Protein AF-A0A2N3NIE1-F1 (afdb_monomer)

Structure (mmCIF, N/CA/C/O backbone):
data_AF-A0A2N3NIE1-F1
#
_entry.id   AF-A0A2N3NIE1-F1
#
loop_
_atom_site.group_PDB
_atom_site.id
_atom_site.type_symbol
_atom_site.label_atom_id
_atom_site.label_alt_id
_atom_site.label_comp_id
_atom_site.label_asym_id
_atom_site.label_entity_id
_atom_site.label_seq_id
_atom_site.pdbx_PDB_ins_code
_atom_site.Cartn_x
_atom_site.Cartn_y
_atom_site.Cartn_z
_atom_site.occupancy
_atom_site.B_iso_or_equiv
_atom_site.auth_seq_id
_atom_site.auth_comp_id
_atom_site.auth_asym_id
_atom_site.auth_atom_id
_atom_site.pdbx_PDB_model_num
ATOM 1 N N . MET A 1 1 ? -1.353 -29.465 -35.696 1.00 34.41 1 MET A N 1
ATOM 2 C CA . MET A 1 1 ? -2.265 -28.336 -35.968 1.00 34.41 1 MET A CA 1
ATOM 3 C C . MET A 1 1 ? -2.214 -27.430 -34.748 1.00 34.41 1 MET A C 1
ATOM 5 O O . MET A 1 1 ? -2.855 -27.747 -33.756 1.00 34.41 1 MET A O 1
ATOM 9 N N . SER A 1 2 ? -1.353 -26.409 -34.769 1.00 30.62 2 SER A N 1
ATOM 10 C CA . SER A 1 2 ? -1.297 -25.405 -33.697 1.00 30.62 2 SER A CA 1
ATOM 11 C C . SER A 1 2 ? -2.467 -24.454 -33.871 1.00 30.62 2 SER A C 1
ATOM 13 O O . SER A 1 2 ? -2.660 -23.906 -34.952 1.00 30.62 2 SER A O 1
ATOM 15 N N . VAL A 1 3 ? -3.273 -24.318 -32.825 1.00 32.56 3 VAL A N 1
ATOM 16 C CA . VAL A 1 3 ? -4.363 -23.351 -32.768 1.00 32.56 3 VAL A CA 1
ATOM 17 C C . VAL A 1 3 ? -3.780 -22.116 -32.095 1.00 32.56 3 VAL A C 1
ATOM 19 O O . VAL A 1 3 ? -3.567 -22.124 -30.884 1.00 32.56 3 VAL A O 1
ATOM 22 N N . ASP A 1 4 ? -3.458 -21.094 -32.885 1.00 31.53 4 ASP A N 1
ATOM 23 C CA . ASP A 1 4 ? -3.061 -19.786 -32.367 1.00 31.53 4 ASP A CA 1
ATOM 24 C C . ASP A 1 4 ? -4.261 -19.176 -31.634 1.00 31.53 4 ASP A C 1
ATOM 26 O O . ASP A 1 4 ? -5.203 -18.652 -32.235 1.00 31.53 4 ASP A O 1
ATOM 30 N N . ALA A 1 5 ? -4.269 -19.307 -30.308 1.00 36.53 5 ALA A N 1
ATOM 31 C CA . ALA A 1 5 ? -5.238 -18.642 -29.457 1.00 36.53 5 ALA A CA 1
ATOM 32 C C . ALA A 1 5 ? -4.908 -17.144 -29.445 1.00 36.53 5 ALA A C 1
ATOM 34 O O . ALA A 1 5 ? -3.980 -16.709 -28.766 1.00 36.53 5 ALA A O 1
ATOM 35 N N . ALA A 1 6 ? -5.660 -16.364 -30.224 1.00 40.25 6 ALA A N 1
ATOM 36 C CA . ALA A 1 6 ? -5.557 -14.911 -30.244 1.00 40.25 6 ALA A CA 1
ATOM 37 C C . ALA A 1 6 ? -5.661 -14.345 -28.817 1.00 40.25 6 ALA A C 1
ATOM 39 O O . ALA A 1 6 ? -6.592 -14.675 -28.074 1.00 40.25 6 ALA A O 1
ATOM 40 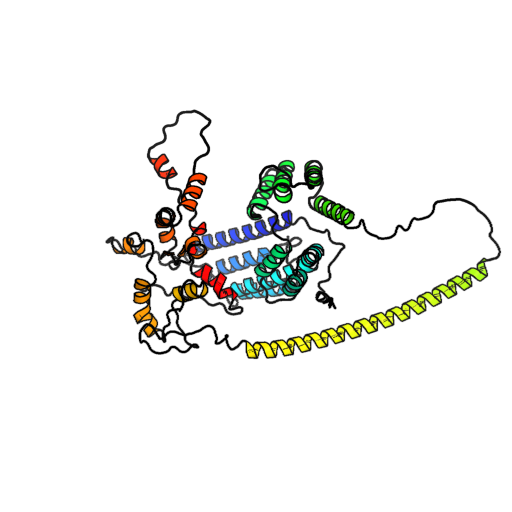N N . ALA A 1 7 ? -4.699 -13.499 -28.441 1.00 45.09 7 ALA A N 1
ATOM 41 C CA . ALA A 1 7 ? -4.667 -12.852 -27.138 1.00 45.09 7 ALA A CA 1
ATOM 42 C C . ALA A 1 7 ? -5.980 -12.080 -26.878 1.00 45.09 7 ALA A C 1
ATOM 44 O O . ALA A 1 7 ? -6.526 -11.453 -27.795 1.00 45.09 7 ALA A O 1
ATOM 45 N N . PRO A 1 8 ? -6.531 -12.124 -25.651 1.00 49.69 8 PRO A N 1
ATOM 46 C CA . PRO A 1 8 ? -7.755 -11.405 -25.329 1.00 49.69 8 PRO A CA 1
ATOM 47 C C . PRO A 1 8 ? -7.536 -9.894 -25.470 1.00 49.69 8 PRO A C 1
ATOM 49 O O . PRO A 1 8 ? -6.685 -9.314 -24.805 1.00 49.69 8 PRO A O 1
ATOM 52 N N . ALA A 1 9 ? -8.330 -9.254 -26.331 1.00 55.41 9 ALA A N 1
ATOM 53 C CA . ALA A 1 9 ? -8.259 -7.814 -26.557 1.00 55.41 9 ALA A CA 1
ATOM 54 C C . ALA A 1 9 ? -8.563 -7.018 -25.273 1.00 55.41 9 ALA A C 1
ATOM 56 O O . ALA A 1 9 ? -9.535 -7.316 -24.566 1.00 55.41 9 ALA A O 1
ATOM 57 N N . LEU A 1 10 ? -7.761 -5.977 -25.014 1.00 56.03 10 LEU A N 1
ATOM 58 C CA . LEU A 1 10 ? -7.951 -5.045 -23.900 1.00 56.03 10 LEU A CA 1
ATOM 59 C C . LEU A 1 10 ? -9.353 -4.397 -23.937 1.00 56.03 10 LEU A C 1
ATOM 61 O O . LEU A 1 10 ? -9.910 -4.178 -25.022 1.00 56.03 10 LEU A O 1
ATOM 65 N N . PRO A 1 11 ? -9.948 -4.066 -22.774 1.00 52.12 11 PRO A N 1
ATOM 66 C CA . PRO A 1 11 ? -11.250 -3.412 -22.717 1.00 52.12 11 PRO A CA 1
ATOM 67 C C . PRO A 1 11 ? -11.284 -2.092 -23.517 1.00 52.12 11 PRO A C 1
ATOM 69 O O . PRO A 1 11 ? -10.298 -1.349 -23.535 1.00 52.12 11 PRO A O 1
ATOM 72 N N . PRO A 1 12 ? -12.420 -1.743 -24.153 1.00 45.06 12 PRO A N 1
ATOM 73 C CA . PRO A 1 12 ? -12.588 -0.446 -24.808 1.00 45.06 12 PRO A CA 1
ATOM 74 C C . PRO A 1 12 ? -12.408 0.689 -23.784 1.00 45.06 12 PRO A C 1
ATOM 76 O O . PRO A 1 12 ? -13.141 0.736 -22.801 1.00 45.06 12 PRO A O 1
ATOM 79 N N . GLY A 1 13 ? -11.429 1.574 -24.001 1.00 56.84 13 GLY A N 1
ATOM 80 C CA . GLY A 1 13 ? -11.048 2.654 -23.072 1.00 56.84 13 GLY A CA 1
ATOM 81 C C . GLY A 1 13 ? -9.676 2.473 -22.406 1.00 56.84 13 GLY A C 1
ATOM 82 O O . GLY A 1 13 ? -9.096 3.447 -21.945 1.00 56.84 13 GLY A O 1
ATOM 83 N N . LEU A 1 14 ? -9.122 1.258 -22.438 1.00 61.41 14 LEU A N 1
ATOM 84 C CA . LEU A 1 14 ? -7.780 0.918 -21.952 1.00 61.41 14 LEU A CA 1
ATOM 85 C C . LEU A 1 14 ? -6.852 0.614 -23.135 1.00 61.41 14 LEU A C 1
ATOM 87 O O . LEU A 1 14 ? -6.276 -0.465 -23.228 1.00 61.41 14 LEU A O 1
ATOM 91 N N . GLN A 1 15 ? -6.805 1.526 -24.107 1.00 64.19 15 GLN A N 1
ATOM 92 C CA . GLN A 1 15 ? -5.918 1.374 -25.257 1.00 64.19 15 GLN A CA 1
ATOM 93 C C . GLN A 1 15 ? -4.526 1.918 -24.903 1.00 64.19 15 GLN A C 1
ATOM 95 O O . GLN A 1 15 ? -4.450 3.008 -24.328 1.00 64.19 15 GLN A O 1
ATOM 100 N N . PRO A 1 16 ? -3.448 1.193 -25.245 1.00 65.50 16 PRO A N 1
ATOM 101 C CA . PRO A 1 16 ? -2.091 1.680 -25.050 1.00 65.50 16 PRO A CA 1
ATOM 102 C C . PRO A 1 16 ? -1.860 2.957 -25.862 1.00 65.50 16 PRO A C 1
ATOM 104 O O . PRO A 1 16 ? -2.252 3.053 -27.027 1.00 65.50 16 PRO A O 1
ATOM 107 N N . ASP A 1 17 ? -1.221 3.942 -25.236 1.00 69.56 17 ASP A N 1
ATOM 108 C CA . ASP A 1 17 ? -0.819 5.183 -25.887 1.00 69.56 17 ASP A CA 1
ATOM 109 C C . ASP A 1 17 ? 0.680 5.129 -26.186 1.00 69.56 17 ASP A C 1
ATOM 111 O O . ASP A 1 17 ? 1.530 5.366 -25.328 1.00 69.56 17 ASP A O 1
ATOM 115 N N . TYR A 1 18 ? 1.000 4.808 -27.437 1.00 65.25 18 TYR A N 1
ATOM 116 C CA . TYR A 1 18 ? 2.375 4.710 -27.928 1.00 65.25 18 TYR A CA 1
ATOM 117 C C . TYR A 1 18 ? 3.069 6.071 -28.091 1.00 65.25 18 TYR A C 1
ATOM 119 O O . TYR A 1 18 ? 4.234 6.105 -28.481 1.00 65.25 18 TYR A O 1
ATOM 127 N N . THR A 1 19 ? 2.377 7.184 -27.821 1.00 62.12 19 THR A N 1
ATOM 128 C CA . THR A 1 19 ? 2.970 8.529 -27.835 1.00 62.12 19 THR A CA 1
ATOM 129 C C . THR A 1 19 ? 3.544 8.943 -26.479 1.00 62.12 19 THR A C 1
ATOM 131 O O . THR A 1 19 ? 4.291 9.920 -26.407 1.00 62.12 19 THR A O 1
ATOM 134 N N . LEU A 1 20 ? 3.241 8.203 -25.406 1.00 60.19 20 LEU A N 1
ATOM 135 C CA . LEU A 1 20 ? 3.800 8.463 -24.083 1.00 60.19 20 LEU A CA 1
ATOM 136 C C . LEU A 1 20 ? 5.261 7.999 -23.995 1.00 60.19 20 LEU A C 1
ATOM 138 O O . LEU A 1 20 ? 5.621 6.987 -24.603 1.00 60.19 20 LEU A O 1
ATOM 142 N N . PRO A 1 21 ? 6.109 8.696 -23.209 1.00 59.03 21 PRO A N 1
ATOM 143 C CA . PRO A 1 21 ? 7.439 8.189 -22.891 1.00 59.03 21 PRO A CA 1
ATOM 144 C C . PRO A 1 21 ? 7.315 6.798 -22.264 1.00 59.03 21 PRO A C 1
ATOM 146 O O . PRO A 1 21 ? 6.399 6.556 -21.471 1.00 59.03 21 PRO A O 1
ATOM 149 N N . LEU A 1 22 ? 8.235 5.895 -22.617 1.00 58.25 22 LEU A N 1
ATOM 150 C CA . LEU A 1 22 ? 8.159 4.487 -22.215 1.00 58.25 22 LEU A CA 1
ATOM 151 C C . LEU A 1 22 ? 8.024 4.321 -20.704 1.00 58.25 22 LEU A C 1
ATOM 153 O O . LEU A 1 22 ? 7.258 3.481 -20.235 1.00 58.25 22 LEU A O 1
ATOM 157 N N . ILE A 1 23 ? 8.767 5.137 -19.958 1.00 63.16 23 ILE A N 1
ATOM 158 C CA . ILE A 1 23 ? 8.716 5.229 -18.506 1.00 63.16 23 ILE A CA 1
ATOM 159 C C . ILE A 1 23 ? 8.879 6.707 -18.141 1.00 63.16 23 ILE A C 1
ATOM 161 O O . ILE A 1 23 ? 9.817 7.370 -18.583 1.00 63.16 23 ILE A O 1
ATOM 165 N N . LYS A 1 24 ? 7.945 7.221 -17.339 1.00 67.81 24 LYS A N 1
ATOM 166 C CA . LYS A 1 24 ? 8.062 8.520 -16.669 1.00 67.81 24 LYS A CA 1
ATOM 167 C C . LYS A 1 24 ? 9.007 8.378 -15.476 1.00 67.81 24 LYS A C 1
ATOM 169 O O . LYS A 1 24 ? 8.962 7.357 -14.790 1.00 67.81 24 LYS A O 1
ATOM 174 N N . ASP A 1 25 ? 9.809 9.394 -15.187 1.00 70.56 25 ASP A N 1
ATOM 175 C CA . ASP A 1 25 ? 10.528 9.465 -13.923 1.00 70.56 25 ASP A CA 1
ATOM 176 C C . ASP A 1 25 ? 9.499 9.684 -12.816 1.00 70.56 25 ASP A C 1
ATOM 178 O O . ASP A 1 25 ? 8.953 10.772 -12.615 1.00 70.56 25 ASP A O 1
ATOM 182 N N . TRP A 1 26 ? 9.184 8.595 -12.122 1.00 73.19 26 TRP A N 1
ATOM 183 C CA . TRP A 1 26 ? 8.252 8.613 -11.008 1.00 73.19 26 TRP A CA 1
ATOM 184 C C . TRP A 1 26 ? 8.898 9.138 -9.733 1.00 73.19 26 TRP A C 1
ATOM 186 O O . TRP A 1 26 ? 8.176 9.397 -8.778 1.00 73.19 26 TRP A O 1
ATOM 196 N N . THR A 1 27 ? 10.217 9.331 -9.686 1.00 74.19 27 THR A N 1
ATOM 197 C CA . THR A 1 27 ? 10.925 9.689 -8.454 1.00 74.19 27 THR A CA 1
ATOM 198 C C . THR A 1 27 ? 10.418 11.006 -7.855 1.00 74.19 27 THR A C 1
ATOM 200 O O . THR A 1 27 ? 10.066 11.003 -6.674 1.00 74.19 27 THR A O 1
ATOM 203 N N . PRO A 1 28 ? 10.267 12.113 -8.616 1.00 74.31 28 PRO A N 1
ATOM 204 C CA . PRO A 1 28 ? 9.691 13.352 -8.087 1.00 74.31 28 PRO A CA 1
ATOM 205 C C . PRO A 1 28 ? 8.256 13.171 -7.582 1.00 74.31 28 PRO A C 1
ATOM 207 O O . PRO A 1 28 ? 7.916 13.642 -6.498 1.00 74.31 28 PRO A O 1
ATOM 210 N N . THR A 1 29 ? 7.431 12.435 -8.331 1.00 76.38 29 THR A N 1
ATOM 211 C CA . THR A 1 29 ? 6.040 12.153 -7.958 1.00 76.38 29 THR A CA 1
ATOM 212 C C . THR A 1 29 ? 5.959 11.307 -6.685 1.00 76.38 29 THR A C 1
ATOM 214 O O . THR A 1 29 ? 5.228 11.654 -5.764 1.00 76.38 29 THR A O 1
ATOM 217 N N . LEU A 1 30 ? 6.737 10.228 -6.579 1.00 75.81 30 LEU A N 1
ATOM 218 C CA . LEU A 1 30 ? 6.778 9.353 -5.404 1.00 75.81 30 LEU A CA 1
ATOM 219 C C . LEU A 1 30 ? 7.259 10.098 -4.156 1.00 75.81 30 LEU A C 1
ATOM 221 O O . LEU A 1 30 ? 6.698 9.895 -3.078 1.00 75.81 30 LEU A O 1
ATOM 225 N N . ARG A 1 31 ? 8.244 10.996 -4.297 1.00 77.88 31 ARG A N 1
ATOM 226 C CA . ARG A 1 31 ? 8.681 11.876 -3.204 1.00 77.88 31 ARG A CA 1
ATOM 227 C C . ARG A 1 31 ? 7.552 12.788 -2.737 1.00 77.88 31 ARG A C 1
ATOM 229 O O . ARG A 1 31 ? 7.216 12.767 -1.557 1.00 77.88 31 ARG A O 1
ATOM 236 N N . GLN A 1 32 ? 6.910 13.511 -3.655 1.00 79.25 32 GLN A N 1
ATOM 237 C CA . GLN A 1 32 ? 5.800 14.407 -3.322 1.00 79.25 32 GLN A CA 1
ATOM 238 C C . GLN A 1 32 ? 4.648 13.663 -2.630 1.00 79.25 32 GLN A C 1
ATOM 240 O O . GLN A 1 32 ? 4.129 14.133 -1.617 1.00 79.25 32 GLN A O 1
ATOM 245 N N . LEU A 1 33 ? 4.298 12.467 -3.115 1.00 78.75 33 LEU A N 1
ATOM 246 C CA . LEU A 1 33 ? 3.297 11.597 -2.490 1.00 78.75 33 LEU A CA 1
ATOM 247 C C . LEU A 1 33 ? 3.689 11.201 -1.058 1.00 78.75 33 LEU A C 1
ATOM 249 O O . LEU A 1 33 ? 2.848 11.210 -0.154 1.00 78.75 33 LEU A O 1
ATOM 253 N N . ARG A 1 34 ? 4.966 10.869 -0.834 1.00 82.31 34 ARG A N 1
ATOM 254 C CA . ARG A 1 34 ? 5.501 10.501 0.484 1.00 82.31 34 ARG A CA 1
ATOM 255 C C . ARG A 1 34 ? 5.512 11.691 1.441 1.00 82.31 34 ARG A C 1
ATOM 257 O O . ARG A 1 34 ? 5.052 11.549 2.572 1.00 82.31 34 ARG A O 1
ATOM 264 N N . ASP A 1 35 ? 5.949 12.860 0.988 1.00 81.56 35 ASP A N 1
ATOM 265 C CA . ASP A 1 35 ? 5.945 14.094 1.779 1.00 81.56 35 ASP A CA 1
ATOM 266 C C . ASP A 1 35 ? 4.523 14.560 2.113 1.00 81.56 35 ASP A C 1
ATOM 268 O O . ASP A 1 35 ? 4.254 15.007 3.228 1.00 81.56 35 ASP A O 1
ATOM 272 N N . SER A 1 36 ? 3.592 14.438 1.165 1.00 83.50 36 SER A N 1
ATOM 273 C CA . SER A 1 36 ? 2.164 14.706 1.372 1.00 83.50 36 SER A CA 1
ATOM 274 C C . SER A 1 36 ? 1.582 13.790 2.456 1.00 83.50 36 SER A C 1
ATOM 276 O O . SER A 1 36 ? 0.975 14.266 3.420 1.00 83.50 36 SER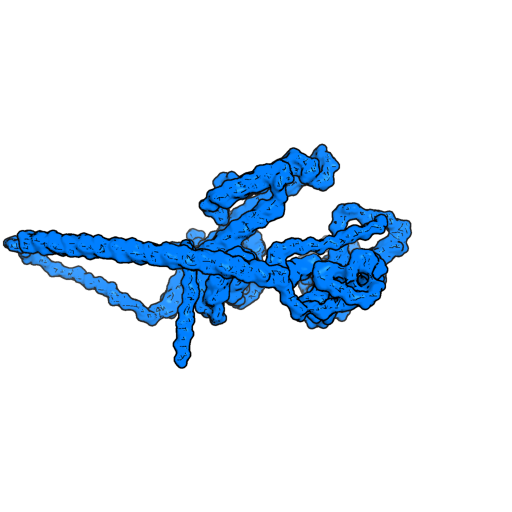 A O 1
ATOM 278 N N . ARG A 1 37 ? 1.856 12.479 2.377 1.00 85.44 37 ARG A N 1
ATOM 279 C CA . ARG A 1 37 ? 1.429 11.503 3.392 1.00 85.44 37 ARG A CA 1
ATOM 280 C C . ARG A 1 37 ? 2.058 11.775 4.759 1.00 85.44 37 ARG A C 1
ATOM 282 O O . ARG A 1 37 ? 1.340 11.724 5.755 1.00 85.44 37 ARG A O 1
ATOM 289 N N . ARG A 1 38 ? 3.362 12.073 4.812 1.00 87.19 38 ARG A N 1
ATOM 290 C CA . ARG A 1 38 ? 4.074 12.388 6.060 1.00 87.19 38 ARG A CA 1
ATOM 291 C C . ARG A 1 38 ? 3.451 13.600 6.748 1.00 87.19 38 ARG A C 1
ATOM 293 O O . ARG A 1 38 ? 3.057 13.483 7.900 1.00 87.19 38 ARG A O 1
ATOM 300 N N . ARG A 1 39 ? 3.269 14.710 6.023 1.00 88.75 39 ARG A N 1
ATOM 301 C CA . ARG A 1 39 ? 2.654 15.936 6.566 1.00 88.75 39 ARG A CA 1
ATOM 302 C C . ARG A 1 39 ? 1.243 15.697 7.098 1.00 88.75 39 ARG A C 1
ATOM 304 O O . ARG A 1 39 ? 0.879 16.239 8.136 1.00 88.75 39 ARG A O 1
ATOM 311 N N . CYS A 1 40 ? 0.447 14.885 6.400 1.00 90.94 40 CYS A N 1
ATOM 312 C CA . CYS A 1 40 ? -0.877 14.495 6.880 1.00 90.94 40 CYS A CA 1
ATOM 313 C C . CYS A 1 40 ? -0.784 13.700 8.192 1.00 90.94 40 CYS A C 1
ATOM 315 O O . CYS A 1 40 ? -1.513 14.005 9.130 1.00 90.94 40 CYS A O 1
ATOM 317 N N . GLY A 1 41 ? 0.118 12.715 8.269 1.00 92.38 41 GLY A N 1
ATOM 318 C CA . GLY A 1 41 ? 0.345 11.915 9.475 1.00 92.38 41 GLY A CA 1
ATOM 319 C C . GLY A 1 41 ? 0.807 12.759 10.664 1.00 92.38 41 GLY A C 1
ATOM 320 O O . GLY A 1 41 ? 0.181 12.710 11.714 1.00 92.38 41 GLY A O 1
ATOM 321 N N . GLU A 1 42 ? 1.824 13.602 10.473 1.00 93.25 42 GLU A N 1
ATOM 322 C CA . GLU A 1 42 ? 2.339 14.528 11.495 1.00 93.25 42 GLU A CA 1
ATOM 323 C C . GLU A 1 42 ? 1.246 15.467 12.018 1.00 93.25 42 GLU A C 1
ATOM 325 O O . GLU A 1 42 ? 1.135 15.693 13.222 1.00 93.25 42 GLU A O 1
ATOM 330 N N . ARG A 1 43 ? 0.394 15.986 11.124 1.00 95.44 43 ARG A N 1
ATOM 331 C CA . ARG A 1 43 ? -0.728 16.849 11.509 1.00 95.44 43 ARG A CA 1
ATOM 332 C C . ARG A 1 43 ? -1.789 16.091 12.305 1.00 95.44 43 ARG A C 1
ATOM 334 O O . ARG A 1 43 ? -2.286 16.638 13.282 1.00 95.44 43 ARG A O 1
ATOM 341 N N . VAL A 1 44 ? -2.126 14.858 11.920 1.00 95.56 44 VAL A N 1
ATOM 342 C CA . VAL A 1 44 ? -3.062 14.015 12.684 1.00 95.56 44 VAL A CA 1
ATOM 343 C C . VAL A 1 44 ? -2.494 13.700 14.068 1.00 95.56 44 VAL A C 1
ATOM 345 O O . VAL A 1 44 ? -3.184 13.941 15.053 1.00 95.56 44 VAL A O 1
ATOM 348 N N . SER A 1 45 ? -1.229 13.281 14.167 1.00 94.81 45 SER A N 1
ATOM 349 C CA . SER A 1 45 ? -0.572 13.031 15.459 1.00 94.81 45 SER A CA 1
ATOM 350 C C . SER A 1 45 ? -0.536 14.283 16.337 1.00 94.81 45 SER A C 1
ATOM 352 O O . SER A 1 45 ? -0.876 14.219 17.513 1.00 94.81 45 SER A O 1
ATOM 354 N N . SER A 1 46 ? -0.242 15.455 15.762 1.00 96.38 46 SER A N 1
ATOM 355 C CA . SER A 1 46 ? -0.286 16.724 16.498 1.00 96.38 46 SER A CA 1
ATOM 356 C C . SER A 1 46 ? -1.686 17.047 17.040 1.00 96.38 46 SER A C 1
ATOM 358 O O . SER A 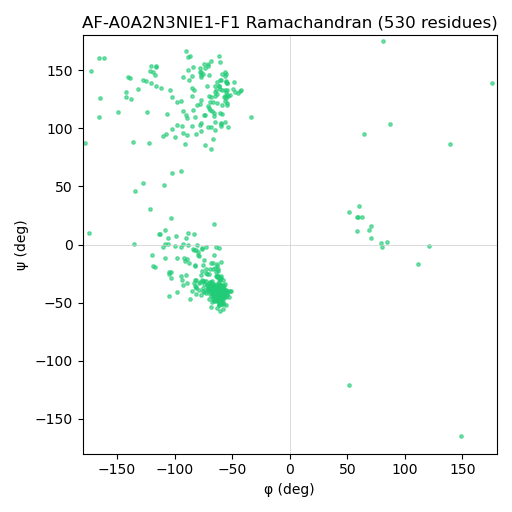1 46 ? -1.803 17.565 18.151 1.00 96.38 46 SER A O 1
ATOM 360 N N . ILE A 1 47 ? -2.751 16.725 16.297 1.00 96.25 47 ILE A N 1
ATOM 361 C CA . ILE A 1 47 ? -4.141 16.890 16.755 1.00 96.25 47 ILE A CA 1
ATOM 362 C C . ILE A 1 47 ? -4.470 15.896 17.878 1.00 96.25 47 ILE A C 1
ATOM 364 O O . ILE A 1 47 ? -5.151 16.259 18.838 1.00 96.25 47 ILE A O 1
ATOM 368 N N . GLU A 1 48 ? -3.992 14.656 17.785 1.00 93.75 48 GLU A N 1
ATOM 369 C CA . GLU A 1 48 ? -4.168 13.639 18.826 1.00 93.75 48 GLU A CA 1
ATOM 370 C C . GLU A 1 48 ? -3.467 14.035 20.135 1.00 93.75 48 GLU A C 1
ATOM 372 O O . GLU A 1 48 ? -4.073 13.945 21.206 1.00 93.75 48 GLU A O 1
ATOM 377 N N . ASP A 1 49 ? -2.239 14.551 20.058 1.00 94.00 49 ASP A N 1
ATOM 378 C CA . ASP A 1 49 ? -1.481 15.047 21.213 1.00 94.00 49 ASP A CA 1
ATOM 379 C C . ASP A 1 49 ? -2.138 16.289 21.839 1.00 94.00 49 ASP A C 1
ATOM 381 O O . ASP A 1 49 ? -2.260 16.402 23.067 1.00 94.00 49 ASP A O 1
ATOM 385 N N . ALA A 1 50 ? -2.644 17.204 21.004 1.00 94.31 50 ALA A N 1
ATOM 386 C CA . ALA A 1 50 ? -3.422 18.357 21.455 1.00 94.31 50 ALA A CA 1
ATOM 387 C C . ALA A 1 50 ? -4.726 17.926 22.147 1.00 94.31 50 ALA A C 1
ATOM 389 O O . ALA A 1 50 ? -5.083 18.465 23.195 1.00 94.31 50 ALA A O 1
ATOM 390 N N . CYS A 1 51 ? -5.413 16.908 21.623 1.00 95.38 51 CYS A N 1
ATOM 391 C CA . CYS A 1 51 ? -6.622 16.362 22.238 1.00 95.38 51 CYS A CA 1
ATOM 392 C C . CYS A 1 51 ? -6.315 15.721 23.599 1.00 95.38 51 CYS A C 1
ATOM 394 O O . CYS A 1 51 ? -7.049 15.934 24.568 1.00 95.38 51 CYS A O 1
ATOM 396 N N . ARG A 1 52 ? -5.218 14.961 23.690 1.00 92.19 52 ARG A N 1
ATOM 397 C CA . ARG A 1 52 ? -4.786 14.298 24.927 1.00 92.19 52 ARG A CA 1
ATOM 398 C C . ARG A 1 52 ? -4.447 15.306 26.025 1.00 92.19 52 ARG A C 1
ATOM 400 O O . ARG A 1 52 ? -4.831 15.101 27.171 1.00 92.19 52 ARG A O 1
ATOM 407 N N . SER A 1 53 ? -3.777 16.402 25.668 1.00 93.44 53 SER A N 1
ATOM 408 C CA . SER A 1 53 ? -3.364 17.447 26.614 1.00 93.44 53 SER A CA 1
ATOM 409 C C . SER A 1 53 ? -4.490 18.409 27.013 1.00 93.44 53 SER A C 1
ATOM 411 O O . SER A 1 53 ? -4.573 18.785 28.179 1.00 93.44 53 SER A O 1
ATOM 413 N N . SER A 1 54 ? -5.370 18.799 26.084 1.00 94.50 54 SER A N 1
ATOM 414 C CA . SER A 1 54 ? -6.411 19.813 26.339 1.00 94.50 54 SER A CA 1
ATOM 415 C C . SER A 1 54 ? -7.758 19.243 26.792 1.00 94.50 54 SER A C 1
ATOM 417 O O . SER A 1 54 ? -8.451 19.871 27.589 1.00 94.50 54 SER A O 1
ATOM 419 N N . CYS A 1 55 ? -8.151 18.067 26.292 1.00 92.31 55 CYS A N 1
ATOM 420 C CA . CYS A 1 55 ? -9.500 17.522 26.483 1.00 92.31 55 CYS A CA 1
ATOM 421 C C . CYS A 1 55 ? -9.555 16.326 27.442 1.00 92.31 55 CYS A C 1
ATOM 423 O O . CYS A 1 55 ? -10.654 15.912 27.809 1.00 92.31 55 CYS A O 1
ATOM 425 N N . ASN A 1 56 ? -8.404 15.756 27.820 1.00 88.44 56 ASN A N 1
ATOM 426 C CA . ASN A 1 56 ? -8.275 14.578 28.692 1.00 88.44 56 ASN A CA 1
ATOM 427 C C . ASN A 1 56 ? -9.122 13.359 28.252 1.00 88.44 56 ASN A C 1
ATOM 429 O O . ASN A 1 56 ? -9.549 12.547 29.073 1.00 88.44 56 ASN A O 1
ATOM 433 N N . LYS A 1 57 ? -9.403 13.240 26.949 1.00 87.44 57 LYS A N 1
ATOM 434 C CA . LYS A 1 57 ? -10.125 12.104 26.357 1.00 87.44 57 LYS A CA 1
ATOM 435 C C . LYS A 1 57 ? -9.135 11.047 25.889 1.00 87.44 57 LYS A C 1
ATOM 437 O O . LYS A 1 57 ? -8.061 11.392 25.397 1.00 87.44 57 LYS A O 1
ATOM 442 N N . LYS A 1 58 ? -9.507 9.769 26.020 1.00 81.88 58 LYS A N 1
ATOM 443 C CA . LYS A 1 58 ? -8.643 8.641 25.635 1.00 81.88 58 LYS A CA 1
ATOM 444 C C . LYS A 1 58 ? -8.467 8.543 24.124 1.00 81.88 58 LYS A C 1
ATOM 446 O O . LYS A 1 58 ? -7.368 8.263 23.652 1.00 81.88 58 LYS A O 1
ATOM 451 N N . HIS A 1 59 ? -9.537 8.806 23.376 1.00 86.31 59 HIS A N 1
ATOM 452 C CA . HIS A 1 59 ? -9.538 8.732 21.920 1.00 86.31 59 HIS A CA 1
ATOM 453 C C . HIS A 1 59 ? -10.068 10.018 21.295 1.00 86.31 59 HIS A C 1
ATOM 455 O O . HIS A 1 59 ? -11.050 10.598 21.759 1.00 86.31 59 HIS A O 1
ATOM 461 N N . VAL A 1 60 ? -9.460 10.430 20.178 1.00 92.50 60 VAL A N 1
ATOM 462 C CA . VAL A 1 60 ? -9.854 11.652 19.463 1.00 92.50 60 VAL A CA 1
ATOM 463 C C . VAL A 1 60 ? -11.313 11.599 18.993 1.00 92.50 60 VAL A C 1
ATOM 465 O O . VAL A 1 60 ? -11.972 12.629 18.966 1.00 92.50 60 VAL A O 1
ATOM 468 N N . ILE A 1 61 ? -11.851 10.402 18.719 1.00 91.69 61 ILE A N 1
ATOM 469 C CA . ILE A 1 61 ? -13.245 10.184 18.296 1.00 91.69 61 ILE A CA 1
ATOM 470 C C . ILE A 1 61 ? -14.274 10.594 19.360 1.00 91.69 61 ILE A C 1
ATOM 472 O O . ILE A 1 61 ? -15.384 11.001 19.030 1.00 91.69 61 ILE A O 1
ATOM 476 N N . GLU A 1 62 ? -13.901 10.551 20.640 1.00 90.88 62 GLU A N 1
ATOM 477 C CA . GLU A 1 62 ? -14.747 11.019 21.743 1.00 90.88 62 GLU A CA 1
ATOM 478 C C . GLU A 1 62 ? -14.793 12.557 21.792 1.00 90.88 62 GLU A C 1
ATOM 480 O O . GLU A 1 62 ? -15.613 13.160 22.493 1.00 90.88 62 GLU A O 1
ATOM 485 N N . CYS A 1 63 ? -13.892 13.225 21.068 1.00 94.69 63 CYS A N 1
ATOM 486 C CA . CYS A 1 63 ? -13.742 14.667 21.011 1.00 94.69 63 CYS A CA 1
ATOM 487 C C . CYS A 1 63 ? -14.234 15.223 19.673 1.00 94.69 63 CYS A C 1
ATOM 489 O O . CYS A 1 63 ? -13.471 15.300 18.718 1.00 94.69 63 CYS A O 1
ATOM 491 N N . LYS A 1 64 ? -15.495 15.675 19.612 1.00 92.12 64 LYS A N 1
ATOM 492 C CA . LYS A 1 64 ? -16.106 16.176 18.366 1.00 92.12 64 LYS A CA 1
ATOM 493 C C . LYS A 1 64 ? -15.255 17.238 17.648 1.00 92.12 64 LYS A C 1
ATOM 495 O O . LYS A 1 64 ? -15.141 17.198 16.427 1.00 92.12 64 LYS A O 1
ATOM 500 N N . GLU A 1 65 ? -14.631 18.152 18.391 1.00 93.12 65 GLU A N 1
ATOM 501 C CA . GLU A 1 65 ? -13.790 19.216 17.822 1.00 93.12 65 GLU A CA 1
ATOM 502 C C . GLU A 1 65 ? -12.494 18.677 17.197 1.00 93.12 65 GLU A C 1
ATOM 504 O O . GLU A 1 65 ? -12.220 18.912 16.016 1.00 93.12 65 GLU A O 1
ATOM 509 N N . HIS A 1 66 ? -11.715 17.905 17.962 1.00 95.62 66 HIS A N 1
ATOM 510 C CA . HIS A 1 66 ? -10.444 17.353 17.488 1.00 95.62 66 HIS A CA 1
ATOM 511 C C . HIS A 1 66 ? -10.655 16.269 16.425 1.00 95.62 66 HIS A C 1
ATOM 513 O O . HIS A 1 66 ? -9.913 16.223 15.450 1.00 95.62 66 HIS A O 1
ATOM 519 N N . TYR A 1 67 ? -11.708 15.457 16.542 1.00 95.62 67 TYR A N 1
ATOM 520 C CA . TYR A 1 67 ? -12.102 14.513 15.500 1.00 95.62 67 TYR A CA 1
ATOM 521 C C . TYR A 1 67 ? -12.431 15.235 14.189 1.00 95.62 67 TYR A C 1
ATOM 523 O O . TYR A 1 67 ? -11.918 14.861 13.137 1.00 95.62 67 TYR A O 1
ATOM 531 N N . GLY A 1 68 ? -13.203 16.326 14.250 1.00 96.06 68 GLY A N 1
ATOM 532 C CA . GLY A 1 68 ? -13.464 17.168 13.083 1.00 96.06 68 GLY A CA 1
ATOM 533 C C . GLY A 1 68 ? -12.179 17.695 12.441 1.00 96.06 68 GLY A C 1
ATOM 534 O O . GLY A 1 68 ? -12.055 17.668 11.219 1.00 96.06 68 GLY A O 1
ATOM 535 N N . SER A 1 69 ? -11.194 18.080 13.257 1.00 97.06 69 SER A N 1
ATOM 536 C CA . SER A 1 69 ? -9.878 18.525 12.781 1.00 97.06 69 SER A CA 1
ATOM 537 C C . SER A 1 69 ? -9.058 17.404 12.137 1.00 97.06 69 SER A C 1
ATOM 539 O O . SER A 1 69 ? -8.359 17.659 11.157 1.00 97.06 69 SER A O 1
ATOM 541 N N . VAL A 1 70 ? -9.158 16.163 12.630 1.00 96.25 70 VAL A N 1
ATOM 542 C CA . VAL A 1 70 ? -8.553 14.988 11.976 1.00 96.25 70 VAL A CA 1
ATOM 543 C C . VAL A 1 70 ? -9.161 14.784 10.589 1.00 96.25 70 VAL A C 1
ATOM 545 O O . VAL A 1 70 ? -8.425 14.625 9.616 1.00 96.25 70 VAL A O 1
ATOM 548 N N . ILE A 1 71 ? -10.491 14.846 10.468 1.00 97.06 71 ILE A N 1
ATOM 549 C CA . ILE A 1 71 ? -11.167 14.723 9.169 1.00 97.06 71 ILE A CA 1
ATOM 550 C C . ILE A 1 71 ? -10.766 15.859 8.223 1.00 97.06 71 ILE A C 1
ATOM 552 O O . ILE A 1 71 ? -10.496 15.608 7.049 1.00 97.06 71 ILE A O 1
ATOM 556 N N . ASP A 1 72 ? -10.661 17.089 8.724 1.00 95.50 72 ASP A N 1
ATOM 557 C CA . ASP A 1 72 ? -10.215 18.232 7.925 1.00 95.50 72 ASP A CA 1
ATOM 558 C C . ASP A 1 72 ? -8.742 18.086 7.488 1.00 95.50 72 ASP A C 1
ATOM 560 O O . ASP A 1 72 ? -8.409 18.402 6.349 1.00 95.50 72 ASP A O 1
ATOM 564 N N . ALA A 1 73 ? -7.865 17.517 8.324 1.00 94.69 73 ALA A N 1
ATOM 565 C CA . ALA A 1 73 ? -6.487 17.201 7.937 1.00 94.69 73 ALA A CA 1
ATOM 566 C C . ALA A 1 73 ? -6.423 16.143 6.818 1.00 94.69 73 ALA A C 1
ATOM 568 O O . ALA A 1 73 ? -5.645 16.288 5.871 1.00 94.69 73 ALA A O 1
ATOM 569 N N . ILE A 1 74 ? -7.272 15.110 6.886 1.00 94.06 74 ILE A N 1
ATOM 570 C CA . ILE A 1 74 ? -7.408 14.105 5.820 1.00 94.06 74 ILE A CA 1
ATOM 571 C C . ILE A 1 74 ? -7.950 14.757 4.544 1.00 94.06 74 ILE A C 1
ATOM 573 O O . ILE A 1 74 ? -7.438 14.494 3.456 1.00 94.06 74 ILE A O 1
ATOM 577 N N . ARG A 1 75 ? -8.958 15.629 4.655 1.00 94.62 75 ARG A N 1
ATOM 578 C CA . ARG A 1 75 ? -9.514 16.386 3.528 1.00 94.62 75 ARG A CA 1
ATOM 579 C C . ARG A 1 75 ? -8.442 17.235 2.851 1.00 94.62 75 ARG A C 1
ATOM 581 O O . ARG A 1 75 ? -8.271 17.138 1.637 1.00 94.62 75 ARG A O 1
ATOM 588 N N . ASP A 1 76 ? -7.662 17.994 3.609 1.00 91.88 76 ASP A N 1
ATOM 589 C CA . ASP A 1 76 ? -6.611 18.850 3.055 1.00 91.88 76 ASP A CA 1
ATOM 590 C C . ASP A 1 76 ? -5.605 18.060 2.200 1.00 91.88 76 ASP A C 1
ATOM 592 O O . ASP A 1 76 ? -5.159 18.550 1.163 1.00 91.88 76 ASP A O 1
ATOM 596 N N . ARG A 1 77 ? -5.309 16.801 2.547 1.00 90.44 77 ARG A N 1
ATOM 597 C CA . ARG A 1 77 ? -4.428 15.933 1.747 1.00 90.44 77 ARG A CA 1
ATOM 598 C C . ARG A 1 77 ? -4.955 15.669 0.330 1.00 90.44 77 ARG A C 1
ATOM 600 O O . ARG A 1 77 ? -4.154 15.555 -0.593 1.00 90.44 77 ARG A O 1
ATOM 607 N N . TYR A 1 78 ? -6.269 15.563 0.140 1.00 90.25 78 TYR A N 1
ATOM 608 C CA . TYR A 1 78 ? -6.868 15.279 -1.173 1.00 90.25 78 TYR A CA 1
ATOM 609 C C . TYR A 1 78 ? -7.298 16.536 -1.935 1.00 90.25 78 TYR A C 1
ATOM 611 O O . TYR A 1 78 ? -7.332 16.520 -3.162 1.00 90.25 78 TYR A O 1
ATOM 619 N N . PHE A 1 79 ? -7.623 17.617 -1.224 1.00 90.94 79 PHE A N 1
ATOM 620 C CA . PHE A 1 79 ? -8.206 18.829 -1.809 1.00 90.94 79 PHE A CA 1
ATOM 621 C C . PHE A 1 79 ? -7.275 20.050 -1.757 1.00 90.94 79 PHE A C 1
ATOM 623 O O . PHE A 1 79 ? -7.699 21.162 -2.077 1.00 90.94 79 PHE A O 1
ATOM 630 N N . SER A 1 80 ? -6.003 19.875 -1.380 1.00 83.75 80 SER A N 1
ATOM 631 C CA . SER A 1 80 ? -5.013 20.954 -1.465 1.00 83.75 80 SER A CA 1
ATOM 632 C C . SER A 1 80 ? -4.807 21.442 -2.908 1.00 83.75 80 SER A C 1
ATOM 634 O O . SER A 1 80 ? -5.149 20.780 -3.887 1.00 83.75 80 SER A O 1
ATOM 636 N N . LYS A 1 81 ? -4.229 22.639 -3.060 1.00 72.81 81 LYS A N 1
ATOM 637 C CA . LYS A 1 81 ? -4.004 23.263 -4.377 1.00 72.81 81 LYS A CA 1
ATOM 638 C C . LYS A 1 81 ? -2.948 22.545 -5.232 1.00 72.81 81 LYS A C 1
ATOM 640 O O . LYS A 1 81 ? -2.901 22.776 -6.435 1.00 72.81 81 LYS A O 1
ATOM 645 N N . ASP A 1 82 ? -2.125 21.687 -4.636 1.00 72.19 82 ASP A N 1
ATOM 646 C CA . ASP A 1 82 ? -1.002 21.009 -5.292 1.00 72.19 82 ASP A CA 1
ATOM 647 C C . ASP A 1 82 ? -1.348 19.549 -5.633 1.00 72.19 82 ASP A C 1
ATOM 649 O O . ASP A 1 82 ? -0.772 18.603 -5.106 1.00 72.19 82 ASP A O 1
ATOM 653 N N . THR A 1 83 ? -2.363 19.363 -6.483 1.00 75.94 83 THR A N 1
ATOM 654 C CA . THR A 1 83 ? -2.869 18.031 -6.879 1.00 75.94 83 THR A CA 1
ATOM 655 C C . THR A 1 83 ? -2.523 17.652 -8.316 1.00 75.94 83 THR A C 1
ATOM 657 O O . THR A 1 83 ? -2.868 16.563 -8.764 1.00 75.94 83 THR A O 1
ATOM 660 N N . ALA A 1 84 ? -1.812 18.512 -9.053 1.00 73.25 84 ALA A N 1
ATOM 661 C CA . ALA A 1 84 ? -1.470 18.277 -10.459 1.00 73.25 84 ALA A CA 1
ATOM 662 C C . ALA A 1 84 ? -0.575 17.042 -10.674 1.00 73.25 84 ALA A C 1
ATOM 664 O O . ALA A 1 84 ? -0.620 16.417 -11.732 1.00 73.25 84 ALA A O 1
ATOM 665 N N . ALA A 1 85 ? 0.225 16.682 -9.670 1.00 71.06 85 ALA A N 1
ATOM 666 C CA . ALA A 1 85 ? 1.101 15.514 -9.691 1.00 71.06 85 ALA A CA 1
ATOM 667 C C . ALA A 1 85 ? 0.521 14.299 -8.943 1.00 71.06 85 ALA A C 1
ATOM 669 O O . ALA A 1 85 ? 1.152 13.243 -8.905 1.00 71.06 85 ALA A O 1
ATOM 670 N N . GLU A 1 86 ? -0.666 14.429 -8.348 1.00 82.94 86 GLU A N 1
ATOM 671 C CA . GLU A 1 86 ? -1.302 13.355 -7.591 1.00 82.94 86 GLU A CA 1
ATOM 672 C C . GLU A 1 86 ? -1.951 12.325 -8.523 1.00 82.94 86 GLU A C 1
ATOM 674 O O . GLU A 1 86 ? -2.473 12.637 -9.595 1.00 82.94 86 GLU A O 1
ATOM 679 N N . TRP A 1 87 ? -1.976 11.067 -8.084 1.00 85.50 87 TRP A N 1
ATOM 680 C CA . TRP A 1 87 ? -2.547 9.952 -8.850 1.00 85.50 87 TRP A CA 1
ATOM 681 C C . TRP A 1 87 ? -4.055 10.114 -9.116 1.00 85.50 87 TRP A C 1
ATOM 683 O O . TRP A 1 87 ? -4.589 9.546 -10.065 1.00 85.50 87 TRP A O 1
ATOM 693 N N . PHE A 1 88 ? -4.751 10.908 -8.300 1.00 87.69 88 PHE A N 1
ATOM 694 C CA . PHE A 1 88 ? -6.176 11.198 -8.460 1.00 87.69 88 PHE A CA 1
ATOM 695 C C . PHE A 1 88 ? -6.464 12.436 -9.325 1.00 87.69 88 PHE A C 1
ATOM 697 O O . PHE A 1 88 ? -7.624 12.842 -9.449 1.00 87.69 88 PHE A O 1
ATOM 704 N N . TYR A 1 89 ? -5.445 13.048 -9.937 1.00 86.94 89 TYR A N 1
ATOM 705 C CA . TYR A 1 89 ? -5.647 14.172 -10.844 1.00 86.94 89 TYR A CA 1
ATOM 706 C C . TYR A 1 89 ? -6.608 13.800 -11.987 1.00 86.94 89 TYR A C 1
ATOM 708 O O . TYR A 1 89 ? -6.505 12.735 -12.595 1.00 86.94 89 TYR A O 1
ATOM 716 N N . GLY A 1 90 ? -7.582 14.674 -12.260 1.00 87.00 90 GLY A N 1
ATOM 717 C CA . GLY A 1 90 ? -8.620 14.444 -13.272 1.00 87.00 90 GLY A CA 1
ATOM 718 C C . GLY A 1 90 ? -9.783 13.541 -12.834 1.00 87.00 90 GLY A C 1
ATOM 719 O O . GLY A 1 90 ? -10.742 13.390 -13.587 1.00 87.00 90 GLY A O 1
ATOM 720 N N . ARG A 1 91 ? -9.772 12.992 -11.612 1.00 91.56 91 ARG A N 1
ATOM 721 C CA . ARG A 1 91 ? -10.813 12.071 -11.112 1.00 91.56 91 ARG A CA 1
ATOM 722 C C . ARG A 1 91 ? -11.903 12.795 -10.323 1.00 91.56 91 ARG A C 1
ATOM 724 O O . ARG A 1 91 ? -12.086 12.580 -9.128 1.00 91.56 91 ARG A O 1
ATOM 731 N N . GLN A 1 92 ? -12.633 13.680 -11.001 1.00 93.00 92 GLN A N 1
ATOM 732 C CA . GLN A 1 92 ? -13.612 14.572 -10.362 1.00 93.00 92 GLN A CA 1
ATOM 733 C C . GLN A 1 92 ? -14.765 13.831 -9.674 1.00 93.00 92 GLN A C 1
ATOM 735 O O . GLN A 1 92 ? -15.205 14.253 -8.608 1.00 93.00 92 GLN A O 1
ATOM 740 N N . ASP A 1 93 ? -15.237 12.722 -10.244 1.00 93.00 93 ASP A N 1
ATOM 741 C CA . ASP A 1 93 ? -16.337 11.953 -9.649 1.00 93.00 93 ASP A CA 1
ATOM 742 C C . ASP A 1 93 ? -15.908 11.272 -8.345 1.00 93.00 93 ASP A C 1
ATOM 744 O O . ASP A 1 93 ? -16.621 11.347 -7.345 1.00 93.00 93 ASP A O 1
ATOM 748 N N . PHE A 1 94 ? -14.693 10.714 -8.317 1.00 95.12 94 PHE A N 1
ATOM 749 C CA . PHE A 1 94 ? -14.080 10.199 -7.095 1.00 95.12 94 PHE A CA 1
ATOM 750 C C . PHE A 1 94 ? -13.929 11.285 -6.030 1.00 95.12 94 PHE A C 1
ATOM 752 O O . PHE A 1 94 ? -14.296 11.061 -4.882 1.00 95.12 94 PHE A O 1
ATOM 759 N N . LEU A 1 95 ? -13.421 12.464 -6.397 1.00 94.94 95 LEU A N 1
ATOM 760 C CA . LEU A 1 95 ? -13.234 13.559 -5.445 1.00 94.94 95 LEU A CA 1
ATOM 761 C C . LEU A 1 95 ? -14.568 14.061 -4.874 1.00 94.94 95 LEU A C 1
ATOM 763 O O . LEU A 1 95 ? -14.654 14.327 -3.680 1.00 94.94 95 LEU A O 1
ATOM 767 N N . LYS A 1 96 ? -15.634 14.139 -5.678 1.00 95.62 96 LYS A N 1
ATOM 768 C CA . LYS A 1 96 ? -16.974 14.495 -5.179 1.00 95.62 96 LYS A CA 1
ATOM 769 C C . LYS A 1 96 ? -17.492 13.481 -4.161 1.00 95.62 96 LYS A C 1
ATOM 771 O O . LYS A 1 96 ? -17.960 13.870 -3.094 1.00 95.62 96 LYS A O 1
ATOM 776 N N . GLU A 1 97 ? -17.383 12.195 -4.477 1.00 96.00 97 GLU A N 1
ATOM 777 C CA . GLU A 1 97 ? -17.810 11.111 -3.588 1.00 96.00 97 GLU A CA 1
ATOM 778 C C . GLU A 1 97 ? -16.976 11.076 -2.299 1.00 96.00 97 GLU A C 1
ATOM 780 O O . GLU A 1 97 ? -17.522 10.968 -1.204 1.00 96.00 97 GLU A O 1
ATOM 785 N N . LEU A 1 98 ? -15.658 11.252 -2.414 1.00 96.88 98 LEU A N 1
ATOM 786 C CA . LEU A 1 98 ? -14.752 11.324 -1.273 1.00 96.88 98 LEU A CA 1
ATOM 787 C C . LEU A 1 98 ? -15.071 12.518 -0.368 1.00 96.88 98 LEU A C 1
ATOM 789 O O . LEU A 1 98 ? -15.044 12.377 0.851 1.00 96.88 98 LEU A O 1
ATOM 793 N N . SER A 1 99 ? -15.399 13.680 -0.943 1.00 96.69 99 SER A N 1
ATOM 794 C CA . SER A 1 99 ? -15.819 14.849 -0.163 1.00 96.69 99 SER A CA 1
ATOM 795 C C . SER A 1 99 ? -17.052 14.535 0.679 1.00 96.69 99 SER A C 1
ATOM 797 O O . SER A 1 99 ? -17.045 14.831 1.872 1.00 96.69 99 SER A O 1
ATOM 799 N N . HIS A 1 100 ? -18.061 13.898 0.075 1.00 96.94 100 HIS A N 1
ATOM 800 C CA . HIS A 1 100 ? -19.294 13.502 0.756 1.00 96.94 100 HIS A CA 1
ATOM 801 C C . HIS A 1 100 ? -19.030 12.497 1.881 1.00 96.94 100 HIS A C 1
ATOM 803 O O . HIS A 1 100 ? -19.503 12.689 2.996 1.00 96.94 100 HIS A O 1
ATOM 809 N N . LEU A 1 101 ? -18.219 11.465 1.627 1.00 96.88 101 LEU A N 1
ATOM 810 C CA . LEU A 1 101 ? -17.842 10.491 2.655 1.00 96.88 101 LEU A CA 1
ATOM 811 C C . LEU A 1 101 ? -17.086 11.142 3.819 1.00 96.88 101 LEU A C 1
ATOM 813 O O . LEU A 1 101 ? -17.282 10.755 4.965 1.00 96.88 101 LEU A O 1
ATOM 817 N N . LEU A 1 102 ? -16.237 12.138 3.548 1.00 97.00 102 LEU A N 1
ATOM 818 C CA . LEU A 1 102 ? -15.553 12.897 4.596 1.00 97.00 102 LEU A CA 1
ATOM 819 C C . LEU A 1 102 ? -16.525 13.787 5.387 1.00 97.00 102 LEU A C 1
ATOM 821 O O . LEU A 1 102 ? -16.369 13.902 6.599 1.00 97.00 102 LEU A O 1
ATOM 825 N N . ASP A 1 103 ? -17.541 14.376 4.749 1.00 96.69 103 ASP A N 1
ATOM 826 C CA . ASP A 1 103 ? -18.603 15.115 5.451 1.00 96.69 103 ASP A CA 1
ATOM 827 C C . ASP A 1 103 ? -19.425 14.190 6.359 1.00 96.69 103 ASP A C 1
ATOM 829 O O . ASP A 1 103 ? -19.655 14.500 7.528 1.00 96.69 103 ASP A O 1
ATOM 833 N N . GLU A 1 104 ? -19.809 13.014 5.863 1.00 96.56 104 GLU A N 1
ATOM 834 C CA . GLU A 1 104 ? -20.506 12.005 6.662 1.00 96.56 104 GLU A CA 1
ATOM 835 C C . GLU A 1 104 ? -19.633 11.456 7.790 1.00 96.56 104 GLU A C 1
ATOM 837 O O . GLU A 1 104 ? -20.129 11.260 8.900 1.00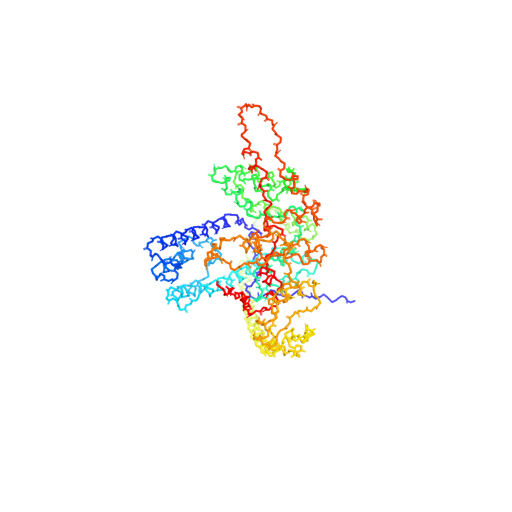 96.56 104 GLU A O 1
ATOM 842 N N . ALA A 1 105 ? -18.341 11.235 7.538 1.00 95.31 105 ALA A N 1
ATOM 843 C CA . ALA A 1 105 ? -17.393 10.811 8.559 1.00 95.31 105 ALA A CA 1
ATOM 844 C C . ALA A 1 105 ? -17.265 11.876 9.650 1.00 95.31 105 ALA A C 1
ATOM 846 O O . ALA A 1 105 ? -17.344 11.530 10.820 1.00 95.31 105 ALA A O 1
ATOM 847 N N . LYS A 1 106 ? -17.176 13.166 9.293 1.00 95.44 106 LYS A N 1
ATOM 848 C CA . LYS A 1 106 ? -17.129 14.289 10.248 1.00 95.44 106 LYS A CA 1
ATOM 849 C C . LYS A 1 106 ? -18.337 14.318 11.189 1.00 95.44 106 LYS A C 1
ATOM 851 O O . LYS A 1 106 ? -18.186 14.623 12.369 1.00 95.44 106 LYS A O 1
ATOM 856 N N . GLU A 1 107 ? -19.508 13.940 10.683 1.00 94.31 107 GLU A N 1
ATOM 857 C CA . GLU A 1 107 ? -20.750 13.804 11.456 1.00 94.31 107 GLU A CA 1
ATOM 858 C C . GLU A 1 107 ? -20.943 12.409 12.085 1.00 94.31 107 GLU A C 1
ATOM 860 O O . GLU A 1 107 ? -22.023 12.115 12.601 1.00 94.31 107 GLU A O 1
ATOM 865 N N . LEU A 1 108 ? -19.920 11.544 12.055 1.00 90.50 108 LEU A N 1
ATOM 866 C CA . LEU A 1 108 ? -19.931 10.166 12.571 1.00 90.50 108 LEU A CA 1
ATOM 867 C C . LEU A 1 108 ? -21.007 9.261 11.934 1.00 90.50 108 LEU A C 1
ATOM 869 O O . LEU A 1 108 ? -21.430 8.270 12.529 1.00 90.50 108 LEU A O 1
ATOM 873 N N . ARG A 1 109 ? -21.460 9.591 10.718 1.00 93.25 109 ARG A N 1
ATOM 874 C CA . ARG A 1 109 ? -22.439 8.809 9.937 1.00 93.25 109 ARG A CA 1
ATOM 875 C C . ARG A 1 109 ? -21.785 7.775 9.025 1.00 93.25 109 ARG A C 1
ATOM 877 O O . ARG A 1 109 ? -22.408 6.759 8.735 1.00 93.25 109 ARG A O 1
ATOM 884 N N . ALA A 1 110 ? -20.546 8.023 8.610 1.00 92.19 110 ALA A N 1
ATOM 885 C CA . ALA A 1 110 ? -19.714 7.083 7.864 1.00 92.19 110 ALA A CA 1
ATOM 886 C C . ALA A 1 110 ? -18.479 6.698 8.684 1.00 92.19 110 ALA A C 1
ATOM 888 O O . ALA A 1 110 ? -18.004 7.468 9.524 1.00 92.19 110 ALA A O 1
ATOM 889 N N . ARG A 1 111 ? -17.938 5.500 8.448 1.00 90.94 111 ARG A N 1
ATOM 890 C CA . ARG A 1 111 ? -16.707 5.056 9.107 1.00 90.94 111 ARG A CA 1
ATOM 891 C C . ARG A 1 111 ? -15.496 5.490 8.287 1.00 90.94 111 ARG A C 1
ATOM 893 O O . ARG A 1 111 ? -15.529 5.516 7.059 1.00 90.94 111 ARG A O 1
ATOM 900 N N . LEU A 1 112 ? -14.368 5.733 8.956 1.00 90.00 112 LEU A N 1
ATOM 901 C CA . LEU A 1 112 ? -13.087 5.968 8.273 1.00 90.00 112 LEU A CA 1
ATOM 902 C C . LEU A 1 112 ? -12.659 4.778 7.392 1.00 90.00 112 LEU A C 1
ATOM 904 O O . LEU A 1 112 ? -11.986 4.974 6.382 1.00 90.00 112 LEU A O 1
ATOM 908 N N . SER A 1 113 ? -13.097 3.559 7.726 1.00 90.75 113 SER A N 1
ATOM 909 C CA . SER A 1 113 ? -12.908 2.364 6.894 1.00 90.75 113 SER A CA 1
ATOM 910 C C . SER A 1 113 ? -13.596 2.474 5.532 1.00 90.75 113 SER A C 1
ATOM 912 O O . SER A 1 113 ? -13.078 1.952 4.546 1.00 90.75 113 SER A O 1
ATOM 914 N N . ASP A 1 114 ? -14.735 3.167 5.453 1.00 91.44 114 ASP A N 1
ATOM 915 C CA . ASP A 1 114 ? -15.485 3.351 4.206 1.00 91.44 114 ASP A CA 1
ATOM 916 C C . ASP A 1 114 ? -14.745 4.334 3.288 1.00 91.44 114 ASP A C 1
ATOM 918 O O . ASP A 1 114 ? -14.578 4.077 2.092 1.00 91.44 114 ASP A O 1
ATOM 922 N N . VAL A 1 115 ? -14.206 5.413 3.874 1.00 93.44 115 VAL A N 1
ATOM 923 C CA . VAL A 1 115 ? -13.316 6.372 3.198 1.00 93.44 115 VAL A CA 1
ATOM 924 C C . VAL A 1 115 ? -12.092 5.649 2.629 1.00 93.44 115 VAL A C 1
ATOM 926 O O . VAL A 1 115 ? -11.795 5.775 1.439 1.00 93.44 115 VAL A O 1
ATOM 929 N N . GLU A 1 116 ? -11.402 4.852 3.450 1.00 91.31 116 GLU A N 1
ATOM 930 C CA . GLU A 1 116 ? -10.207 4.117 3.022 1.00 91.31 116 GLU A CA 1
ATOM 931 C C . GLU A 1 116 ? -10.536 3.092 1.930 1.00 91.31 116 GLU A C 1
ATOM 933 O O . GLU A 1 116 ? -9.868 3.050 0.896 1.00 91.31 116 GLU A O 1
ATOM 938 N N . SER A 1 117 ? -11.617 2.326 2.090 1.00 89.75 117 SER A N 1
ATOM 939 C CA . SER A 1 117 ? -12.073 1.354 1.089 1.00 89.75 117 SER A CA 1
ATOM 940 C C . SER A 1 117 ? -12.346 2.019 -0.259 1.00 89.75 117 SER A C 1
ATOM 942 O O . SER A 1 117 ? -11.941 1.509 -1.311 1.00 89.75 117 SER A O 1
ATOM 944 N N . ARG A 1 118 ? -12.983 3.197 -0.251 1.00 93.69 118 ARG A N 1
ATOM 945 C CA . ARG A 1 118 ? -13.265 3.950 -1.474 1.00 93.69 118 ARG A CA 1
ATOM 946 C C . ARG A 1 118 ? -11.992 4.446 -2.156 1.00 93.69 118 ARG A C 1
ATOM 948 O O . ARG A 1 118 ? -11.891 4.353 -3.385 1.00 93.69 118 ARG A O 1
ATOM 955 N N . VAL A 1 119 ? -11.028 4.938 -1.376 1.00 91.94 119 VAL A N 1
ATOM 956 C CA . VAL A 1 119 ? -9.705 5.363 -1.858 1.00 91.94 119 VAL A CA 1
ATOM 957 C C . VAL A 1 119 ? -8.951 4.184 -2.469 1.00 91.94 119 VAL A C 1
ATOM 959 O O . VAL A 1 119 ? -8.404 4.316 -3.562 1.00 91.94 119 VAL A O 1
ATOM 962 N N . GLN A 1 120 ? -8.938 3.024 -1.810 1.00 87.50 120 GLN A N 1
ATOM 963 C CA . GLN A 1 120 ? -8.243 1.833 -2.307 1.00 87.50 120 GLN A CA 1
ATOM 964 C C . GLN A 1 120 ? -8.858 1.303 -3.603 1.00 87.50 120 GLN A C 1
ATOM 966 O O . GLN A 1 120 ? -8.128 0.974 -4.540 1.00 87.50 120 GLN A O 1
ATOM 971 N N . LYS A 1 121 ? -10.191 1.308 -3.711 1.00 88.56 121 LYS A N 1
ATOM 972 C CA . LYS A 1 121 ? -10.889 0.954 -4.953 1.00 88.56 121 LYS A CA 1
ATOM 973 C C . LYS A 1 121 ? -10.510 1.887 -6.106 1.00 88.56 121 LYS A C 1
ATOM 975 O O . LYS A 1 121 ? -10.238 1.415 -7.210 1.00 88.56 121 LYS A O 1
ATOM 980 N N . GLU A 1 122 ? -10.439 3.195 -5.849 1.00 92.00 122 GLU A N 1
ATOM 981 C CA . GLU A 1 122 ? -10.024 4.163 -6.869 1.00 92.00 122 GLU A CA 1
ATOM 982 C C . GLU A 1 122 ? -8.566 3.963 -7.286 1.00 92.00 122 GLU A C 1
ATOM 984 O O . GLU A 1 122 ? -8.267 3.949 -8.478 1.00 92.00 122 GLU A O 1
ATOM 989 N N . LYS A 1 123 ? -7.661 3.762 -6.319 1.00 88.38 123 LYS A N 1
ATOM 990 C CA . LYS A 1 123 ? -6.245 3.477 -6.589 1.00 88.38 123 LYS A CA 1
ATOM 991 C C . LYS A 1 123 ? -6.079 2.231 -7.446 1.00 88.38 123 LYS A C 1
ATOM 993 O O . LYS A 1 123 ? -5.291 2.254 -8.385 1.00 88.38 123 LYS A O 1
ATOM 998 N N . ALA A 1 124 ? -6.825 1.165 -7.160 1.00 86.06 124 ALA A N 1
ATOM 999 C CA . ALA A 1 124 ? -6.782 -0.060 -7.949 1.00 86.06 124 ALA A CA 1
ATOM 1000 C C . ALA A 1 124 ? -7.253 0.188 -9.393 1.00 86.06 124 ALA A C 1
ATOM 1002 O O . ALA A 1 124 ? -6.651 -0.312 -10.343 1.00 86.06 124 ALA A O 1
ATOM 1003 N N . ALA A 1 125 ? -8.312 0.981 -9.584 1.00 88.44 125 ALA A N 1
ATOM 1004 C CA . ALA A 1 125 ? -8.784 1.372 -10.913 1.00 88.44 125 ALA A CA 1
ATOM 1005 C C . ALA A 1 125 ? -7.757 2.244 -11.657 1.00 88.44 125 ALA A C 1
ATOM 1007 O O . ALA A 1 125 ? -7.487 2.017 -12.834 1.00 88.44 125 ALA A O 1
ATOM 1008 N N . TRP A 1 126 ? -7.149 3.210 -10.966 1.00 89.19 126 TRP A N 1
ATOM 1009 C CA . TRP A 1 126 ? -6.070 4.038 -11.503 1.00 89.19 126 TRP A CA 1
ATOM 1010 C C . TRP A 1 126 ? -4.851 3.226 -11.908 1.00 89.19 126 TRP A C 1
ATOM 1012 O O . TRP A 1 126 ? -4.344 3.389 -13.014 1.00 89.19 126 TRP A O 1
ATOM 1022 N N . TYR A 1 127 ? -4.418 2.306 -11.055 1.00 85.75 127 TYR A N 1
ATOM 1023 C CA . TYR A 1 127 ? -3.249 1.486 -11.320 1.00 85.75 127 TYR A CA 1
ATOM 1024 C C . TYR A 1 127 ? -3.447 0.604 -12.561 1.00 85.75 127 TYR A C 1
ATOM 1026 O O . TYR A 1 127 ? -2.557 0.525 -13.403 1.00 85.75 127 TYR A O 1
ATOM 1034 N N . ARG A 1 128 ? -4.644 0.029 -12.748 1.00 86.25 128 ARG A N 1
ATOM 1035 C CA . ARG A 1 128 ? -5.009 -0.691 -13.983 1.00 86.25 128 ARG A CA 1
ATOM 1036 C C . ARG A 1 128 ? -4.982 0.206 -15.219 1.00 86.25 128 ARG A C 1
ATOM 1038 O O . ARG A 1 128 ? -4.456 -0.206 -16.248 1.00 86.25 128 ARG A O 1
ATOM 1045 N N . GLU A 1 129 ? -5.538 1.415 -15.122 1.00 85.69 129 GLU A N 1
ATOM 1046 C CA . GLU A 1 129 ? -5.533 2.382 -16.228 1.00 85.69 129 GLU A CA 1
ATOM 1047 C C . GLU A 1 129 ? -4.107 2.743 -16.643 1.00 85.69 129 GLU A C 1
ATOM 1049 O O . GLU A 1 129 ? -3.787 2.724 -17.829 1.00 85.69 129 GLU A O 1
ATOM 1054 N N . VAL A 1 130 ? -3.240 3.010 -15.664 1.00 83.88 130 VAL A N 1
ATOM 1055 C CA . VAL A 1 130 ? -1.815 3.264 -15.882 1.00 83.88 130 VAL A CA 1
ATOM 1056 C C . VAL A 1 130 ? -1.175 2.075 -16.591 1.00 83.88 130 VAL A C 1
ATOM 1058 O O . VAL A 1 130 ? -0.627 2.242 -17.676 1.00 83.88 130 VAL A O 1
ATOM 1061 N N . LEU A 1 131 ? -1.294 0.866 -16.040 1.00 81.88 131 LEU A N 1
ATOM 1062 C CA . LEU A 1 131 ? -0.668 -0.325 -16.619 1.00 81.88 131 LEU A CA 1
ATOM 1063 C C . LEU A 1 131 ? -1.127 -0.611 -18.054 1.00 81.88 131 LEU A C 1
ATOM 1065 O O . LEU A 1 131 ? -0.312 -1.022 -18.871 1.00 81.88 131 LEU A O 1
ATOM 1069 N N . ALA A 1 132 ? -2.400 -0.374 -18.375 1.00 80.56 132 ALA A N 1
ATOM 1070 C CA . ALA A 1 132 ? -2.909 -0.575 -19.729 1.00 80.56 132 ALA A CA 1
ATOM 1071 C C . ALA A 1 132 ? -2.524 0.550 -20.704 1.00 80.56 132 ALA A C 1
ATOM 1073 O O . ALA A 1 132 ? -2.458 0.325 -21.911 1.00 80.56 132 ALA A O 1
ATOM 1074 N N . ARG A 1 133 ? -2.288 1.767 -20.196 1.00 79.50 133 ARG A N 1
ATOM 1075 C CA . ARG A 1 133 ? -1.919 2.933 -21.007 1.00 79.50 133 ARG A CA 1
ATOM 1076 C C . ARG A 1 133 ? -0.456 2.888 -21.455 1.00 79.50 133 ARG A C 1
ATOM 1078 O O . ARG A 1 133 ? -0.165 3.399 -22.531 1.00 79.50 133 ARG A O 1
ATOM 1085 N N . TYR A 1 134 ? 0.442 2.280 -20.676 1.00 76.19 134 TYR A N 1
ATOM 1086 C CA . TYR A 1 134 ? 1.868 2.174 -21.009 1.00 76.19 134 TYR A CA 1
ATOM 1087 C C . TYR A 1 134 ? 2.170 0.889 -21.804 1.00 76.19 134 TYR A C 1
ATOM 1089 O O . TYR A 1 134 ? 2.133 -0.203 -21.229 1.00 76.19 134 TYR A O 1
ATOM 1097 N N . PRO A 1 135 ? 2.543 0.992 -23.097 1.00 69.50 135 PRO A N 1
ATOM 1098 C CA . PRO A 1 135 ? 2.754 -0.175 -23.957 1.00 69.50 135 PRO A CA 1
ATOM 1099 C C . PRO A 1 135 ? 3.846 -1.122 -23.459 1.00 69.50 135 PRO A C 1
ATOM 1101 O O . PRO A 1 135 ? 3.751 -2.326 -23.649 1.00 69.50 135 PRO A O 1
ATOM 1104 N N . TYR A 1 136 ? 4.851 -0.598 -22.755 1.00 72.69 136 TYR A N 1
ATOM 1105 C CA . TYR A 1 136 ? 5.962 -1.399 -22.249 1.00 72.69 136 TYR A CA 1
ATOM 1106 C C . TYR A 1 136 ? 5.514 -2.533 -21.317 1.00 72.69 136 TYR A C 1
ATOM 1108 O O . TYR A 1 136 ? 6.050 -3.634 -21.393 1.00 72.69 136 TYR A O 1
ATOM 1116 N N . PHE A 1 137 ? 4.516 -2.304 -20.454 1.00 72.94 137 PHE A N 1
ATOM 1117 C CA . PHE A 1 137 ? 4.014 -3.371 -19.581 1.00 72.94 137 PHE A CA 1
ATOM 1118 C C . PHE A 1 137 ? 3.271 -4.449 -20.367 1.00 72.94 137 PHE A C 1
ATOM 1120 O O . PHE A 1 137 ? 3.342 -5.620 -19.999 1.00 72.94 137 PHE A O 1
ATOM 1127 N N . VAL A 1 138 ? 2.601 -4.062 -21.456 1.00 71.12 138 VAL A N 1
ATOM 1128 C CA . VAL A 1 138 ? 1.951 -4.995 -22.379 1.00 71.12 138 VAL A CA 1
ATOM 1129 C C . VAL A 1 138 ? 3.014 -5.824 -23.101 1.00 71.12 138 VAL A C 1
ATOM 1131 O O . VAL A 1 138 ? 2.969 -7.046 -23.022 1.00 71.12 138 VAL A O 1
ATOM 1134 N N . ASP A 1 139 ? 4.038 -5.185 -23.672 1.00 71.38 139 ASP A N 1
ATOM 1135 C CA . ASP A 1 139 ? 5.128 -5.860 -24.387 1.00 71.38 139 ASP A CA 1
ATOM 1136 C C . ASP A 1 139 ? 5.916 -6.820 -23.472 1.00 71.38 139 ASP A C 1
ATOM 1138 O O . ASP A 1 139 ? 6.283 -7.928 -23.866 1.00 71.38 139 ASP A O 1
ATOM 1142 N N . VAL A 1 140 ? 6.192 -6.422 -22.226 1.00 67.69 140 VAL A N 1
ATOM 1143 C CA . VAL A 1 140 ? 6.876 -7.274 -21.236 1.00 67.69 140 VAL A CA 1
ATOM 1144 C C . VAL A 1 140 ? 6.004 -8.466 -20.831 1.00 67.69 140 VAL A C 1
ATOM 1146 O O . VAL A 1 140 ? 6.505 -9.585 -20.690 1.00 67.69 140 VAL A O 1
ATOM 1149 N N . ALA A 1 141 ? 4.695 -8.257 -20.682 1.00 67.75 141 ALA A N 1
ATOM 1150 C CA . ALA A 1 141 ? 3.759 -9.337 -20.406 1.00 67.75 141 ALA A CA 1
ATOM 1151 C C . ALA A 1 141 ? 3.630 -10.309 -21.592 1.00 67.75 141 ALA A C 1
ATOM 1153 O O . ALA A 1 141 ? 3.574 -11.519 -21.372 1.00 67.75 141 ALA A O 1
ATOM 1154 N N . GLU A 1 142 ? 3.626 -9.803 -22.828 1.00 68.25 142 GLU A N 1
ATOM 1155 C CA . GLU A 1 142 ? 3.580 -10.597 -24.064 1.00 68.25 142 GLU A CA 1
ATOM 1156 C C . GLU A 1 142 ? 4.824 -11.465 -24.259 1.00 68.25 142 GLU A C 1
ATOM 1158 O O . GLU A 1 142 ? 4.710 -12.636 -24.618 1.00 68.25 142 GLU A O 1
ATOM 1163 N N . ASN A 1 143 ? 6.002 -10.927 -23.941 1.00 63.62 143 ASN A N 1
ATOM 1164 C CA . ASN A 1 143 ? 7.276 -11.639 -24.069 1.00 63.62 143 ASN A CA 1
ATOM 1165 C C . ASN A 1 143 ? 7.567 -12.614 -22.914 1.00 63.62 143 ASN A C 1
ATOM 1167 O O . ASN A 1 143 ? 8.537 -13.372 -22.963 1.00 63.62 143 ASN A O 1
ATOM 1171 N N . SER A 1 144 ? 6.733 -12.621 -21.875 1.00 64.25 144 SER A N 1
ATOM 1172 C CA . SER A 1 144 ? 6.827 -13.573 -20.770 1.00 64.25 144 SER A CA 1
ATOM 1173 C C . SER A 1 144 ? 6.096 -14.868 -21.115 1.00 64.25 144 SER A C 1
ATOM 1175 O O . SER A 1 144 ? 4.909 -14.843 -21.439 1.00 64.25 144 SER A O 1
ATOM 1177 N N . SER A 1 145 ? 6.757 -16.021 -20.987 1.00 55.41 145 SER A N 1
ATOM 1178 C CA . SER A 1 145 ? 6.179 -17.342 -21.281 1.00 55.41 145 SER A CA 1
ATOM 1179 C C . SER A 1 145 ? 4.866 -17.585 -20.514 1.00 55.41 145 SER A C 1
ATOM 1181 O O . SER A 1 145 ? 4.880 -17.888 -19.322 1.00 55.41 145 SER A O 1
ATOM 1183 N N . GLY A 1 146 ? 3.720 -17.435 -21.190 1.00 62.03 146 GLY A N 1
ATOM 1184 C CA . GLY A 1 146 ? 2.377 -17.566 -20.602 1.00 62.03 146 GLY A CA 1
ATOM 1185 C C . GLY A 1 146 ? 1.876 -16.348 -19.804 1.00 62.03 146 GLY A C 1
ATOM 1186 O O . GLY A 1 146 ? 0.759 -16.379 -19.287 1.00 62.03 146 GLY A O 1
ATOM 1187 N N . GLY A 1 147 ? 2.664 -15.271 -19.723 1.00 66.31 147 GLY A N 1
ATOM 1188 C CA . GLY A 1 147 ? 2.379 -14.084 -18.913 1.00 66.31 147 GLY A CA 1
ATOM 1189 C C . GLY A 1 147 ? 1.310 -13.166 -19.503 1.00 66.31 147 GLY A C 1
ATOM 1190 O O . GLY A 1 147 ? 0.535 -12.586 -18.750 1.00 66.31 147 GLY A O 1
ATOM 1191 N N . ALA A 1 148 ? 1.192 -13.089 -20.831 1.00 69.00 148 ALA A N 1
ATOM 1192 C CA . ALA A 1 148 ? 0.291 -12.152 -21.510 1.00 69.00 148 ALA A CA 1
ATOM 1193 C C . ALA A 1 148 ? -1.185 -12.360 -21.131 1.00 69.00 148 ALA A C 1
ATOM 1195 O O . ALA A 1 148 ? -1.918 -11.410 -20.846 1.00 69.00 148 ALA A O 1
ATOM 1196 N N . ALA A 1 149 ? -1.619 -13.623 -21.089 1.00 74.31 149 ALA A N 1
ATOM 1197 C CA . ALA A 1 149 ? -2.981 -13.996 -20.721 1.00 74.31 149 ALA A CA 1
ATOM 1198 C C . ALA A 1 149 ? -3.241 -13.806 -19.217 1.00 74.31 149 ALA A C 1
ATOM 1200 O O . ALA A 1 149 ? -4.321 -13.355 -18.833 1.00 74.31 149 ALA A O 1
ATOM 1201 N N . GLU A 1 150 ? -2.255 -14.110 -18.364 1.00 76.88 150 GLU A N 1
ATOM 1202 C CA . GLU A 1 150 ? -2.330 -13.888 -16.913 1.00 76.88 150 GLU A CA 1
ATOM 1203 C C . GLU A 1 150 ? -2.417 -12.388 -16.591 1.00 76.88 150 GLU A C 1
ATOM 1205 O O . GLU A 1 150 ? -3.273 -11.981 -15.807 1.00 76.88 150 GLU A O 1
ATOM 1210 N N . PHE A 1 151 ? -1.600 -11.572 -17.259 1.00 78.00 151 PHE A N 1
ATOM 1211 C CA . PHE A 1 151 ? -1.558 -10.119 -17.134 1.00 78.00 151 PHE A CA 1
ATOM 1212 C C . PHE A 1 151 ? -2.843 -9.460 -17.640 1.00 78.00 151 PHE A C 1
ATOM 1214 O O . PHE A 1 151 ? -3.463 -8.683 -16.919 1.00 78.00 151 PHE A O 1
ATOM 1221 N N . SER A 1 152 ? -3.311 -9.834 -18.834 1.00 78.12 152 SER A N 1
ATOM 1222 C CA . SER A 1 152 ? -4.569 -9.319 -19.392 1.00 78.12 152 SER A CA 1
ATOM 1223 C C . SER A 1 152 ? -5.768 -9.681 -18.515 1.00 78.12 152 SER A C 1
ATOM 1225 O O . SER A 1 152 ? -6.658 -8.858 -18.303 1.00 78.12 152 SER A O 1
ATOM 1227 N N . ARG A 1 153 ? -5.786 -10.899 -17.956 1.00 82.00 153 ARG A N 1
ATOM 1228 C CA . ARG A 1 153 ? -6.809 -11.321 -16.993 1.00 82.00 153 ARG A CA 1
ATOM 1229 C C . ARG A 1 153 ? -6.741 -10.496 -15.708 1.00 82.00 153 ARG A C 1
ATOM 1231 O O . ARG A 1 153 ? -7.790 -10.087 -15.228 1.00 82.00 153 ARG A O 1
ATOM 1238 N N . ALA A 1 154 ? -5.543 -10.223 -15.192 1.00 81.06 154 ALA A N 1
ATOM 1239 C CA . ALA A 1 154 ? -5.359 -9.413 -13.990 1.00 81.06 154 ALA A CA 1
ATOM 1240 C C . ALA A 1 154 ? -5.780 -7.944 -14.193 1.00 81.06 154 ALA A C 1
ATOM 1242 O O . ALA A 1 154 ? -6.391 -7.339 -13.314 1.00 81.06 154 ALA A O 1
ATOM 1243 N N . LEU A 1 155 ? -5.527 -7.373 -15.377 1.00 81.50 155 LEU A N 1
ATOM 1244 C CA . LEU A 1 155 ? -6.026 -6.041 -15.735 1.00 81.50 155 LEU A CA 1
ATOM 1245 C C . LEU A 1 155 ? -7.551 -6.004 -15.902 1.00 81.50 155 LEU A C 1
ATOM 1247 O O . LEU A 1 155 ? -8.169 -4.980 -15.620 1.00 81.50 155 LEU A O 1
ATOM 1251 N N . ALA A 1 156 ? -8.160 -7.100 -16.362 1.00 82.62 156 ALA A N 1
ATOM 1252 C CA . ALA A 1 156 ? -9.605 -7.198 -16.560 1.00 82.62 156 ALA A CA 1
ATOM 1253 C C . ALA A 1 156 ? -10.392 -7.523 -15.276 1.00 82.62 156 ALA A C 1
ATOM 1255 O O . ALA A 1 156 ? -11.609 -7.325 -15.250 1.00 82.62 156 ALA A O 1
ATOM 1256 N N . ASP A 1 157 ? -9.731 -8.037 -14.238 1.00 83.38 157 ASP A N 1
ATOM 1257 C CA . ASP A 1 157 ? -10.353 -8.371 -12.959 1.00 83.38 157 ASP A CA 1
ATOM 1258 C C . ASP A 1 157 ? -10.420 -7.138 -12.047 1.00 83.38 157 ASP A C 1
ATOM 1260 O O . ASP A 1 157 ? -9.434 -6.744 -11.423 1.00 83.38 157 ASP A O 1
ATOM 1264 N N . GLU A 1 158 ? -11.601 -6.522 -11.961 1.00 81.69 158 GLU A N 1
ATOM 1265 C CA . GLU A 1 158 ? -11.874 -5.368 -11.093 1.00 81.69 158 GLU A CA 1
ATOM 1266 C C . GLU A 1 158 ? -11.869 -5.710 -9.593 1.00 81.69 158 GLU A C 1
ATOM 1268 O O . GLU A 1 158 ? -11.672 -4.813 -8.772 1.00 81.69 158 GLU A O 1
ATOM 1273 N N . ALA A 1 159 ? -12.062 -6.983 -9.226 1.00 81.12 159 ALA A N 1
ATOM 1274 C CA . ALA A 1 159 ? -12.084 -7.428 -7.833 1.00 81.12 159 ALA A CA 1
ATOM 1275 C C . ALA A 1 159 ? -10.675 -7.656 -7.267 1.00 81.12 159 ALA A C 1
ATOM 1277 O O . ALA A 1 159 ? -10.499 -7.696 -6.049 1.00 81.12 159 ALA A O 1
ATOM 1278 N N . GLN A 1 160 ? -9.668 -7.783 -8.133 1.00 80.06 160 GLN A N 1
ATOM 1279 C CA . GLN A 1 160 ? -8.288 -7.988 -7.714 1.00 80.06 160 GLN A CA 1
ATOM 1280 C C . GLN A 1 160 ? -7.750 -6.792 -6.908 1.00 80.06 160 GLN A C 1
ATOM 1282 O O . GLN A 1 160 ? -8.007 -5.626 -7.226 1.00 80.06 160 GLN A O 1
ATOM 1287 N N . SER A 1 161 ? -6.979 -7.074 -5.858 1.00 80.25 161 SER A N 1
ATOM 1288 C CA . SER A 1 161 ? -6.325 -6.030 -5.070 1.00 80.25 161 SER A CA 1
ATOM 1289 C C . SER A 1 161 ? -5.177 -5.376 -5.853 1.00 80.25 161 SER A C 1
ATOM 1291 O O . SER A 1 161 ? -4.573 -5.988 -6.739 1.00 80.25 161 SER A O 1
ATOM 1293 N N . THR A 1 162 ? -4.829 -4.135 -5.502 1.00 80.50 162 THR A N 1
ATOM 1294 C CA . THR A 1 162 ? -3.664 -3.439 -6.078 1.00 80.50 162 THR A CA 1
ATOM 1295 C C . THR A 1 162 ? -2.367 -4.222 -5.845 1.00 80.50 162 THR A C 1
ATOM 1297 O O . THR A 1 162 ? -1.521 -4.281 -6.735 1.00 80.50 162 THR A O 1
ATOM 1300 N N . GLU A 1 163 ? -2.223 -4.866 -4.682 1.00 80.19 163 GLU A N 1
ATOM 1301 C CA . GLU A 1 163 ? -1.020 -5.624 -4.314 1.00 80.19 163 GLU A CA 1
ATOM 1302 C C . GLU A 1 163 ? -0.872 -6.905 -5.144 1.00 80.19 163 GLU A C 1
ATOM 1304 O O . GLU A 1 163 ? 0.218 -7.220 -5.632 1.00 80.19 163 GLU A O 1
ATOM 1309 N N . ASP A 1 164 ? -1.971 -7.629 -5.365 1.00 80.19 164 ASP A N 1
ATOM 1310 C CA . ASP A 1 164 ? -1.956 -8.816 -6.219 1.00 80.19 164 ASP A CA 1
ATOM 1311 C C . ASP A 1 164 ? -1.681 -8.438 -7.674 1.00 80.19 164 ASP A C 1
ATOM 1313 O O . ASP A 1 164 ? -0.924 -9.132 -8.355 1.00 80.19 164 ASP A O 1
ATOM 1317 N N . LEU A 1 165 ? -2.242 -7.323 -8.152 1.00 79.50 165 LEU A N 1
ATOM 1318 C CA . LEU A 1 165 ? -1.956 -6.817 -9.493 1.00 79.50 165 LEU A CA 1
ATOM 1319 C C . LEU A 1 165 ? -0.472 -6.437 -9.635 1.00 79.50 165 LEU A C 1
ATOM 1321 O O . LEU A 1 165 ? 0.186 -6.865 -10.583 1.00 79.50 165 LEU A O 1
ATOM 1325 N N . ALA A 1 166 ? 0.095 -5.727 -8.654 1.00 81.31 166 ALA A N 1
ATOM 1326 C CA . ALA A 1 166 ? 1.520 -5.401 -8.614 1.00 81.31 166 ALA A CA 1
ATOM 1327 C C . ALA A 1 166 ? 2.407 -6.656 -8.547 1.00 81.31 166 ALA A C 1
ATOM 1329 O O . ALA A 1 166 ? 3.513 -6.677 -9.090 1.00 81.31 166 ALA A O 1
ATOM 1330 N N . ARG A 1 167 ? 1.951 -7.733 -7.896 1.00 80.00 167 ARG A N 1
ATOM 1331 C CA . ARG A 1 167 ? 2.652 -9.027 -7.879 1.00 80.00 167 ARG A CA 1
ATOM 1332 C C . ARG A 1 167 ? 2.682 -9.676 -9.262 1.00 80.00 167 ARG A C 1
ATOM 1334 O O . ARG A 1 167 ? 3.744 -10.143 -9.669 1.00 80.00 167 ARG A O 1
ATOM 1341 N N . VAL A 1 168 ? 1.562 -9.676 -9.988 1.00 77.69 168 VAL A N 1
ATOM 1342 C CA . VAL A 1 168 ? 1.488 -10.195 -11.368 1.00 77.69 168 VAL A CA 1
ATOM 1343 C C . VAL A 1 168 ? 2.408 -9.395 -12.292 1.00 77.69 168 VAL A C 1
ATOM 1345 O O . VAL A 1 168 ? 3.187 -9.990 -13.034 1.00 77.69 168 VAL A O 1
ATOM 1348 N N . VAL A 1 169 ? 2.394 -8.062 -12.186 1.00 77.12 169 VAL A N 1
ATOM 1349 C CA . VAL A 1 169 ? 3.286 -7.175 -12.953 1.00 77.12 169 VAL A CA 1
ATOM 1350 C C . VAL A 1 169 ? 4.755 -7.497 -12.658 1.00 77.12 169 VAL A C 1
ATOM 1352 O O . VAL A 1 169 ? 5.527 -7.741 -13.579 1.00 77.12 169 VAL A O 1
ATOM 1355 N N . ARG A 1 170 ? 5.143 -7.579 -11.376 1.00 77.62 170 ARG A N 1
ATOM 1356 C CA . ARG A 1 170 ? 6.516 -7.928 -10.959 1.00 77.62 170 ARG A CA 1
ATOM 1357 C C . ARG A 1 170 ? 6.952 -9.301 -11.467 1.00 77.62 170 ARG A C 1
ATOM 1359 O O . ARG A 1 170 ? 8.089 -9.461 -11.893 1.00 77.62 170 ARG A O 1
ATOM 1366 N N . LYS A 1 171 ? 6.052 -10.287 -11.447 1.00 74.06 171 LYS A N 1
ATOM 1367 C CA . LYS A 1 171 ? 6.311 -11.627 -11.991 1.00 74.06 171 LYS A CA 1
ATOM 1368 C C . LYS A 1 171 ? 6.568 -11.578 -13.503 1.00 74.06 171 LYS A C 1
ATOM 1370 O O . LYS A 1 171 ? 7.490 -12.247 -13.953 1.00 74.06 171 LYS A O 1
ATOM 1375 N N . GLY A 1 172 ? 5.798 -10.781 -14.251 1.00 68.88 172 GLY A N 1
ATOM 1376 C CA . GLY A 1 172 ? 5.972 -10.591 -15.698 1.00 68.88 172 GLY A CA 1
ATOM 1377 C C . GLY A 1 172 ? 7.243 -9.821 -16.069 1.00 68.88 172 GLY A C 1
ATOM 1378 O O . GLY A 1 172 ? 7.904 -10.153 -17.039 1.00 68.88 172 GLY A O 1
ATOM 1379 N N . ILE A 1 173 ? 7.657 -8.844 -15.260 1.00 68.06 173 ILE A N 1
ATOM 1380 C CA . ILE A 1 173 ? 8.944 -8.151 -15.457 1.00 68.06 173 ILE A CA 1
ATOM 1381 C C . ILE A 1 173 ? 10.138 -9.098 -15.214 1.00 68.06 173 ILE A C 1
ATOM 1383 O O . ILE A 1 173 ? 11.233 -8.875 -15.729 1.00 68.06 173 ILE A O 1
ATOM 1387 N N . GLY A 1 174 ? 9.922 -10.189 -14.474 1.00 64.88 174 GLY A N 1
ATOM 1388 C CA . GLY A 1 174 ? 10.959 -11.133 -14.083 1.00 64.88 174 GLY A CA 1
ATOM 1389 C C . GLY A 1 174 ? 11.758 -10.650 -12.870 1.00 64.88 174 GLY A C 1
ATOM 1390 O O . GLY A 1 174 ? 11.563 -9.554 -12.343 1.00 64.88 174 GLY A O 1
ATOM 1391 N N . ARG A 1 175 ? 12.669 -11.497 -12.380 1.00 59.12 175 ARG A N 1
ATOM 1392 C CA . ARG A 1 175 ? 13.622 -11.086 -11.342 1.00 59.12 175 ARG A CA 1
ATOM 1393 C C . ARG A 1 175 ? 14.805 -10.403 -12.014 1.00 59.12 175 ARG A C 1
ATOM 1395 O O . ARG A 1 175 ? 15.558 -11.060 -12.732 1.00 59.12 175 ARG A O 1
ATOM 1402 N N . VAL A 1 176 ? 15.001 -9.117 -11.733 1.00 54.66 176 VAL A N 1
ATOM 1403 C CA . VAL A 1 176 ? 16.300 -8.470 -11.956 1.00 54.66 176 VAL A CA 1
ATOM 1404 C C . VAL A 1 176 ? 17.330 -9.280 -11.163 1.00 54.66 176 VAL A C 1
ATOM 1406 O O . VAL A 1 176 ? 17.097 -9.592 -9.993 1.00 54.66 176 VAL A O 1
ATOM 1409 N N . ARG A 1 177 ? 18.419 -9.720 -11.806 1.00 48.03 177 ARG A N 1
ATOM 1410 C CA . ARG A 1 177 ? 19.481 -10.479 -11.130 1.00 48.03 177 ARG A CA 1
ATOM 1411 C C . ARG A 1 177 ? 20.046 -9.610 -10.006 1.00 48.03 177 ARG A C 1
ATOM 1413 O O . ARG A 1 177 ? 20.803 -8.693 -10.301 1.00 48.03 177 ARG A O 1
ATOM 1420 N N . GLY A 1 178 ? 19.699 -9.893 -8.746 1.00 53.66 178 GLY A N 1
ATOM 1421 C CA . GLY A 1 178 ? 20.283 -9.151 -7.637 1.00 53.66 178 GLY A CA 1
ATOM 1422 C C . GLY A 1 178 ? 19.475 -8.913 -6.361 1.00 53.66 178 GLY A C 1
ATOM 1423 O O . GLY A 1 178 ? 18.472 -9.580 -6.106 1.00 53.66 178 GLY A O 1
ATOM 1424 N N . ARG A 1 179 ? 19.987 -7.965 -5.554 1.00 51.75 179 ARG A N 1
ATOM 1425 C CA . ARG A 1 179 ? 19.492 -7.481 -4.253 1.00 51.75 179 ARG A CA 1
ATOM 1426 C C . ARG A 1 179 ? 17.991 -7.177 -4.345 1.00 51.75 179 ARG A C 1
ATOM 1428 O O . ARG A 1 179 ? 17.558 -6.599 -5.342 1.00 51.75 179 ARG A O 1
ATOM 1435 N N . PRO A 1 180 ? 17.188 -7.508 -3.317 1.00 58.06 180 PRO A N 1
ATOM 1436 C CA . PRO A 1 180 ? 15.809 -7.046 -3.250 1.00 58.06 180 PRO A CA 1
ATOM 1437 C C . PRO A 1 180 ? 15.778 -5.519 -3.373 1.00 58.06 180 PRO A C 1
ATOM 1439 O O . PRO A 1 180 ? 16.402 -4.808 -2.585 1.00 58.06 180 PRO A O 1
ATOM 1442 N N . ILE A 1 181 ? 15.083 -5.034 -4.400 1.00 64.50 181 ILE A N 1
ATOM 1443 C CA . ILE A 1 181 ? 14.933 -3.609 -4.678 1.00 64.50 181 ILE A CA 1
ATOM 1444 C C . ILE A 1 181 ? 14.145 -2.992 -3.521 1.00 64.50 181 ILE A C 1
ATOM 1446 O O . ILE A 1 181 ? 12.933 -3.189 -3.419 1.00 64.50 181 ILE A O 1
ATOM 1450 N N . ASN A 1 182 ? 14.833 -2.258 -2.646 1.00 74.31 182 ASN A N 1
ATOM 1451 C CA . ASN A 1 182 ? 14.190 -1.466 -1.610 1.00 74.31 182 ASN A CA 1
ATOM 1452 C C . ASN A 1 182 ? 13.979 -0.039 -2.127 1.00 74.31 182 ASN A C 1
ATOM 1454 O O . ASN A 1 182 ? 14.883 0.797 -2.097 1.00 74.31 182 ASN A O 1
ATOM 1458 N N . VAL A 1 183 ? 12.772 0.218 -2.631 1.00 75.94 183 VAL A N 1
ATOM 1459 C CA . VAL A 1 183 ? 12.372 1.534 -3.148 1.00 75.94 183 VAL A CA 1
ATOM 1460 C C . VAL A 1 183 ? 12.432 2.601 -2.049 1.00 75.94 183 VAL A C 1
ATOM 1462 O O . VAL A 1 183 ? 12.722 3.757 -2.345 1.00 75.94 183 VAL A O 1
ATOM 1465 N N . ASP A 1 184 ? 12.214 2.230 -0.784 1.00 77.38 184 ASP A N 1
ATOM 1466 C CA . ASP A 1 184 ? 12.237 3.183 0.326 1.00 77.38 184 ASP A CA 1
ATOM 1467 C C . ASP A 1 184 ? 13.646 3.688 0.637 1.00 77.38 184 ASP A C 1
ATOM 1469 O O . ASP A 1 184 ? 13.798 4.888 0.886 1.00 77.38 184 ASP A O 1
ATOM 1473 N N . ASP A 1 185 ? 14.652 2.809 0.569 1.00 81.19 185 ASP A N 1
ATOM 1474 C CA . ASP A 1 185 ? 16.066 3.170 0.737 1.00 81.19 185 ASP A CA 1
ATOM 1475 C C . ASP A 1 185 ? 16.511 4.107 -0.393 1.00 81.19 185 ASP A C 1
ATOM 1477 O O . ASP A 1 185 ? 17.106 5.154 -0.144 1.00 81.19 185 ASP A O 1
ATOM 1481 N N . TYR A 1 186 ? 16.150 3.771 -1.636 1.00 83.69 186 TYR A N 1
ATOM 1482 C CA . TYR A 1 186 ? 16.446 4.588 -2.813 1.00 83.69 186 TYR A CA 1
ATOM 1483 C C . TYR A 1 186 ? 15.827 5.984 -2.725 1.00 83.69 186 TYR A C 1
ATOM 1485 O O . TYR A 1 186 ? 16.516 6.992 -2.885 1.00 83.69 186 TYR A O 1
ATOM 1493 N N . LEU A 1 187 ? 14.526 6.064 -2.429 1.00 82.12 187 LEU A N 1
ATOM 1494 C CA . LEU A 1 187 ? 13.844 7.349 -2.306 1.00 82.12 187 LEU A CA 1
ATOM 1495 C C . LEU A 1 187 ? 14.436 8.184 -1.167 1.00 82.12 187 LEU A C 1
ATOM 1497 O O . LEU A 1 187 ? 14.560 9.397 -1.325 1.00 82.12 187 LEU A O 1
ATOM 1501 N N . ALA A 1 188 ? 14.821 7.567 -0.046 1.00 83.94 188 ALA A N 1
ATOM 1502 C CA . ALA A 1 188 ? 15.484 8.265 1.052 1.00 83.94 188 ALA A CA 1
ATOM 1503 C C . ALA A 1 188 ? 16.853 8.826 0.628 1.00 83.94 188 ALA A C 1
ATOM 1505 O O . ALA A 1 188 ? 17.121 10.004 0.871 1.00 83.94 188 ALA A O 1
ATOM 1506 N N . ALA A 1 189 ? 17.675 8.028 -0.058 1.00 83.44 189 ALA A N 1
ATOM 1507 C CA . ALA A 1 189 ? 18.998 8.436 -0.523 1.00 83.44 189 ALA A CA 1
ATOM 1508 C C . ALA A 1 189 ? 18.928 9.582 -1.548 1.00 83.44 189 ALA A C 1
ATOM 1510 O O . ALA A 1 189 ? 19.556 10.627 -1.360 1.00 83.44 189 ALA A O 1
ATOM 1511 N N . VAL A 1 190 ? 18.062 9.458 -2.563 1.00 83.06 190 VAL A N 1
ATOM 1512 C CA . VAL A 1 190 ? 17.842 10.514 -3.567 1.00 83.06 190 VAL A CA 1
ATOM 1513 C C . VAL A 1 190 ? 17.291 11.790 -2.928 1.00 83.06 190 VAL A C 1
ATOM 1515 O O . VAL A 1 190 ? 17.738 12.887 -3.261 1.00 83.06 190 VAL A O 1
ATOM 1518 N N . THR A 1 191 ? 16.351 11.671 -1.983 1.00 82.38 191 THR A N 1
ATOM 1519 C CA . THR A 1 191 ? 15.804 12.836 -1.264 1.00 82.38 191 THR A CA 1
ATOM 1520 C C . THR A 1 191 ? 16.889 13.529 -0.438 1.00 82.38 191 THR A C 1
ATOM 1522 O O . THR A 1 191 ? 16.979 14.755 -0.454 1.00 82.38 191 THR A O 1
ATOM 1525 N N . SER A 1 192 ? 17.750 12.764 0.243 1.00 84.62 192 SER A N 1
ATOM 1526 C CA . SER A 1 192 ? 18.860 13.316 1.021 1.00 84.62 192 SER A CA 1
ATOM 1527 C C . SER A 1 192 ? 19.891 14.023 0.141 1.00 84.62 192 SER A C 1
ATOM 1529 O O . SER A 1 192 ? 20.365 15.088 0.525 1.00 84.62 192 SER A O 1
ATOM 1531 N N . ALA A 1 193 ? 20.235 13.462 -1.020 1.00 84.44 193 ALA A N 1
ATOM 1532 C CA . ALA A 1 193 ? 21.169 14.081 -1.960 1.00 84.44 193 ALA A CA 1
ATOM 1533 C C . ALA A 1 193 ? 20.593 15.357 -2.598 1.00 84.44 193 ALA A C 1
ATOM 1535 O O . ALA A 1 193 ? 21.300 16.342 -2.810 1.00 84.44 193 ALA A O 1
ATOM 1536 N N . GLN A 1 194 ? 19.285 15.376 -2.857 1.00 78.75 194 GLN A N 1
ATOM 1537 C CA . GLN A 1 194 ? 18.616 16.562 -3.377 1.00 78.75 194 GLN A CA 1
ATOM 1538 C C . GLN A 1 194 ? 18.519 17.679 -2.325 1.00 78.75 194 GLN A C 1
ATOM 1540 O O . GLN A 1 194 ? 18.692 18.848 -2.665 1.00 78.75 194 GLN A O 1
ATOM 1545 N N . ALA A 1 195 ? 18.294 17.340 -1.051 1.00 81.12 195 ALA A N 1
ATOM 1546 C CA . ALA A 1 195 ? 18.259 18.313 0.043 1.00 81.12 195 ALA A CA 1
ATOM 1547 C C . ALA A 1 195 ? 19.597 19.051 0.235 1.00 81.12 195 ALA A C 1
ATOM 1549 O O . ALA A 1 195 ? 19.602 20.196 0.681 1.00 81.12 195 ALA A O 1
ATOM 1550 N N . THR A 1 196 ? 20.722 18.432 -0.138 1.00 84.31 196 THR A N 1
ATOM 1551 C CA . THR A 1 196 ? 22.043 19.078 -0.118 1.00 84.31 196 THR A CA 1
ATOM 1552 C C . THR A 1 196 ? 22.331 19.911 -1.370 1.00 84.31 196 THR A C 1
ATOM 1554 O O . T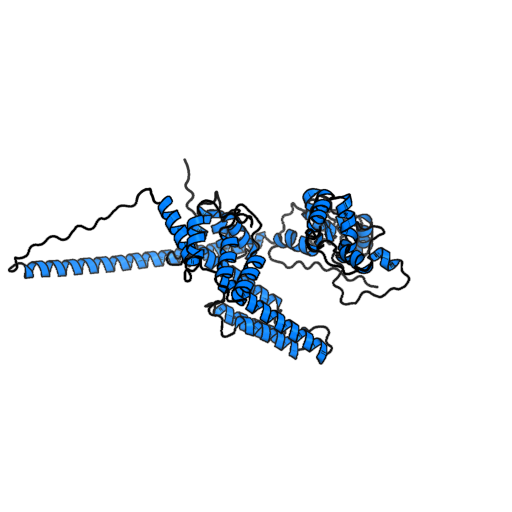HR A 1 196 ? 23.382 20.541 -1.439 1.00 84.31 196 THR A O 1
ATOM 1557 N N . GLY A 1 197 ? 21.434 19.918 -2.366 1.00 81.31 197 GLY A N 1
ATOM 1558 C CA . GLY A 1 197 ? 21.650 20.578 -3.658 1.00 81.31 197 GLY A CA 1
ATOM 1559 C C . GLY A 1 197 ? 22.717 19.904 -4.529 1.00 81.31 197 GLY A C 1
ATOM 1560 O O . GLY A 1 197 ? 23.149 20.482 -5.522 1.00 81.31 197 GLY A O 1
ATOM 1561 N N . ASP A 1 198 ? 23.145 18.691 -4.170 1.00 84.25 198 ASP A N 1
ATOM 1562 C CA . ASP A 1 198 ? 24.224 17.976 -4.850 1.00 84.25 198 ASP A CA 1
ATOM 1563 C C . ASP A 1 198 ? 23.642 17.102 -5.969 1.00 84.25 198 ASP A C 1
ATOM 1565 O O . ASP A 1 198 ? 23.317 15.924 -5.790 1.00 84.25 198 ASP A O 1
ATOM 1569 N N . THR A 1 199 ? 23.479 17.703 -7.149 1.00 83.19 199 THR A N 1
ATOM 1570 C CA . THR A 1 199 ? 22.990 17.028 -8.361 1.00 83.19 199 THR A CA 1
ATOM 1571 C C . THR A 1 199 ? 23.888 15.875 -8.791 1.00 83.19 199 THR A C 1
ATOM 1573 O O . THR A 1 199 ? 23.381 14.896 -9.341 1.00 83.19 199 THR A O 1
ATOM 1576 N N . LYS A 1 200 ? 25.196 15.944 -8.522 1.00 87.06 200 LYS A N 1
ATOM 1577 C CA . LYS A 1 200 ? 26.136 14.870 -8.855 1.00 87.06 200 LYS A CA 1
ATOM 1578 C C . LYS A 1 200 ? 25.904 13.660 -7.958 1.00 87.06 200 LYS A C 1
ATOM 1580 O O . LYS A 1 200 ? 25.761 12.551 -8.465 1.00 87.06 200 LYS A O 1
ATOM 1585 N N . LYS A 1 201 ? 25.776 13.877 -6.648 1.00 87.50 201 LYS A N 1
ATOM 1586 C CA . LYS A 1 201 ? 25.421 12.821 -5.695 1.00 87.50 201 LYS A CA 1
ATOM 1587 C C . LYS A 1 201 ? 24.054 12.2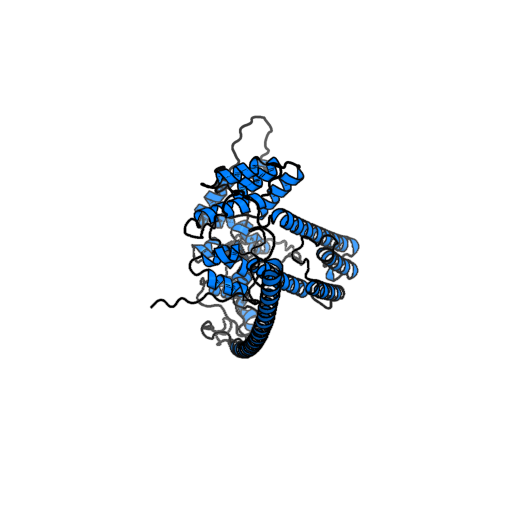25 -6.008 1.00 87.50 201 LYS A C 1
ATOM 1589 O O . LYS A 1 201 ? 23.928 11.011 -6.050 1.00 87.50 201 LYS A O 1
ATOM 1594 N N . MET A 1 202 ? 23.053 13.055 -6.310 1.00 85.62 202 MET A N 1
ATOM 1595 C CA . MET A 1 202 ? 21.722 12.576 -6.698 1.00 85.62 202 MET A CA 1
ATOM 1596 C C . MET A 1 202 ? 21.789 11.639 -7.911 1.00 85.62 202 MET A C 1
ATOM 1598 O O . MET A 1 202 ? 21.142 10.595 -7.919 1.00 85.62 202 MET A O 1
ATOM 1602 N N . LYS A 1 203 ? 22.577 11.995 -8.931 1.00 87.25 203 LYS A N 1
ATOM 1603 C CA . LYS A 1 203 ? 22.759 11.150 -10.114 1.00 87.25 203 LYS A CA 1
ATOM 1604 C C . LYS A 1 203 ? 23.487 9.856 -9.798 1.00 87.25 203 LYS A C 1
ATOM 1606 O O . LYS A 1 203 ? 23.094 8.825 -10.330 1.00 87.25 203 LYS A O 1
ATOM 1611 N N . GLU A 1 204 ? 24.488 9.889 -8.926 1.00 88.38 204 GLU A N 1
ATOM 1612 C CA . GLU A 1 204 ? 25.195 8.674 -8.525 1.00 88.38 204 GLU A CA 1
ATOM 1613 C C . GLU A 1 204 ? 24.273 7.709 -7.762 1.00 88.38 204 GLU A C 1
ATOM 1615 O O . GLU A 1 204 ? 24.287 6.521 -8.056 1.00 88.38 204 GLU A O 1
ATOM 1620 N N . GLU A 1 205 ? 23.376 8.202 -6.899 1.00 87.00 205 GLU A N 1
ATOM 1621 C CA . GLU A 1 205 ? 22.351 7.369 -6.236 1.00 87.00 205 GLU A CA 1
ATOM 1622 C C . GLU A 1 205 ? 21.397 6.708 -7.250 1.00 87.00 205 GLU A C 1
ATOM 1624 O O . GLU A 1 205 ? 21.012 5.545 -7.115 1.00 87.00 205 GLU A O 1
ATOM 1629 N N . VAL A 1 206 ? 21.019 7.435 -8.308 1.00 85.31 206 VAL A N 1
ATOM 1630 C CA . VAL A 1 206 ? 20.207 6.889 -9.409 1.00 85.31 206 VAL A CA 1
ATOM 1631 C C . VAL A 1 206 ? 20.994 5.853 -10.213 1.00 85.31 206 VAL A C 1
ATOM 1633 O O . VAL A 1 206 ? 20.428 4.825 -10.586 1.00 85.31 206 VAL A O 1
ATOM 1636 N N . ILE A 1 207 ? 22.287 6.087 -10.457 1.00 87.06 207 ILE A N 1
ATOM 1637 C CA . ILE A 1 207 ? 23.156 5.148 -11.175 1.00 87.06 207 ILE A CA 1
ATOM 1638 C C . ILE A 1 207 ? 23.341 3.862 -10.377 1.00 87.06 207 ILE A C 1
ATOM 1640 O O . ILE A 1 207 ? 23.122 2.772 -10.907 1.00 87.06 207 ILE A O 1
ATOM 1644 N N . GLN A 1 208 ? 23.651 3.995 -9.092 1.00 84.12 208 GLN A N 1
ATOM 1645 C CA . GLN A 1 208 ? 23.783 2.882 -8.167 1.00 84.12 208 GLN A CA 1
ATOM 1646 C C . GLN A 1 208 ? 22.498 2.049 -8.088 1.00 84.12 208 GLN A C 1
ATOM 1648 O O . GLN A 1 208 ? 22.542 0.829 -7.950 1.00 84.12 208 GLN A O 1
ATOM 1653 N N . PHE A 1 209 ? 21.335 2.687 -8.204 1.00 80.81 209 PHE A N 1
ATOM 1654 C CA . PHE A 1 209 ? 20.064 1.980 -8.140 1.00 80.81 209 PHE A CA 1
ATOM 1655 C C . PHE A 1 209 ? 19.657 1.301 -9.455 1.00 80.81 209 PHE A C 1
ATOM 1657 O O . PHE A 1 209 ? 19.147 0.181 -9.428 1.00 80.81 209 PHE A O 1
ATOM 1664 N N . LEU A 1 210 ? 19.837 1.970 -10.598 1.00 79.19 210 LEU A N 1
ATOM 1665 C CA . LEU A 1 210 ? 19.327 1.495 -11.892 1.00 79.19 210 LEU A CA 1
ATOM 1666 C C . LEU A 1 210 ? 20.341 0.684 -12.698 1.00 79.19 210 LEU A C 1
ATOM 1668 O O . LEU A 1 210 ? 19.937 -0.183 -13.472 1.00 79.19 210 LEU A O 1
ATOM 1672 N N . PHE A 1 211 ? 21.631 0.976 -12.543 1.00 83.12 211 PHE A N 1
ATOM 1673 C CA . PHE A 1 211 ? 22.682 0.445 -13.403 1.00 83.12 211 PHE A CA 1
ATOM 1674 C C . PHE A 1 211 ? 23.688 -0.435 -12.661 1.00 83.12 211 PHE A C 1
ATOM 1676 O O . PHE A 1 211 ? 24.352 -1.224 -13.320 1.00 83.12 211 PHE A O 1
ATOM 1683 N N . GLU A 1 212 ? 23.822 -0.370 -11.332 1.00 81.56 212 GLU A N 1
ATOM 1684 C CA . GLU A 1 212 ? 24.766 -1.244 -10.621 1.00 81.56 212 GLU A CA 1
ATOM 1685 C C . GLU A 1 212 ? 24.208 -2.625 -10.269 1.00 81.56 212 GLU A C 1
ATOM 1687 O O . GLU A 1 212 ? 23.063 -2.812 -9.856 1.00 81.56 212 GLU A O 1
ATOM 1692 N N . VAL A 1 213 ? 25.093 -3.619 -10.327 1.00 72.06 213 VAL A N 1
ATOM 1693 C CA . VAL A 1 213 ? 24.818 -4.970 -9.850 1.00 72.06 213 VAL A CA 1
ATOM 1694 C C . VAL A 1 213 ? 25.039 -5.015 -8.339 1.00 72.06 213 VAL A C 1
ATOM 1696 O O . VAL A 1 213 ? 26.174 -4.994 -7.867 1.00 72.06 213 VAL A O 1
ATOM 1699 N N . ASN A 1 214 ? 23.966 -5.150 -7.559 1.00 66.94 214 ASN A N 1
ATOM 1700 C CA . ASN A 1 214 ? 24.011 -5.502 -6.128 1.00 66.94 214 ASN A CA 1
ATOM 1701 C C . ASN A 1 214 ? 24.792 -4.553 -5.208 1.00 66.94 214 ASN A C 1
ATOM 1703 O O . ASN A 1 214 ? 25.254 -4.996 -4.160 1.00 66.94 214 ASN A O 1
ATOM 1707 N N . GLY A 1 215 ? 24.965 -3.282 -5.579 1.00 65.44 215 GLY A N 1
ATOM 1708 C CA . GLY A 1 215 ? 25.812 -2.357 -4.815 1.00 65.44 215 GLY A CA 1
ATOM 1709 C C . GLY A 1 215 ? 27.282 -2.787 -4.776 1.00 65.44 215 GLY A C 1
ATOM 1710 O O . GLY A 1 215 ? 28.010 -2.435 -3.854 1.00 65.44 215 GLY A O 1
ATOM 1711 N N . SER A 1 216 ? 27.716 -3.589 -5.755 1.00 71.06 216 SER A N 1
ATOM 1712 C CA . SER A 1 216 ? 29.109 -4.024 -5.897 1.00 71.06 216 SER A CA 1
ATOM 1713 C C . SER A 1 216 ? 30.028 -2.935 -6.460 1.00 71.06 216 SER A C 1
ATOM 1715 O O . SER A 1 216 ? 31.219 -3.192 -6.635 1.00 71.06 216 SER A O 1
ATOM 1717 N N . GLY A 1 217 ? 29.487 -1.759 -6.808 1.00 73.12 217 GLY A N 1
ATOM 1718 C CA . GLY A 1 217 ? 30.203 -0.719 -7.548 1.00 73.12 217 GLY A CA 1
ATOM 1719 C C . GLY A 1 217 ? 30.462 -1.081 -9.015 1.00 73.12 217 GLY A C 1
ATOM 1720 O O . GLY A 1 217 ? 31.178 -0.364 -9.709 1.00 73.12 217 GLY A O 1
ATOM 1721 N N . LYS A 1 218 ? 29.927 -2.213 -9.500 1.00 81.12 218 LYS A N 1
ATOM 1722 C CA . LYS A 1 218 ? 30.037 -2.635 -10.901 1.00 81.12 218 LYS A CA 1
ATOM 1723 C C . LYS A 1 218 ? 28.742 -2.348 -11.643 1.00 81.12 218 LYS A C 1
ATOM 1725 O O . LYS A 1 218 ? 27.675 -2.806 -11.231 1.00 81.12 218 LYS A O 1
ATOM 1730 N N . ILE A 1 219 ? 28.865 -1.641 -12.761 1.00 84.25 219 ILE A N 1
ATOM 1731 C CA . ILE A 1 219 ? 27.768 -1.372 -13.690 1.00 84.25 219 ILE A CA 1
ATOM 1732 C C . ILE A 1 219 ? 27.366 -2.666 -14.417 1.00 84.25 219 ILE A C 1
ATOM 1734 O O . ILE A 1 219 ? 28.192 -3.546 -14.658 1.00 84.25 219 ILE A O 1
ATOM 1738 N N . LEU A 1 220 ? 26.075 -2.796 -14.713 1.00 81.94 220 LEU A N 1
ATOM 1739 C CA . LEU A 1 220 ? 25.476 -3.894 -15.452 1.00 81.94 220 LEU A CA 1
ATOM 1740 C C . LEU A 1 220 ? 26.034 -3.915 -16.878 1.00 81.94 220 LEU A C 1
ATOM 1742 O O . LEU A 1 220 ? 26.002 -2.901 -17.577 1.00 81.94 220 LEU A O 1
ATOM 1746 N N . GLU A 1 221 ? 26.495 -5.088 -17.304 1.00 82.19 221 GLU A N 1
ATOM 1747 C CA . GLU A 1 221 ? 27.090 -5.300 -18.623 1.00 82.19 221 GLU A CA 1
ATOM 1748 C C . GLU A 1 221 ? 26.151 -4.838 -19.749 1.00 82.19 221 GLU A C 1
ATOM 1750 O O . GLU A 1 221 ? 24.975 -5.215 -19.792 1.00 82.19 221 GLU A O 1
ATOM 1755 N N . GLY A 1 222 ? 26.667 -4.007 -20.656 1.00 83.00 222 GLY A N 1
ATOM 1756 C CA . GLY A 1 222 ? 25.917 -3.436 -21.777 1.00 83.00 222 GLY A CA 1
ATOM 1757 C C . GLY A 1 222 ? 25.128 -2.172 -21.429 1.00 83.00 222 GLY A C 1
ATOM 1758 O O . GLY A 1 222 ? 24.436 -1.630 -22.295 1.00 83.00 222 GLY A O 1
ATOM 1759 N N . SER A 1 223 ? 25.219 -1.687 -20.185 1.00 86.44 223 SER A N 1
ATOM 1760 C CA . SER A 1 223 ? 24.550 -0.463 -19.734 1.00 86.44 223 SER A CA 1
ATOM 1761 C C . SER A 1 223 ? 25.492 0.714 -19.447 1.00 86.44 223 SER A C 1
ATOM 1763 O O . SER A 1 223 ? 25.028 1.822 -19.164 1.00 86.44 223 SER A O 1
ATOM 1765 N N . GLU A 1 224 ? 26.804 0.508 -19.589 1.00 91.50 224 GLU A N 1
ATOM 1766 C CA . GLU A 1 224 ? 27.865 1.465 -19.258 1.00 91.50 224 GLU A CA 1
ATOM 1767 C C . GLU A 1 224 ? 27.674 2.800 -19.982 1.00 91.50 224 GLU A C 1
ATOM 1769 O O . GLU A 1 224 ? 27.688 3.855 -19.350 1.00 91.50 224 GLU A O 1
ATOM 1774 N N . LYS A 1 225 ? 27.367 2.741 -21.285 1.00 93.25 225 LYS A N 1
ATOM 1775 C CA . LYS A 1 225 ? 27.076 3.913 -22.126 1.00 93.25 225 LYS A CA 1
ATOM 1776 C C . LYS A 1 225 ? 25.968 4.792 -21.538 1.00 93.25 225 LYS A C 1
ATOM 1778 O O . LYS A 1 225 ? 26.043 6.012 -21.629 1.00 93.25 225 LYS A O 1
ATOM 1783 N N . TYR A 1 226 ? 24.919 4.200 -20.970 1.00 91.69 226 TYR A N 1
ATOM 1784 C CA . TYR A 1 226 ? 23.765 4.947 -20.458 1.00 91.69 226 TYR A CA 1
ATOM 1785 C C . TYR A 1 226 ? 24.025 5.525 -19.069 1.00 91.69 226 TYR A C 1
ATOM 1787 O O . TYR A 1 226 ? 23.610 6.650 -18.791 1.00 91.69 226 TYR A O 1
ATOM 1795 N N . ALA A 1 227 ? 24.740 4.779 -18.222 1.00 89.38 227 ALA A N 1
ATOM 1796 C CA . ALA A 1 227 ? 25.186 5.265 -16.923 1.00 89.38 227 ALA A CA 1
ATOM 1797 C C . ALA A 1 227 ? 26.131 6.469 -17.084 1.00 89.38 227 ALA A C 1
ATOM 1799 O O . ALA A 1 227 ? 25.953 7.485 -16.416 1.00 89.38 227 ALA A O 1
ATOM 1800 N N . GLU A 1 228 ? 27.084 6.389 -18.015 1.00 90.94 228 GLU A N 1
ATOM 1801 C CA . GLU A 1 228 ? 28.010 7.480 -18.337 1.00 90.94 228 GLU A CA 1
ATOM 1802 C C . GLU A 1 228 ? 27.279 8.681 -18.952 1.00 90.94 228 GLU A C 1
ATOM 1804 O O . GLU A 1 228 ? 27.414 9.799 -18.460 1.00 90.94 228 GLU A O 1
ATOM 1809 N N . MET A 1 229 ? 26.382 8.444 -19.917 1.00 90.69 229 MET A N 1
ATOM 1810 C CA . MET A 1 229 ? 25.539 9.487 -20.514 1.00 90.69 229 MET A CA 1
ATOM 1811 C C . MET A 1 229 ? 24.743 10.273 -19.460 1.00 90.69 229 MET A C 1
ATOM 1813 O O . MET A 1 229 ? 24.652 11.501 -19.538 1.00 90.69 229 MET A O 1
ATOM 1817 N N . TYR A 1 230 ? 24.174 9.580 -18.468 1.00 90.88 230 TYR A N 1
ATOM 1818 C CA . TYR A 1 230 ? 23.445 10.214 -17.372 1.00 90.88 230 TYR A CA 1
ATOM 1819 C C . TYR A 1 230 ? 24.369 10.970 -16.408 1.00 90.88 230 TYR A C 1
ATOM 1821 O O . TYR A 1 230 ? 24.020 12.065 -15.957 1.00 90.88 230 TYR A O 1
ATOM 1829 N N . ARG A 1 231 ? 25.549 10.407 -16.115 1.00 90.69 231 ARG A N 1
ATOM 1830 C CA . ARG A 1 231 ? 26.550 10.985 -15.209 1.00 90.69 231 ARG A CA 1
ATOM 1831 C C . ARG A 1 231 ? 27.132 12.293 -15.746 1.00 90.69 231 ARG A C 1
ATOM 1833 O O . ARG A 1 231 ? 27.256 13.250 -14.986 1.00 90.69 231 ARG A O 1
ATOM 1840 N N . GLU A 1 232 ? 27.480 12.334 -17.029 1.00 88.69 232 GLU A N 1
ATOM 1841 C CA . GLU A 1 232 ? 28.196 13.456 -17.652 1.00 88.69 232 GLU A CA 1
ATOM 1842 C C . GLU A 1 232 ? 27.287 14.624 -18.041 1.00 88.69 232 GLU A C 1
ATOM 1844 O O . GLU A 1 232 ? 27.703 15.781 -18.022 1.00 88.69 232 GLU A O 1
ATOM 1849 N N . SER A 1 233 ? 26.032 14.345 -18.389 1.00 86.81 233 SER A N 1
ATOM 1850 C CA . SER A 1 233 ? 25.134 15.369 -18.922 1.00 86.81 233 SER A CA 1
ATOM 1851 C C . SER A 1 233 ? 24.377 16.071 -17.801 1.00 86.81 233 SER A C 1
ATOM 1853 O O . SER A 1 233 ? 23.462 15.470 -17.246 1.00 86.81 233 SER A O 1
ATOM 1855 N N . GLU A 1 234 ? 24.680 17.335 -17.486 1.00 80.25 234 GLU A N 1
ATOM 1856 C CA . GLU A 1 234 ? 24.031 18.090 -16.392 1.00 80.25 234 GLU A CA 1
ATOM 1857 C C . GLU A 1 234 ? 22.493 18.100 -16.479 1.00 80.25 234 GLU A C 1
ATOM 1859 O O . GLU A 1 234 ? 21.836 17.737 -15.501 1.00 80.25 234 GLU A O 1
ATOM 1864 N N . ASP A 1 235 ? 21.930 18.347 -17.663 1.00 82.56 235 ASP A N 1
ATOM 1865 C CA . ASP A 1 235 ? 20.481 18.528 -17.870 1.00 82.56 235 ASP A CA 1
ATOM 1866 C C . ASP A 1 235 ? 19.737 17.283 -18.384 1.00 82.56 235 ASP A C 1
ATOM 1868 O O . ASP A 1 235 ? 18.562 17.343 -18.777 1.00 82.56 235 ASP A O 1
ATOM 1872 N N . LEU A 1 236 ? 20.406 16.130 -18.452 1.00 85.44 236 LEU A N 1
ATOM 1873 C CA . LEU A 1 236 ? 19.775 14.922 -18.968 1.00 85.44 236 LEU A CA 1
ATOM 1874 C C . LEU A 1 236 ? 18.909 14.265 -17.891 1.00 85.44 236 LEU A C 1
ATOM 1876 O O . LEU A 1 236 ? 19.398 13.862 -16.837 1.00 85.44 236 LEU A O 1
ATOM 1880 N N . SER A 1 237 ? 17.609 14.134 -18.166 1.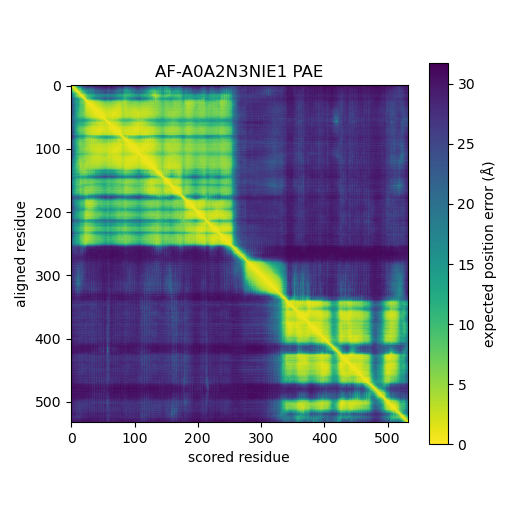00 84.25 237 SER A N 1
ATOM 1881 C CA . SER A 1 237 ? 16.692 13.400 -17.296 1.00 84.25 237 SER A CA 1
ATOM 1882 C C . SER A 1 237 ? 16.847 11.893 -17.485 1.00 84.25 237 SER A C 1
ATOM 1884 O O . SER A 1 237 ? 17.165 11.414 -18.576 1.00 84.25 237 SER A O 1
ATOM 1886 N N . ILE A 1 238 ? 16.555 11.129 -16.431 1.00 84.25 238 ILE A N 1
ATOM 1887 C CA . ILE A 1 238 ? 16.598 9.665 -16.493 1.00 84.25 238 ILE A CA 1
ATOM 1888 C C . ILE A 1 238 ? 15.592 9.108 -17.517 1.00 84.25 238 ILE A C 1
ATOM 1890 O O . ILE A 1 238 ? 15.848 8.096 -18.157 1.00 84.25 238 ILE A O 1
ATOM 1894 N N . GLU A 1 239 ? 14.492 9.822 -17.767 1.00 82.38 239 GLU A N 1
ATOM 1895 C CA . GLU A 1 239 ? 13.504 9.498 -18.807 1.00 82.38 239 GLU A CA 1
ATOM 1896 C C . GLU A 1 239 ? 14.134 9.462 -20.201 1.00 82.38 239 GLU A C 1
ATOM 1898 O O . GLU A 1 239 ? 13.874 8.549 -20.982 1.00 82.38 239 GLU A O 1
ATOM 1903 N N . LYS A 1 240 ? 14.992 10.443 -20.519 1.00 84.94 240 LYS A N 1
ATOM 1904 C CA . LYS A 1 240 ? 15.699 10.490 -21.806 1.00 84.94 240 LYS A CA 1
ATOM 1905 C C . LYS A 1 240 ? 16.660 9.313 -21.948 1.00 84.94 240 LYS A C 1
ATOM 1907 O O . LYS A 1 240 ? 16.757 8.749 -23.034 1.00 84.94 240 LYS A O 1
ATOM 1912 N N . VAL A 1 241 ? 17.313 8.918 -20.857 1.00 86.81 241 VAL A N 1
ATOM 1913 C CA . VAL A 1 241 ? 18.212 7.757 -20.822 1.00 86.81 241 VAL A CA 1
ATOM 1914 C C . VAL A 1 241 ? 17.431 6.461 -21.041 1.00 86.81 241 VAL A C 1
ATOM 1916 O O . VAL A 1 241 ? 17.809 5.663 -21.890 1.00 86.81 241 VAL A O 1
ATOM 1919 N N . ILE A 1 242 ? 16.297 6.274 -20.357 1.00 82.88 242 ILE A N 1
ATOM 1920 C CA . ILE A 1 242 ? 15.434 5.096 -20.542 1.00 82.88 242 ILE A CA 1
ATOM 1921 C C . ILE A 1 242 ? 14.893 5.023 -21.977 1.00 82.88 242 ILE A C 1
ATOM 1923 O O . ILE A 1 242 ? 14.891 3.952 -22.583 1.00 82.88 242 ILE A O 1
ATOM 1927 N N . ASN A 1 243 ? 14.484 6.155 -22.554 1.00 81.88 243 ASN A N 1
ATOM 1928 C CA . ASN A 1 243 ? 14.052 6.207 -23.951 1.00 81.88 243 ASN A CA 1
ATOM 1929 C C . ASN A 1 243 ? 15.191 5.846 -24.921 1.00 81.88 243 ASN A C 1
ATOM 1931 O O . ASN A 1 243 ? 14.939 5.187 -25.927 1.00 81.88 243 ASN A O 1
ATOM 1935 N N . ALA A 1 244 ? 16.437 6.231 -24.620 1.00 85.31 244 ALA A N 1
ATOM 1936 C CA . ALA A 1 244 ? 17.602 5.837 -25.411 1.00 85.31 244 ALA A CA 1
ATOM 1937 C C . ALA A 1 244 ? 17.875 4.324 -25.323 1.00 85.31 244 ALA A C 1
ATOM 1939 O O . ALA A 1 244 ? 18.127 3.699 -26.351 1.00 85.31 244 ALA A O 1
ATOM 1940 N N . ILE A 1 245 ? 17.749 3.725 -24.130 1.00 84.31 245 ILE A N 1
ATOM 1941 C CA . ILE A 1 245 ? 17.870 2.269 -23.931 1.00 84.31 245 ILE A CA 1
ATOM 1942 C C . ILE A 1 245 ? 16.847 1.520 -24.791 1.00 84.31 245 ILE A C 1
ATOM 1944 O O . ILE A 1 245 ? 17.188 0.546 -25.464 1.00 84.31 245 ILE A O 1
ATOM 1948 N N . ASP A 1 246 ? 15.589 1.966 -24.793 1.00 76.56 246 ASP A N 1
ATOM 1949 C CA . ASP A 1 246 ? 14.556 1.307 -25.592 1.00 76.56 246 ASP A CA 1
ATOM 1950 C C . ASP A 1 246 ? 14.753 1.508 -27.098 1.00 76.56 246 ASP A C 1
ATOM 1952 O O . ASP A 1 246 ? 14.554 0.565 -27.863 1.00 76.56 246 ASP A O 1
ATOM 1956 N N . ALA A 1 247 ? 15.181 2.696 -27.534 1.00 81.25 247 ALA A N 1
ATOM 1957 C CA . ALA A 1 247 ? 15.489 2.953 -28.938 1.00 81.25 247 ALA A CA 1
ATOM 1958 C C . ALA A 1 247 ? 16.591 2.011 -29.452 1.00 81.25 247 ALA A C 1
ATOM 1960 O O . ALA A 1 247 ? 16.414 1.378 -30.497 1.00 81.25 247 ALA A O 1
ATOM 1961 N N . ASP A 1 248 ? 17.674 1.844 -28.688 1.00 83.69 248 ASP A N 1
ATOM 1962 C CA . ASP A 1 248 ? 18.769 0.927 -29.022 1.00 83.69 248 ASP A CA 1
ATOM 1963 C C . ASP A 1 248 ? 18.289 -0.542 -2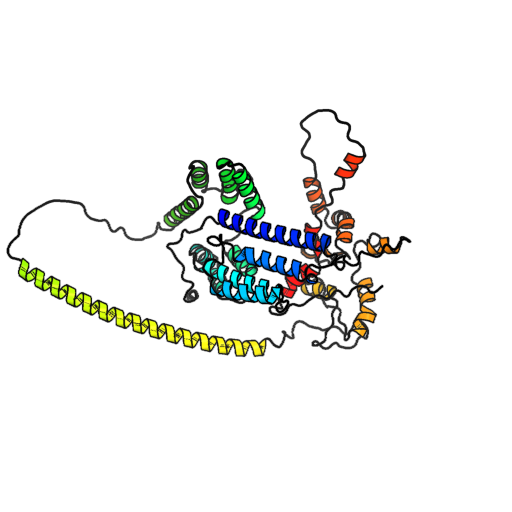8.994 1.00 83.69 248 ASP A C 1
ATOM 1965 O O . ASP A 1 248 ? 18.604 -1.317 -29.901 1.00 83.69 248 ASP A O 1
ATOM 1969 N N . ARG A 1 249 ? 17.436 -0.929 -28.029 1.00 77.62 249 ARG A N 1
ATOM 1970 C CA . ARG A 1 249 ? 16.811 -2.267 -27.982 1.00 77.62 249 ARG A CA 1
ATOM 1971 C C . ARG A 1 249 ? 15.954 -2.543 -29.219 1.00 77.62 249 ARG A C 1
ATOM 1973 O O . ARG A 1 249 ? 16.065 -3.613 -29.818 1.00 77.62 249 ARG A O 1
ATOM 1980 N N . ARG A 1 250 ? 15.107 -1.594 -29.626 1.00 72.19 250 ARG A N 1
ATOM 1981 C CA . ARG A 1 250 ? 14.277 -1.720 -30.835 1.00 72.19 250 ARG A CA 1
ATOM 1982 C C . ARG A 1 250 ? 15.124 -1.783 -32.095 1.00 72.19 250 ARG A C 1
ATOM 1984 O O . ARG A 1 250 ? 14.791 -2.557 -32.983 1.00 72.19 250 ARG A O 1
ATOM 1991 N N . ALA A 1 251 ? 16.212 -1.020 -32.173 1.00 78.31 251 ALA A N 1
ATOM 1992 C CA . ALA A 1 251 ? 17.141 -1.091 -33.297 1.00 78.31 251 ALA A CA 1
ATOM 1993 C C . ALA A 1 251 ? 17.828 -2.467 -33.385 1.00 78.31 251 ALA A C 1
ATOM 1995 O O . ALA A 1 251 ? 17.980 -3.003 -34.481 1.00 78.31 251 ALA A O 1
ATOM 1996 N N . ALA A 1 252 ? 18.170 -3.073 -32.243 1.00 75.75 252 ALA A N 1
ATOM 1997 C CA . ALA A 1 252 ? 18.755 -4.412 -32.185 1.00 75.75 252 ALA A CA 1
ATOM 1998 C C . ALA A 1 252 ? 17.765 -5.525 -32.586 1.00 75.75 252 ALA A C 1
ATOM 2000 O O . ALA A 1 252 ? 18.159 -6.491 -33.235 1.00 75.75 252 ALA A O 1
ATOM 2001 N N . VAL A 1 253 ? 16.478 -5.388 -32.238 1.00 66.62 253 VAL A N 1
ATOM 2002 C CA . VAL A 1 253 ? 15.419 -6.361 -32.582 1.00 66.62 253 VAL A CA 1
ATOM 2003 C C . VAL A 1 253 ? 14.862 -6.140 -34.001 1.00 66.62 253 VAL A C 1
ATOM 2005 O O . VAL A 1 253 ? 14.514 -7.094 -34.691 1.00 66.62 253 VAL A O 1
ATOM 2008 N N . GLY A 1 254 ? 14.808 -4.889 -34.466 1.00 52.06 254 GLY A N 1
ATOM 2009 C CA . GLY A 1 254 ? 14.223 -4.452 -35.740 1.00 52.06 254 GLY A CA 1
ATOM 2010 C C . GLY A 1 254 ? 15.129 -4.577 -36.971 1.00 52.06 254 GLY A C 1
ATOM 2011 O O . GLY A 1 254 ? 14.754 -4.116 -38.047 1.00 52.06 254 GLY A O 1
ATOM 2012 N N . GLY A 1 255 ? 16.294 -5.222 -36.858 1.00 40.75 255 GLY A N 1
ATOM 2013 C CA . GLY A 1 255 ? 17.186 -5.518 -37.990 1.00 40.75 255 GLY A CA 1
ATOM 2014 C C . GLY A 1 255 ? 16.605 -6.478 -39.045 1.00 40.75 255 GLY A C 1
ATOM 2015 O O . GLY A 1 255 ? 17.252 -6.734 -40.059 1.00 40.75 255 GLY A O 1
ATOM 2016 N N . GLY A 1 256 ? 15.389 -6.995 -38.841 1.00 41.81 256 GLY A N 1
ATOM 2017 C CA . GLY A 1 256 ? 14.629 -7.780 -39.811 1.00 41.81 256 GLY A CA 1
ATOM 2018 C C . GLY A 1 256 ? 13.413 -7.021 -40.347 1.00 41.81 256 GLY A C 1
ATOM 2019 O O . GLY A 1 256 ? 12.335 -7.116 -39.777 1.00 41.81 256 GLY A O 1
ATOM 2020 N N . ALA A 1 257 ? 13.598 -6.345 -41.484 1.00 42.97 257 ALA A N 1
ATOM 2021 C CA . ALA A 1 257 ? 12.567 -5.918 -42.439 1.00 42.97 257 ALA A CA 1
ATOM 2022 C C . ALA A 1 257 ? 11.513 -4.885 -41.985 1.00 42.97 257 ALA A C 1
ATOM 2024 O O . ALA A 1 257 ? 10.428 -5.269 -41.571 1.00 42.97 257 ALA A O 1
ATOM 2025 N N . ILE A 1 258 ? 11.757 -3.594 -42.276 1.00 36.12 258 ILE A N 1
ATOM 2026 C CA . ILE A 1 258 ? 10.758 -2.688 -42.888 1.00 36.12 258 ILE A CA 1
ATOM 2027 C C . ILE A 1 258 ? 11.473 -1.764 -43.895 1.00 36.12 258 ILE A C 1
ATOM 2029 O O . ILE A 1 258 ? 12.525 -1.195 -43.610 1.00 36.12 258 ILE A O 1
ATOM 2033 N N . ASP A 1 259 ? 10.888 -1.681 -45.091 1.00 33.78 259 ASP A N 1
ATOM 2034 C CA . ASP A 1 259 ? 11.362 -1.038 -46.317 1.00 33.78 259 ASP A CA 1
ATOM 2035 C C . ASP A 1 259 ? 11.880 0.402 -46.183 1.00 33.78 259 ASP A C 1
ATOM 2037 O O . ASP A 1 259 ? 11.219 1.306 -45.667 1.00 33.78 259 ASP A O 1
ATOM 2041 N N . LYS A 1 260 ? 13.036 0.627 -46.818 1.00 38.84 260 LYS A N 1
ATOM 2042 C CA . LYS A 1 260 ? 13.517 1.937 -47.260 1.00 38.84 260 LYS A CA 1
ATOM 2043 C C . LYS A 1 260 ? 12.583 2.473 -48.350 1.00 38.84 260 LYS A C 1
ATOM 2045 O O . LYS A 1 260 ? 12.622 1.989 -49.476 1.00 38.84 260 LYS A O 1
ATOM 2050 N N . GLN A 1 261 ? 11.855 3.553 -48.076 1.00 33.31 261 GLN A N 1
ATOM 2051 C CA . GLN A 1 261 ? 11.469 4.492 -49.132 1.00 33.31 261 GLN A CA 1
ATOM 2052 C C . GLN A 1 261 ? 12.405 5.698 -49.107 1.00 33.31 261 GLN A C 1
ATOM 2054 O O . GLN A 1 261 ? 12.230 6.675 -48.386 1.00 33.31 261 GLN A O 1
ATOM 2059 N N . SER A 1 262 ? 13.443 5.556 -49.922 1.00 31.89 262 SER A N 1
ATOM 2060 C CA . SER A 1 262 ? 14.286 6.604 -50.480 1.00 31.89 262 SER A CA 1
ATOM 2061 C C . SER A 1 262 ? 13.458 7.647 -51.241 1.00 31.89 262 SER A C 1
ATOM 2063 O O . SER A 1 262 ? 12.738 7.299 -52.177 1.00 31.89 262 SER A O 1
ATOM 2065 N N . GLY A 1 263 ? 13.608 8.926 -50.890 1.00 30.22 263 GLY A N 1
ATOM 2066 C CA . GLY A 1 263 ? 13.242 10.041 -51.769 1.00 30.22 263 GLY A CA 1
ATOM 2067 C C . GLY A 1 263 ? 14.299 10.242 -52.871 1.00 30.22 263 GLY A C 1
ATOM 2068 O O . GLY A 1 263 ? 15.480 9.999 -52.607 1.00 30.22 263 GLY A O 1
ATOM 2069 N N . PRO A 1 264 ? 13.922 10.655 -54.097 1.00 35.72 264 PRO A N 1
ATOM 2070 C CA . PRO A 1 264 ? 14.879 10.905 -55.170 1.00 35.72 264 PRO A CA 1
ATOM 2071 C C . PRO A 1 264 ? 15.411 12.356 -55.157 1.00 35.72 264 PRO A C 1
ATOM 2073 O O . PRO A 1 264 ? 14.801 13.236 -54.543 1.00 35.72 264 PRO A O 1
ATOM 2076 N N . PRO A 1 265 ? 16.555 12.610 -55.825 1.00 35.03 265 PRO A N 1
ATOM 2077 C CA . PRO A 1 265 ? 17.308 13.853 -55.718 1.00 35.03 265 PRO A CA 1
ATOM 2078 C C . PRO A 1 265 ? 16.832 14.949 -56.683 1.00 35.03 265 PRO A C 1
ATOM 2080 O O . PRO A 1 265 ? 16.170 14.703 -57.690 1.00 35.03 265 PRO A O 1
ATOM 2083 N N . LEU A 1 266 ? 17.242 16.173 -56.352 1.00 34.53 266 LEU A N 1
ATOM 2084 C CA . LEU A 1 266 ? 17.121 17.396 -57.143 1.00 34.53 266 LEU A CA 1
ATOM 2085 C C . LEU A 1 266 ? 17.855 17.286 -58.493 1.00 34.53 266 LEU A C 1
ATOM 2087 O O . LEU A 1 266 ? 19.022 16.904 -58.539 1.00 34.53 266 LEU A O 1
ATOM 2091 N N . GLY A 1 267 ? 17.193 17.713 -59.570 1.00 29.36 267 GLY A N 1
ATOM 2092 C CA . GLY A 1 267 ? 17.775 17.903 -60.900 1.00 29.36 267 GLY A CA 1
ATOM 2093 C C . GLY A 1 267 ? 16.846 18.736 -61.789 1.00 29.36 267 GLY A C 1
ATOM 2094 O O . GLY A 1 267 ? 15.660 18.448 -61.897 1.00 29.36 267 GLY A O 1
ATOM 2095 N N . ALA A 1 268 ? 17.389 19.811 -62.354 1.00 31.83 268 ALA A N 1
ATOM 2096 C CA . ALA A 1 268 ? 16.706 20.906 -63.037 1.00 31.83 268 ALA A CA 1
ATOM 2097 C C . ALA A 1 268 ? 16.104 20.553 -64.411 1.00 31.83 268 ALA A C 1
ATOM 2099 O O . ALA A 1 268 ? 16.663 19.728 -65.123 1.00 31.83 268 ALA A O 1
ATOM 2100 N N . ALA A 1 269 ? 15.050 21.271 -64.822 1.00 30.22 269 ALA A N 1
ATOM 2101 C CA . ALA A 1 269 ? 14.937 21.937 -66.132 1.00 30.22 269 ALA A CA 1
ATOM 2102 C C . ALA A 1 269 ? 13.551 22.585 -66.300 1.00 30.22 269 ALA A C 1
ATOM 2104 O O . ALA A 1 269 ? 12.525 22.035 -65.908 1.00 30.22 269 ALA A O 1
ATOM 2105 N N . ALA A 1 270 ? 13.554 23.781 -66.878 1.00 33.28 270 ALA A N 1
ATOM 2106 C CA . ALA A 1 270 ? 12.403 24.636 -67.106 1.00 33.28 270 ALA A CA 1
ATOM 2107 C C . ALA A 1 270 ? 11.726 24.389 -68.471 1.00 33.28 270 ALA A C 1
ATOM 2109 O O . ALA A 1 270 ? 12.336 23.849 -69.387 1.00 33.28 270 ALA A O 1
ATOM 2110 N N . MET A 1 271 ? 10.517 24.957 -68.584 1.00 38.84 271 MET A N 1
ATOM 2111 C CA . MET A 1 271 ? 9.806 25.402 -69.797 1.00 38.84 271 MET A CA 1
ATOM 2112 C C . MET A 1 271 ? 8.945 24.397 -70.578 1.00 38.84 271 MET A C 1
ATOM 2114 O O . MET A 1 271 ? 9.445 23.629 -71.389 1.00 38.84 271 MET A O 1
ATOM 2118 N N . ALA A 1 272 ? 7.620 24.525 -70.403 1.00 34.91 272 ALA A N 1
ATOM 2119 C CA . ALA A 1 272 ? 6.629 24.693 -71.481 1.00 34.91 272 ALA A CA 1
ATOM 2120 C C . ALA A 1 272 ? 5.207 24.853 -70.885 1.00 34.91 272 ALA A C 1
ATOM 2122 O O . ALA A 1 272 ? 4.465 23.887 -70.724 1.00 34.91 272 ALA A O 1
ATOM 2123 N N . ALA A 1 273 ? 4.823 26.088 -70.552 1.00 44.31 273 ALA A N 1
ATOM 2124 C CA . ALA A 1 273 ? 3.433 26.542 -70.667 1.00 44.31 273 ALA A CA 1
ATOM 2125 C C . ALA A 1 273 ? 3.305 27.075 -72.113 1.00 44.31 273 ALA A C 1
ATOM 2127 O O . ALA A 1 273 ? 4.281 27.593 -72.638 1.00 44.31 273 ALA A O 1
ATOM 2128 N N . GLU A 1 274 ? 2.240 26.908 -72.888 1.00 43.88 274 GLU A N 1
ATOM 2129 C CA . GLU A 1 274 ? 0.854 27.275 -72.628 1.00 43.88 274 GLU A CA 1
ATOM 2130 C C . GLU A 1 274 ? -0.030 26.553 -73.666 1.00 43.88 274 GLU A C 1
ATOM 2132 O O . GLU A 1 274 ? 0.025 26.881 -74.845 1.00 43.88 274 GLU A O 1
ATOM 2137 N N . ASN A 1 275 ? -0.822 25.555 -73.246 1.00 45.66 275 ASN A N 1
ATOM 2138 C CA . ASN A 1 275 ? -2.146 25.239 -73.837 1.00 45.66 275 ASN A CA 1
ATOM 2139 C C . ASN A 1 275 ? -2.936 24.129 -73.092 1.00 45.66 275 ASN A C 1
ATOM 2141 O O . ASN A 1 275 ? -3.943 23.633 -73.590 1.00 45.66 275 ASN A O 1
ATOM 2145 N N . GLN A 1 276 ? -2.502 23.692 -71.900 1.00 46.09 276 GLN A N 1
ATOM 2146 C CA . GLN A 1 276 ? -3.067 22.518 -71.201 1.00 46.09 276 GLN A CA 1
ATOM 2147 C C . GLN A 1 276 ? -3.972 22.850 -69.994 1.00 46.09 276 GLN A C 1
ATOM 2149 O O . GLN A 1 276 ? -4.528 21.949 -69.364 1.00 46.09 276 GLN A O 1
ATOM 2154 N N . THR A 1 277 ? -4.185 24.132 -69.683 1.00 52.03 277 THR A N 1
ATOM 2155 C CA . THR A 1 277 ? -4.785 24.573 -68.407 1.00 52.03 277 THR A CA 1
ATOM 2156 C C . THR A 1 277 ? -6.285 24.286 -68.272 1.00 52.03 277 THR A C 1
ATOM 2158 O O . THR A 1 277 ? -6.771 24.110 -67.156 1.00 52.03 277 THR A O 1
ATOM 2161 N N . SER A 1 278 ? -7.027 24.164 -69.379 1.00 52.50 278 SER A N 1
ATOM 2162 C CA . SER A 1 278 ? -8.467 23.856 -69.339 1.00 52.50 278 SER A CA 1
ATOM 2163 C C . SER A 1 278 ? -8.738 22.367 -69.057 1.00 52.50 278 SER A C 1
ATOM 2165 O O . SER A 1 278 ? -9.536 22.029 -68.185 1.00 52.50 278 SER A O 1
ATOM 2167 N N . SER A 1 279 ? -7.990 21.466 -69.705 1.00 60.28 279 SER A N 1
ATOM 2168 C CA . SER A 1 279 ? -8.111 20.005 -69.539 1.00 60.28 279 SER A CA 1
ATOM 2169 C C . SER A 1 279 ? -7.665 19.527 -68.149 1.00 60.28 279 SER A C 1
ATOM 2171 O O . SER A 1 279 ? -8.311 18.673 -67.533 1.00 60.28 279 SER A O 1
ATOM 2173 N N . GLU A 1 280 ? -6.585 20.097 -67.607 1.00 59.50 280 GLU A N 1
ATOM 2174 C CA . GLU A 1 280 ? -6.114 19.749 -66.262 1.00 59.50 280 GLU A CA 1
ATOM 2175 C C . GLU A 1 280 ? -7.064 20.221 -65.159 1.00 59.50 280 GLU A C 1
ATOM 2177 O O . GLU A 1 280 ? -7.256 19.513 -64.166 1.00 59.50 280 GLU A O 1
ATOM 2182 N N . HIS A 1 281 ? -7.697 21.384 -65.329 1.00 66.75 281 HIS A N 1
ATOM 2183 C CA . HIS A 1 281 ? -8.647 21.893 -64.347 1.00 66.75 281 HIS A CA 1
ATOM 2184 C C . HIS A 1 281 ? -9.887 20.993 -64.251 1.00 66.75 281 HIS A C 1
ATOM 2186 O O . HIS A 1 281 ? -10.289 20.618 -63.148 1.00 66.75 281 HIS A O 1
ATOM 2192 N N . THR A 1 282 ? -10.436 20.541 -65.385 1.00 70.56 282 THR A N 1
ATOM 2193 C CA . THR A 1 282 ? -11.567 19.597 -65.398 1.00 70.56 282 THR A CA 1
ATOM 2194 C C . THR A 1 282 ? -11.198 18.263 -64.743 1.00 70.56 282 THR A C 1
ATOM 2196 O O . THR A 1 282 ? -11.967 17.745 -63.930 1.00 70.56 282 THR A O 1
ATOM 2199 N N . ARG A 1 283 ? -9.986 17.744 -64.997 1.00 76.75 283 ARG A N 1
ATOM 2200 C CA . ARG A 1 283 ? -9.484 16.518 -64.348 1.00 76.75 283 ARG A CA 1
ATOM 2201 C C . ARG A 1 283 ? -9.337 16.674 -62.832 1.00 76.75 283 ARG A C 1
ATOM 2203 O O . ARG A 1 283 ? -9.745 15.777 -62.095 1.00 76.75 283 ARG A O 1
ATOM 2210 N N . ARG A 1 284 ? -8.825 17.813 -62.349 1.00 74.62 284 ARG A N 1
ATOM 2211 C CA . ARG A 1 284 ? -8.705 18.101 -60.906 1.00 74.62 284 ARG A CA 1
ATOM 2212 C C . ARG A 1 284 ? -10.070 18.212 -60.229 1.00 74.62 284 ARG A C 1
ATOM 2214 O O . ARG A 1 284 ? -10.268 17.637 -59.160 1.00 74.62 284 ARG A O 1
ATOM 2221 N N . VAL A 1 285 ? -11.034 18.881 -60.861 1.00 75.88 285 VAL A N 1
ATOM 2222 C CA . VAL A 1 285 ? -12.407 18.985 -60.335 1.00 75.88 285 VAL A CA 1
ATOM 2223 C C . VAL A 1 285 ? -13.062 17.605 -60.237 1.00 75.88 285 VAL A C 1
ATOM 2225 O O . VAL A 1 285 ? -13.715 17.292 -59.238 1.00 75.88 285 VAL A O 1
ATOM 2228 N N . GLU A 1 286 ? -12.864 16.740 -61.231 1.00 80.62 286 GLU A N 1
ATOM 2229 C CA . GLU A 1 286 ? -13.434 15.395 -61.208 1.00 80.62 286 GLU A CA 1
ATOM 2230 C C . GLU A 1 286 ? -12.749 14.476 -60.183 1.00 80.62 286 GLU A C 1
ATOM 2232 O O . GLU A 1 286 ? -13.420 13.701 -59.495 1.00 80.62 286 GLU A O 1
ATOM 2237 N N . GLN A 1 287 ? -11.437 14.627 -59.988 1.00 81.00 287 GLN A N 1
ATOM 2238 C CA . GLN A 1 287 ? -10.684 13.937 -58.940 1.00 81.00 287 GLN A CA 1
ATOM 2239 C C . GLN A 1 287 ? -11.172 14.327 -57.535 1.00 81.00 287 GLN A C 1
ATOM 2241 O O . GLN A 1 287 ? -11.381 13.451 -56.692 1.00 81.00 287 GLN A O 1
ATOM 2246 N N . VAL A 1 288 ? -11.452 15.613 -57.295 1.00 78.31 288 VAL A N 1
ATOM 2247 C CA . VAL A 1 288 ? -12.014 16.095 -56.020 1.00 78.31 288 VAL A CA 1
ATOM 2248 C C . VAL A 1 288 ? -13.423 15.543 -55.787 1.00 78.31 288 VAL A C 1
ATOM 2250 O O . VAL A 1 288 ? -13.723 15.075 -54.687 1.00 78.31 288 VAL A O 1
ATOM 2253 N N . LYS A 1 289 ? -14.280 15.504 -56.816 1.00 81.12 289 LYS A N 1
ATOM 2254 C CA . LYS A 1 289 ? -15.625 14.906 -56.703 1.00 81.12 289 LYS A CA 1
ATOM 2255 C C . LYS A 1 289 ? -15.566 13.413 -56.355 1.00 81.12 289 LYS A C 1
ATOM 2257 O O . LYS A 1 289 ? -16.340 12.947 -55.515 1.00 81.12 289 LYS A O 1
ATOM 2262 N N . ARG A 1 290 ? -14.627 12.661 -56.944 1.00 80.94 290 ARG A N 1
ATOM 2263 C CA . ARG A 1 290 ? -14.401 11.239 -56.618 1.00 80.94 290 ARG A CA 1
ATOM 2264 C C . ARG A 1 290 ? -13.892 11.060 -55.184 1.00 80.94 290 ARG A C 1
ATOM 2266 O O . ARG A 1 290 ? -14.411 10.206 -54.467 1.00 80.94 290 ARG A O 1
ATOM 2273 N N . ALA A 1 291 ? -12.963 11.906 -54.737 1.00 76.19 291 ALA A N 1
ATOM 2274 C CA . ALA A 1 291 ? -12.457 11.891 -53.364 1.00 76.19 291 ALA A CA 1
ATOM 2275 C C . ALA A 1 291 ? -13.559 12.193 -52.330 1.00 76.19 291 ALA A C 1
ATOM 2277 O O . ALA A 1 291 ? -13.691 11.477 -51.338 1.00 76.19 291 ALA A O 1
ATOM 2278 N N . GLN A 1 292 ? -14.421 13.181 -52.593 1.00 78.69 292 GLN A N 1
ATOM 2279 C CA . GLN A 1 292 ? -15.551 13.508 -51.715 1.00 78.69 292 GLN A CA 1
ATOM 2280 C C . GLN A 1 292 ? -16.591 12.381 -51.645 1.00 78.69 292 GLN A C 1
ATOM 2282 O O . GLN A 1 292 ? -17.110 12.084 -50.566 1.00 78.69 292 GLN A O 1
ATOM 2287 N N . LYS A 1 293 ? -16.881 11.708 -52.768 1.00 86.75 293 LYS A N 1
ATOM 2288 C CA . LYS A 1 293 ? -17.781 10.542 -52.785 1.00 86.75 293 LYS A CA 1
ATOM 2289 C C . LYS A 1 293 ? -17.203 9.377 -51.974 1.00 86.75 293 LYS A C 1
ATOM 2291 O O . LYS A 1 293 ? -17.921 8.793 -51.162 1.00 86.75 293 LYS A O 1
ATOM 2296 N N . ALA A 1 294 ? -15.906 9.099 -52.118 1.00 78.69 294 ALA A N 1
ATOM 2297 C CA . ALA A 1 294 ? -15.211 8.081 -51.331 1.00 78.69 294 ALA A CA 1
ATOM 2298 C C . ALA A 1 294 ? -15.192 8.420 -49.827 1.00 78.69 294 ALA A C 1
ATOM 2300 O O . ALA A 1 294 ? -15.402 7.543 -48.989 1.00 78.69 294 ALA A O 1
ATOM 2301 N N . GLN A 1 295 ? -15.016 9.694 -49.463 1.00 78.88 295 GLN A N 1
ATOM 2302 C CA . GLN A 1 295 ? -15.049 10.139 -48.067 1.00 78.88 295 GLN A CA 1
ATOM 2303 C C . GLN A 1 295 ? -16.441 9.973 -47.435 1.00 78.88 295 GLN A C 1
ATOM 2305 O O . GLN A 1 295 ? -16.546 9.539 -46.286 1.00 78.88 295 GLN A O 1
ATOM 2310 N N . ARG A 1 296 ? -17.519 10.252 -48.183 1.00 82.94 296 ARG A N 1
ATOM 2311 C CA . ARG A 1 296 ? -18.897 10.001 -47.723 1.00 82.94 296 ARG A CA 1
ATOM 2312 C C . ARG A 1 296 ? -19.160 8.512 -47.501 1.00 82.94 296 ARG A C 1
ATOM 2314 O O . ARG A 1 296 ? -19.709 8.155 -46.466 1.00 82.94 296 ARG A O 1
ATOM 2321 N N . GLN A 1 297 ? -18.709 7.648 -48.411 1.00 82.81 297 GLN A N 1
ATOM 2322 C CA . GLN A 1 297 ? -18.841 6.195 -48.251 1.00 82.81 297 GLN A CA 1
ATOM 2323 C C . GLN A 1 297 ? -18.067 5.675 -47.032 1.00 82.81 297 GLN A C 1
ATOM 2325 O O . GLN A 1 297 ? -18.608 4.897 -46.252 1.00 82.81 297 GLN A O 1
ATOM 2330 N N . ARG A 1 298 ? -16.844 6.169 -46.792 1.00 80.75 298 ARG A N 1
ATOM 2331 C CA . ARG A 1 298 ? -16.071 5.817 -45.587 1.00 80.75 298 ARG A CA 1
ATOM 2332 C C . ARG A 1 298 ? -16.785 6.221 -44.296 1.00 80.75 298 ARG A C 1
ATOM 2334 O O . ARG A 1 298 ? -16.763 5.452 -43.343 1.00 80.75 298 ARG A O 1
ATOM 2341 N N . ARG A 1 299 ? -17.445 7.385 -44.259 1.00 80.19 299 ARG A N 1
ATOM 2342 C CA . ARG A 1 299 ? -18.219 7.821 -43.082 1.00 80.19 299 ARG A CA 1
ATOM 2343 C C . ARG A 1 299 ? -19.385 6.886 -42.766 1.00 80.19 299 ARG A C 1
ATOM 2345 O O . ARG A 1 299 ? -19.565 6.555 -41.601 1.00 80.19 299 ARG A O 1
ATOM 2352 N N . VAL A 1 300 ? -20.113 6.423 -43.783 1.00 88.56 300 VAL A N 1
ATOM 2353 C CA . VAL A 1 300 ? -21.218 5.464 -43.600 1.00 88.56 300 VAL A CA 1
ATOM 2354 C C . VAL A 1 300 ? -20.700 4.139 -43.030 1.00 88.56 300 VAL A C 1
ATOM 2356 O O . VAL A 1 300 ? -21.233 3.659 -42.036 1.00 88.56 300 VAL A O 1
ATOM 2359 N N . VAL A 1 301 ? -19.600 3.607 -43.576 1.00 86.06 301 VAL A N 1
ATOM 2360 C CA . VAL A 1 301 ? -18.986 2.356 -43.087 1.00 86.06 301 VAL A CA 1
ATOM 2361 C C . VAL A 1 301 ? -18.479 2.490 -41.644 1.00 86.06 301 VAL A C 1
ATOM 2363 O O . VAL A 1 301 ? -18.618 1.566 -40.845 1.00 86.06 301 VAL A O 1
ATOM 2366 N N . VAL A 1 302 ? -17.893 3.636 -41.282 1.00 84.94 302 VAL A N 1
ATOM 2367 C CA . VAL A 1 302 ? -17.442 3.897 -39.904 1.00 84.94 302 VAL A CA 1
ATOM 2368 C C . VAL A 1 302 ? -18.627 3.974 -38.941 1.00 84.94 302 VAL A C 1
ATOM 2370 O O . VAL A 1 302 ? -18.555 3.426 -37.843 1.00 84.94 302 VAL A O 1
ATOM 2373 N N . GLU A 1 303 ? -19.725 4.616 -39.341 1.00 86.06 303 GLU A N 1
ATOM 2374 C CA . GLU A 1 303 ? -20.921 4.714 -38.504 1.00 86.06 303 GLU A CA 1
ATOM 2375 C C . GLU A 1 303 ? -21.599 3.350 -38.302 1.00 86.06 303 GLU A C 1
ATOM 2377 O O . GLU A 1 303 ? -22.010 3.031 -37.187 1.00 86.06 303 GLU A O 1
ATOM 2382 N N . GLU A 1 304 ? -21.647 2.515 -39.340 1.00 88.38 304 GLU A N 1
ATOM 2383 C CA . GLU A 1 304 ? -22.161 1.145 -39.264 1.00 88.38 304 GLU A CA 1
ATOM 2384 C C . GLU A 1 304 ? -21.315 0.270 -38.327 1.00 88.38 304 GLU A C 1
ATOM 2386 O O . GLU A 1 304 ? -21.853 -0.373 -37.422 1.00 88.38 304 GLU A O 1
ATOM 2391 N N . LYS A 1 305 ? -19.980 0.328 -38.447 1.00 83.50 305 LYS A N 1
ATOM 2392 C CA . LYS A 1 305 ? -19.074 -0.366 -37.517 1.00 83.50 305 LYS A CA 1
ATOM 2393 C C . LYS A 1 305 ? -19.242 0.117 -36.077 1.00 83.50 305 LYS A C 1
ATOM 2395 O O . LYS A 1 305 ? -19.203 -0.702 -35.162 1.00 83.50 305 LYS A O 1
ATOM 2400 N N . ARG A 1 306 ? -19.467 1.418 -35.862 1.00 86.06 306 ARG A N 1
ATOM 2401 C CA . ARG A 1 306 ? -19.735 1.965 -34.523 1.00 86.06 306 ARG A CA 1
ATOM 2402 C C . ARG A 1 306 ? -21.023 1.386 -33.935 1.00 86.06 306 ARG A C 1
ATOM 2404 O O . ARG A 1 306 ? -20.997 0.894 -32.813 1.00 86.06 306 ARG A O 1
ATOM 2411 N N . ARG A 1 307 ? -22.116 1.353 -34.709 1.00 90.00 307 ARG A N 1
ATOM 2412 C CA . ARG A 1 307 ? -23.394 0.757 -34.268 1.00 90.00 307 ARG A CA 1
ATOM 2413 C C . ARG A 1 307 ? -23.246 -0.723 -33.908 1.00 90.00 307 ARG A C 1
ATOM 2415 O O . ARG A 1 307 ? -23.785 -1.151 -32.891 1.00 90.00 307 ARG A O 1
ATOM 2422 N N . HIS A 1 308 ? -22.483 -1.479 -34.696 1.00 86.06 308 HIS A N 1
ATOM 2423 C CA . HIS A 1 308 ? -22.220 -2.891 -34.415 1.00 86.06 308 HIS A CA 1
ATOM 2424 C C . HIS A 1 308 ? -21.410 -3.093 -33.120 1.00 86.06 308 HIS A C 1
ATOM 2426 O O . HIS A 1 308 ? -21.709 -3.986 -32.327 1.00 86.06 308 HIS A O 1
ATOM 2432 N N . MET A 1 309 ? -20.422 -2.231 -32.853 1.00 83.12 309 MET A N 1
ATOM 2433 C CA . MET A 1 309 ? -19.657 -2.266 -31.600 1.00 83.12 309 MET A CA 1
ATOM 2434 C C . MET A 1 309 ? -20.526 -1.954 -30.376 1.00 83.12 309 MET A C 1
ATOM 2436 O O . MET A 1 309 ? -20.414 -2.651 -29.365 1.00 83.12 309 MET A O 1
ATOM 2440 N N . ASP A 1 310 ? -21.429 -0.975 -30.476 1.00 86.12 310 ASP A N 1
ATOM 2441 C CA . ASP A 1 310 ? -22.369 -0.638 -29.398 1.00 86.12 310 ASP A CA 1
ATOM 2442 C C . ASP A 1 310 ? -23.325 -1.810 -29.100 1.00 86.12 310 ASP A C 1
ATOM 2444 O O . ASP A 1 310 ? -23.644 -2.105 -27.945 1.00 86.12 310 ASP A O 1
ATOM 2448 N N . GLU A 1 311 ? -23.769 -2.526 -30.136 1.00 85.75 311 GLU A N 1
ATOM 2449 C CA . GLU A 1 311 ? -24.609 -3.718 -29.999 1.00 85.75 311 GLU A CA 1
ATOM 2450 C C . GLU A 1 311 ? -23.869 -4.881 -29.320 1.00 85.75 311 GLU A C 1
ATOM 2452 O O . GLU A 1 311 ? -24.393 -5.477 -28.374 1.00 85.75 311 GLU A O 1
ATOM 2457 N N . LEU A 1 312 ? -22.611 -5.134 -29.697 1.00 82.75 312 LEU A N 1
ATOM 2458 C CA . LEU A 1 312 ? -21.761 -6.131 -29.037 1.00 82.75 312 LEU A CA 1
ATOM 2459 C C . LEU A 1 312 ? -21.475 -5.780 -27.569 1.00 82.75 312 LEU A C 1
ATOM 2461 O O . LEU A 1 312 ? -21.440 -6.671 -26.716 1.00 82.75 312 LEU A O 1
ATOM 2465 N N . GLN A 1 313 ? -21.294 -4.499 -27.240 1.00 81.25 313 GLN A N 1
ATOM 2466 C CA . GLN A 1 313 ? -21.116 -4.055 -25.854 1.00 81.25 313 GLN A CA 1
ATOM 2467 C C . GLN A 1 313 ? -22.384 -4.268 -25.014 1.00 81.25 313 GLN A C 1
ATOM 2469 O O . GLN A 1 313 ? -22.302 -4.760 -23.881 1.00 81.25 313 GLN A O 1
ATOM 2474 N N . ARG A 1 314 ? -23.568 -3.983 -25.570 1.00 85.56 314 ARG A N 1
ATOM 2475 C CA . ARG A 1 314 ? -24.853 -4.290 -24.917 1.00 85.56 314 ARG A CA 1
ATOM 2476 C C . ARG A 1 314 ? -25.046 -5.795 -24.705 1.00 85.56 314 ARG A C 1
ATOM 2478 O O . ARG A 1 314 ? -25.440 -6.209 -23.616 1.00 85.56 314 ARG A O 1
ATOM 2485 N N . ALA A 1 315 ? -24.683 -6.626 -25.681 1.00 82.62 315 ALA A N 1
ATOM 2486 C CA . ALA A 1 315 ? -24.748 -8.081 -25.538 1.00 82.62 315 ALA A CA 1
ATOM 2487 C C . ALA A 1 315 ? -23.780 -8.606 -24.455 1.00 82.62 315 ALA A C 1
ATOM 2489 O O . ALA A 1 315 ? -24.165 -9.418 -23.609 1.00 82.62 315 ALA A O 1
ATOM 2490 N N . LYS A 1 316 ? -22.539 -8.096 -24.412 1.00 81.06 316 LYS A N 1
ATOM 2491 C CA . LYS A 1 316 ? -21.544 -8.472 -23.389 1.00 81.06 316 LYS A CA 1
ATOM 2492 C C . LYS A 1 316 ? -21.979 -8.079 -21.977 1.00 81.06 316 LYS A C 1
ATOM 2494 O O . LYS A 1 316 ? -21.825 -8.876 -21.053 1.00 81.06 316 LYS A O 1
ATOM 2499 N N . THR A 1 317 ? -22.527 -6.879 -21.792 1.00 79.94 317 THR A N 1
ATOM 2500 C CA . THR A 1 317 ? -23.003 -6.423 -20.473 1.00 79.94 317 THR A CA 1
ATOM 2501 C C . THR A 1 317 ? -24.200 -7.240 -19.985 1.00 79.94 317 THR A C 1
ATOM 2503 O O . THR A 1 317 ? -24.226 -7.632 -18.818 1.00 79.94 317 THR A O 1
ATOM 2506 N N . ALA A 1 318 ? -25.140 -7.591 -20.868 1.00 81.25 318 ALA A N 1
ATOM 2507 C CA . ALA A 1 318 ? -26.245 -8.492 -20.535 1.00 81.25 318 ALA A CA 1
ATOM 2508 C C . ALA A 1 318 ? -25.748 -9.892 -20.125 1.00 81.25 318 ALA A C 1
ATOM 2510 O O . ALA A 1 318 ? -26.172 -10.429 -19.100 1.00 81.25 318 ALA A O 1
ATOM 2511 N N . HIS A 1 319 ? -24.785 -10.456 -20.861 1.00 77.12 319 HIS A N 1
ATOM 2512 C CA . HIS A 1 319 ? -24.203 -11.761 -20.540 1.00 77.12 319 HIS A CA 1
ATOM 2513 C C . HIS A 1 319 ? -23.447 -11.759 -19.201 1.00 77.12 319 HIS A C 1
ATOM 2515 O O . HIS A 1 319 ? -23.611 -12.681 -18.401 1.00 77.12 319 HIS A O 1
ATOM 2521 N N . LYS A 1 320 ? -22.676 -10.700 -18.908 1.00 75.06 320 LYS A N 1
ATOM 2522 C CA . LYS A 1 320 ? -22.003 -10.528 -17.609 1.00 75.06 320 LYS A CA 1
ATOM 2523 C C . LYS A 1 320 ? -23.003 -10.475 -16.451 1.00 75.06 320 LYS A C 1
ATOM 2525 O O . LYS A 1 320 ? -22.795 -11.156 -15.453 1.00 75.06 320 LYS A O 1
ATOM 2530 N N . LYS A 1 321 ? -24.122 -9.751 -16.591 1.00 77.31 321 LYS A N 1
ATOM 2531 C CA . LYS A 1 321 ? -25.184 -9.715 -15.565 1.00 77.31 321 LYS A CA 1
ATOM 2532 C C . LYS A 1 321 ? -25.788 -11.099 -15.306 1.00 77.31 321 LYS A C 1
ATOM 2534 O O . LYS A 1 321 ? -25.989 -11.475 -14.155 1.00 77.31 321 LYS A O 1
ATOM 2539 N N . ILE A 1 322 ? -26.019 -11.886 -16.360 1.00 76.75 322 ILE A N 1
ATOM 2540 C CA . ILE A 1 322 ? -26.518 -13.266 -16.235 1.00 76.75 322 ILE A CA 1
ATOM 2541 C C . ILE A 1 322 ? -25.476 -14.174 -15.561 1.00 76.75 322 ILE A C 1
ATOM 2543 O O . ILE A 1 322 ? -25.848 -15.026 -14.753 1.00 76.75 322 ILE A O 1
ATOM 2547 N N . GLN A 1 323 ? -24.183 -14.005 -15.857 1.00 72.06 323 GLN A N 1
ATOM 2548 C CA . GLN A 1 323 ? -23.116 -14.751 -15.184 1.00 72.06 323 GLN A CA 1
ATOM 2549 C C . GLN A 1 323 ? -22.997 -14.391 -13.702 1.00 72.06 323 GLN A C 1
ATOM 2551 O O . GLN A 1 323 ? -22.952 -15.309 -12.888 1.00 72.06 323 GLN A O 1
ATOM 2556 N N . HIS A 1 324 ? -23.030 -13.103 -13.345 1.00 64.88 324 HIS A N 1
ATOM 2557 C CA . HIS A 1 324 ? -23.016 -12.661 -11.947 1.00 64.88 324 HIS A CA 1
ATOM 2558 C C . HIS A 1 324 ? -24.209 -13.220 -11.160 1.00 64.88 324 HIS A C 1
ATOM 2560 O O . HIS A 1 324 ? -24.027 -13.809 -10.101 1.00 64.88 324 HIS A O 1
ATOM 2566 N N . ALA A 1 325 ? -25.419 -13.177 -11.724 1.00 68.12 325 ALA A N 1
ATOM 2567 C CA . ALA A 1 325 ? -26.596 -13.763 -11.079 1.00 68.12 325 ALA A CA 1
ATOM 2568 C C . ALA A 1 325 ? -26.498 -15.297 -10.898 1.00 68.12 325 ALA A C 1
ATOM 2570 O O . ALA A 1 325 ? -27.120 -15.866 -9.997 1.00 68.12 325 ALA A O 1
ATOM 2571 N N . LYS A 1 326 ? -25.732 -15.995 -11.753 1.00 64.12 326 LYS A N 1
ATOM 2572 C CA . LYS A 1 326 ? -25.459 -17.439 -11.628 1.00 64.12 326 LYS A CA 1
ATOM 2573 C C . LYS A 1 326 ? -24.328 -17.741 -10.635 1.00 64.12 326 LYS A C 1
ATOM 2575 O O . LYS A 1 326 ? -24.416 -18.754 -9.941 1.00 64.12 326 LYS A O 1
ATOM 2580 N N . SER A 1 327 ? -23.291 -16.905 -10.553 1.00 51.75 327 SER A N 1
ATOM 2581 C CA . SER A 1 327 ? -22.172 -17.084 -9.617 1.00 51.75 327 SER A CA 1
ATOM 2582 C C . SER A 1 327 ? -22.553 -16.713 -8.184 1.00 51.75 327 SER A C 1
ATOM 2584 O O . SER A 1 327 ? -22.202 -17.457 -7.271 1.00 51.75 327 SER A O 1
ATOM 2586 N N . GLU A 1 328 ? -23.372 -15.678 -7.975 1.00 52.28 328 GLU A N 1
ATOM 2587 C CA . GLU A 1 328 ? -23.926 -15.332 -6.655 1.00 52.28 328 GLU A CA 1
ATOM 2588 C C . GLU A 1 328 ? -24.768 -16.470 -6.060 1.00 52.28 328 GLU A C 1
ATOM 2590 O O . GLU A 1 328 ? -24.719 -16.731 -4.857 1.00 52.28 328 GLU A O 1
ATOM 2595 N N . LYS A 1 329 ? -25.488 -17.225 -6.902 1.00 51.28 329 LYS A N 1
ATOM 2596 C CA . LYS A 1 329 ? -26.238 -18.414 -6.466 1.00 51.28 329 LYS A CA 1
ATOM 2597 C C . LYS A 1 329 ? -25.343 -19.614 -6.127 1.00 51.28 329 LYS A C 1
ATOM 2599 O O . LYS A 1 329 ? -25.765 -20.453 -5.337 1.00 51.28 329 LYS A O 1
ATOM 2604 N N . LYS A 1 330 ? -24.126 -19.702 -6.684 1.00 44.66 330 LYS A N 1
ATOM 2605 C CA . LYS A 1 330 ? -23.157 -20.781 -6.397 1.00 44.66 330 LYS A CA 1
ATOM 2606 C C . LYS A 1 330 ? -22.226 -20.469 -5.216 1.00 44.66 330 LYS A C 1
ATOM 2608 O O . LYS A 1 330 ? -21.905 -21.382 -4.469 1.00 44.66 330 LYS A O 1
ATOM 2613 N N . HIS A 1 331 ? -21.849 -19.208 -4.993 1.00 41.41 331 HIS A N 1
ATOM 2614 C CA . HIS A 1 331 ? -20.910 -18.808 -3.929 1.00 41.41 331 HIS A CA 1
ATOM 2615 C C . HIS A 1 331 ? -21.517 -18.694 -2.519 1.00 41.41 331 HIS A C 1
ATOM 2617 O O . HIS A 1 331 ? -20.798 -18.426 -1.560 1.00 41.41 331 HIS A O 1
ATOM 2623 N N . ARG A 1 332 ? -22.822 -18.943 -2.348 1.00 42.84 332 ARG A N 1
ATOM 2624 C CA . ARG A 1 332 ? -23.444 -19.055 -1.015 1.00 42.84 332 ARG A CA 1
ATOM 2625 C C . ARG A 1 332 ? -23.161 -20.387 -0.307 1.00 42.84 332 ARG A C 1
ATOM 2627 O O . ARG A 1 332 ? -23.574 -20.549 0.837 1.00 42.84 332 ARG A O 1
ATOM 2634 N N . GLN A 1 333 ? -22.479 -21.328 -0.958 1.00 38.69 333 GLN A N 1
ATOM 2635 C CA . GLN A 1 333 ? -22.031 -22.579 -0.348 1.00 38.69 333 GLN A CA 1
ATOM 2636 C C . GLN A 1 333 ? -20.514 -22.697 -0.515 1.00 38.69 333 GLN A C 1
ATOM 2638 O O . GLN A 1 333 ? -20.013 -22.789 -1.634 1.00 38.69 333 GLN A O 1
ATOM 2643 N N . LEU A 1 334 ? -19.790 -22.656 0.607 1.00 45.09 334 LEU A N 1
ATOM 2644 C CA . LEU A 1 334 ? -18.366 -22.990 0.669 1.00 45.09 334 LEU A CA 1
ATOM 2645 C C . LEU A 1 334 ? -18.150 -24.439 0.175 1.00 45.09 334 LEU A C 1
ATOM 2647 O O . LEU A 1 334 ? -19.030 -25.279 0.395 1.00 45.09 334 LEU A O 1
ATOM 2651 N N . PRO A 1 335 ? -17.016 -24.756 -0.483 1.00 40.44 335 PRO A N 1
ATOM 2652 C CA . PRO A 1 335 ? -16.708 -26.117 -0.919 1.00 40.44 335 PRO A CA 1
ATOM 2653 C C . PRO A 1 335 ? -16.745 -27.100 0.261 1.00 40.44 335 PRO A C 1
ATOM 2655 O O . PRO A 1 335 ? -16.036 -26.922 1.248 1.00 40.44 335 PRO A O 1
ATOM 2658 N N . LYS A 1 336 ? -17.577 -28.145 0.153 1.00 47.91 336 LYS A N 1
ATOM 2659 C CA . LYS A 1 336 ? -17.800 -29.174 1.190 1.00 47.91 336 LYS A CA 1
ATOM 2660 C C . LYS A 1 336 ? -16.575 -30.051 1.493 1.00 47.91 336 LYS A C 1
ATOM 2662 O O . LYS A 1 336 ? -16.613 -30.827 2.435 1.00 47.91 336 LYS A O 1
ATOM 2667 N N . GLU A 1 337 ? -15.515 -29.938 0.702 1.00 49.97 337 GLU A N 1
ATOM 2668 C CA . GLU A 1 337 ? -14.381 -30.872 0.672 1.00 49.97 337 GLU A CA 1
ATOM 2669 C C . GLU A 1 337 ? -13.257 -30.526 1.673 1.00 49.97 337 GLU A C 1
ATOM 2671 O O . GLU A 1 337 ? -12.281 -31.260 1.754 1.00 49.97 337 GLU A O 1
ATOM 2676 N N . PHE A 1 338 ? -13.379 -29.441 2.455 1.00 48.66 338 PHE A N 1
ATOM 2677 C CA . PHE A 1 338 ? -12.326 -28.969 3.378 1.00 48.66 338 PHE A CA 1
ATOM 2678 C C . PHE A 1 338 ? -12.573 -29.231 4.874 1.00 48.66 338 PHE A C 1
ATOM 2680 O O . PHE A 1 338 ? -11.783 -28.775 5.698 1.00 48.66 338 PHE A O 1
ATOM 2687 N N . TYR A 1 339 ? -13.633 -29.949 5.256 1.00 55.62 339 TYR A N 1
ATOM 2688 C CA . TYR A 1 339 ? -13.949 -30.159 6.672 1.00 55.62 339 TYR A CA 1
ATOM 2689 C C . TYR A 1 339 ? -14.337 -31.608 6.974 1.00 55.62 339 TYR A C 1
ATOM 2691 O O . TYR A 1 339 ? -15.521 -31.934 7.047 1.00 55.62 339 TYR A O 1
ATOM 2699 N N . ASP A 1 340 ? -13.345 -32.446 7.274 1.00 66.81 340 ASP A N 1
ATOM 2700 C CA . ASP A 1 340 ? -13.541 -33.474 8.299 1.00 66.81 340 ASP A CA 1
ATOM 2701 C C . ASP A 1 340 ? -13.671 -32.733 9.636 1.00 66.81 340 ASP A C 1
ATOM 2703 O O . ASP A 1 340 ? -12.685 -32.494 10.332 1.00 66.81 340 ASP A O 1
ATOM 2707 N N . THR A 1 341 ? -14.874 -32.232 9.942 1.00 75.12 341 THR A N 1
ATOM 2708 C CA . THR A 1 341 ? -15.106 -31.462 11.169 1.00 75.12 341 THR A CA 1
ATOM 2709 C C . THR A 1 341 ? -14.945 -32.397 12.360 1.00 75.12 341 THR A C 1
ATOM 2711 O O . THR A 1 341 ? -15.745 -33.328 12.506 1.00 75.12 341 THR A O 1
ATOM 2714 N N . PRO A 1 342 ? -13.941 -32.179 13.223 1.00 86.12 342 PRO A N 1
ATOM 2715 C CA . PRO A 1 342 ? -13.759 -33.039 14.373 1.00 86.12 342 PRO A CA 1
ATOM 2716 C C . PRO A 1 342 ? -14.906 -32.844 15.371 1.00 86.12 342 PRO A C 1
ATOM 2718 O O . PRO A 1 342 ? -15.583 -31.806 15.364 1.00 86.12 342 PRO A O 1
ATOM 2721 N N . PRO A 1 343 ? -15.153 -33.842 16.235 1.00 92.56 343 PRO A N 1
ATOM 2722 C CA . PRO A 1 343 ? -16.116 -33.693 17.311 1.00 92.56 343 PRO A CA 1
ATOM 2723 C C . PRO A 1 343 ? -15.705 -32.553 18.250 1.00 92.56 343 PRO A C 1
ATOM 2725 O O . PRO A 1 343 ? -14.539 -32.180 18.346 1.00 92.56 343 PRO A O 1
ATOM 2728 N N . CYS A 1 344 ? -16.687 -32.007 18.959 1.00 94.00 344 CYS A N 1
ATOM 2729 C CA . CYS A 1 344 ? -16.491 -30.951 19.939 1.00 94.00 344 CYS A CA 1
ATOM 2730 C C . CYS A 1 344 ? -15.492 -31.388 21.016 1.00 94.00 344 CYS A C 1
ATOM 2732 O O . CYS A 1 344 ? -15.722 -32.395 21.681 1.00 94.00 344 CYS A O 1
ATOM 2734 N N . GLU A 1 345 ? -14.456 -30.596 21.268 1.00 95.19 345 GLU A N 1
ATOM 2735 C CA . GLU A 1 345 ? -13.425 -30.922 22.265 1.00 95.19 345 GLU A CA 1
ATOM 2736 C C . GLU A 1 345 ? -13.998 -31.072 23.683 1.00 95.19 345 GLU A C 1
ATOM 2738 O O . GLU A 1 345 ? -13.573 -31.915 24.466 1.00 95.19 345 GLU A O 1
ATOM 2743 N N . ALA A 1 346 ? -15.022 -30.284 24.021 1.00 95.25 346 ALA A N 1
ATOM 2744 C CA . ALA A 1 346 ? -15.570 -30.258 25.376 1.00 95.25 346 ALA A CA 1
ATOM 2745 C C . ALA A 1 346 ? -16.567 -31.388 25.678 1.00 95.25 346 ALA A C 1
ATOM 2747 O O . ALA A 1 346 ? -16.740 -31.765 26.838 1.00 95.25 346 ALA A O 1
ATOM 2748 N N . CYS A 1 347 ? -17.301 -31.868 24.670 1.00 95.69 347 CYS A N 1
ATOM 2749 C CA . CYS A 1 347 ? -18.409 -32.812 24.870 1.00 95.69 347 CYS A CA 1
ATOM 2750 C C . CYS A 1 347 ? -18.430 -33.989 23.888 1.00 95.69 347 CYS A C 1
ATOM 2752 O O . CYS A 1 347 ? -19.349 -34.805 23.942 1.00 95.69 347 CYS A O 1
ATOM 2754 N N . SER A 1 348 ? -17.458 -34.052 22.978 1.00 95.38 348 SER A N 1
ATOM 2755 C CA . SER A 1 348 ? -17.269 -35.082 21.949 1.00 95.38 348 SER A CA 1
ATOM 2756 C C . SER A 1 348 ? -18.438 -35.265 20.972 1.00 95.38 348 SER A C 1
ATOM 2758 O O . SER A 1 348 ? -18.462 -36.224 20.203 1.00 95.38 348 SER A O 1
ATOM 2760 N N . LYS A 1 349 ? -19.414 -34.348 20.963 1.00 93.81 349 LYS A N 1
ATOM 2761 C CA . LYS A 1 349 ? -20.546 -34.369 20.023 1.00 93.81 349 LYS A CA 1
ATOM 2762 C C . LYS A 1 349 ? -20.121 -33.867 18.638 1.00 93.81 349 LYS A C 1
ATOM 2764 O O . LYS A 1 349 ? -19.272 -32.979 18.570 1.00 93.81 349 LYS A O 1
ATOM 2769 N N . PRO A 1 350 ? -20.724 -34.366 17.545 1.00 89.88 350 PRO A N 1
ATOM 2770 C CA . PRO A 1 350 ? -20.470 -33.832 16.208 1.00 89.88 350 PRO A CA 1
ATOM 2771 C C . PRO A 1 350 ? -20.855 -32.347 16.134 1.00 89.88 350 PRO A C 1
ATOM 2773 O O . PRO A 1 350 ? -21.853 -31.933 16.729 1.00 89.88 350 PRO A O 1
ATOM 2776 N N . VAL A 1 351 ? -20.058 -31.551 15.419 1.00 89.62 351 VAL A N 1
ATOM 2777 C CA . VAL A 1 351 ? -20.264 -30.103 15.265 1.00 89.62 351 VAL A CA 1
ATOM 2778 C C . VAL A 1 351 ? -20.841 -29.806 13.881 1.00 89.62 351 VAL A C 1
ATOM 2780 O O . VAL A 1 351 ? -20.351 -30.330 12.882 1.00 89.62 351 VAL A O 1
ATOM 2783 N N . ASP A 1 352 ? -21.882 -28.971 13.813 1.00 84.31 352 ASP A N 1
ATOM 2784 C CA . ASP A 1 352 ? -22.420 -28.480 12.538 1.00 84.31 352 ASP A CA 1
ATOM 2785 C C . ASP A 1 352 ? -21.443 -27.470 11.913 1.00 84.31 352 ASP A C 1
ATOM 2787 O O . ASP A 1 352 ? -20.925 -26.580 12.585 1.00 84.31 352 ASP A O 1
ATOM 2791 N N . HIS A 1 353 ? -21.219 -27.579 10.605 1.00 77.94 353 HIS A N 1
ATOM 2792 C CA . HIS A 1 353 ? -20.350 -26.689 9.836 1.00 77.94 353 HIS A CA 1
ATOM 2793 C C . HIS A 1 353 ? -20.819 -25.226 9.836 1.00 77.94 353 HIS A C 1
ATOM 2795 O O . HIS A 1 353 ? -20.028 -24.339 9.522 1.00 77.94 353 HIS A O 1
ATOM 2801 N N . LYS A 1 354 ? -22.102 -24.962 10.113 1.00 75.06 354 LYS A N 1
ATOM 2802 C CA . LYS A 1 354 ? -22.670 -23.605 10.049 1.00 75.06 354 LYS A CA 1
ATOM 2803 C C . LYS A 1 354 ? -22.344 -22.737 11.263 1.00 75.06 354 LYS A C 1
ATOM 2805 O O . LYS A 1 354 ? -22.150 -21.541 11.082 1.00 75.06 354 LYS A O 1
ATOM 2810 N N . ASP A 1 355 ? -22.235 -23.349 12.440 1.00 77.12 355 ASP A N 1
ATOM 2811 C CA . ASP A 1 355 ? -22.054 -22.666 13.730 1.00 77.12 355 ASP A CA 1
ATOM 2812 C C . ASP A 1 355 ? -20.761 -23.121 14.429 1.00 77.12 355 ASP A C 1
ATOM 2814 O O . ASP A 1 355 ? -20.659 -23.184 15.655 1.00 77.12 355 ASP A O 1
ATOM 2818 N N . LEU A 1 356 ? -19.763 -23.489 13.624 1.00 81.38 356 LEU A N 1
ATOM 2819 C CA . LEU A 1 356 ? -18.484 -23.998 14.088 1.00 81.38 356 LEU A CA 1
ATOM 2820 C C . LEU A 1 356 ? -17.671 -22.892 14.772 1.00 81.38 356 LEU A C 1
ATOM 2822 O O . LEU A 1 356 ? -17.211 -21.953 14.122 1.00 81.38 356 LEU A O 1
ATOM 2826 N N . ILE A 1 357 ? -17.419 -23.057 16.068 1.00 88.44 357 ILE A N 1
ATOM 2827 C CA . ILE A 1 357 ? -16.425 -22.271 16.804 1.00 88.44 357 ILE A CA 1
ATOM 2828 C C . ILE A 1 357 ? -15.130 -23.082 16.798 1.00 88.44 357 ILE A C 1
ATOM 2830 O O . ILE A 1 357 ? -15.130 -24.232 17.228 1.00 88.44 357 ILE A O 1
ATOM 2834 N N . ALA A 1 358 ? -14.029 -22.520 16.306 1.00 90.31 358 ALA A N 1
ATOM 2835 C CA . ALA A 1 358 ? -12.737 -23.204 16.247 1.00 90.31 358 ALA A CA 1
ATOM 2836 C C . ALA A 1 358 ? -11.674 -22.447 17.045 1.00 90.31 358 ALA A C 1
ATOM 2838 O O . ALA A 1 358 ? -11.753 -21.230 17.207 1.00 90.31 358 ALA A O 1
ATOM 2839 N N . CYS A 1 359 ? -10.656 -23.160 17.531 1.00 92.25 359 CYS A N 1
ATOM 2840 C CA . CYS A 1 359 ? -9.477 -22.502 18.085 1.00 92.25 359 CYS A CA 1
ATOM 2841 C C . CYS A 1 359 ? -8.723 -21.773 16.959 1.00 92.25 359 CYS A C 1
ATOM 2843 O O . CYS A 1 359 ? -8.302 -22.406 15.989 1.00 92.25 359 CYS A O 1
ATOM 2845 N N . ALA A 1 360 ? -8.528 -20.458 17.102 1.00 88.69 360 ALA A N 1
ATOM 2846 C CA . ALA A 1 360 ? -7.868 -19.625 16.093 1.00 88.69 360 ALA A CA 1
ATOM 2847 C C . ALA A 1 360 ? -6.446 -20.113 15.759 1.00 88.69 360 ALA A C 1
ATOM 2849 O O . ALA A 1 360 ? -6.063 -20.145 14.591 1.00 88.69 360 ALA A O 1
ATOM 2850 N N . LEU A 1 361 ? -5.685 -20.572 16.763 1.00 89.94 361 LEU A N 1
ATOM 2851 C CA . LEU A 1 361 ? -4.351 -21.144 16.558 1.00 89.94 361 LEU A CA 1
ATOM 2852 C C . LEU A 1 361 ? -4.412 -22.413 15.708 1.00 89.94 361 LEU A C 1
ATOM 2854 O O . LEU A 1 361 ? -3.785 -22.471 14.655 1.00 89.94 361 LEU A O 1
ATOM 2858 N N . CYS A 1 362 ? -5.222 -23.393 16.108 1.00 91.19 362 CYS A N 1
ATOM 2859 C CA . CYS A 1 362 ? -5.432 -24.614 15.332 1.00 91.19 362 CYS A CA 1
ATOM 2860 C C . CYS A 1 362 ? -5.893 -24.323 13.896 1.00 91.19 362 CYS A C 1
ATOM 2862 O O . CYS A 1 362 ? -5.412 -24.952 12.955 1.00 91.19 362 CYS A O 1
ATOM 2864 N N . GLN A 1 363 ? -6.806 -23.366 13.712 1.00 88.62 363 GLN A N 1
ATOM 2865 C CA . GLN A 1 363 ? -7.289 -22.978 12.389 1.00 88.62 363 GLN A CA 1
ATOM 2866 C C . GLN A 1 363 ? -6.142 -22.465 11.512 1.00 88.62 363 GLN A C 1
ATOM 2868 O O . GLN A 1 363 ? -6.018 -22.885 10.358 1.00 88.62 363 GLN A O 1
ATOM 2873 N N . VAL A 1 364 ? -5.281 -21.602 12.056 1.00 87.38 364 VAL A N 1
ATOM 2874 C CA . VAL A 1 364 ? -4.090 -21.109 11.356 1.00 87.38 364 VAL A CA 1
ATOM 2875 C C . VAL A 1 364 ? -3.122 -22.252 11.046 1.00 87.38 364 VAL A C 1
ATOM 2877 O O . VAL A 1 364 ? -2.712 -22.399 9.896 1.00 87.38 364 VAL A O 1
ATOM 2880 N N . LEU A 1 365 ? -2.814 -23.115 12.017 1.00 88.44 365 LEU A N 1
ATOM 2881 C CA . LEU A 1 365 ? -1.874 -24.224 11.829 1.00 88.44 365 LEU A CA 1
ATOM 2882 C C . LEU A 1 365 ? -2.338 -25.226 10.765 1.00 88.44 365 LEU A C 1
ATOM 2884 O O . LEU A 1 365 ? -1.525 -25.671 9.953 1.00 88.44 365 LEU A O 1
ATOM 2888 N N . VAL A 1 366 ? -3.637 -25.525 10.701 1.00 87.31 366 VAL A N 1
ATOM 2889 C CA . VAL A 1 366 ? -4.215 -26.363 9.638 1.00 87.31 366 VAL A CA 1
ATOM 2890 C C . VAL A 1 366 ? -4.082 -25.698 8.272 1.00 87.31 366 VAL A C 1
ATOM 2892 O O . VAL A 1 366 ? -3.651 -26.337 7.315 1.00 87.31 366 VAL A O 1
ATOM 2895 N N . HIS A 1 367 ? -4.367 -24.397 8.167 1.00 83.75 367 HIS A N 1
ATOM 2896 C CA . HIS A 1 367 ? -4.204 -23.663 6.905 1.00 83.75 367 HIS A CA 1
ATOM 2897 C C . HIS A 1 367 ? -2.749 -23.589 6.436 1.00 83.75 367 HIS A C 1
ATOM 2899 O O . HIS A 1 367 ? -2.491 -23.472 5.237 1.00 83.75 367 HIS A O 1
ATOM 2905 N N . MET A 1 368 ? -1.804 -23.655 7.370 1.00 81.81 368 MET A N 1
ATOM 2906 C CA . MET A 1 368 ? -0.375 -23.709 7.086 1.00 81.81 368 MET A CA 1
ATOM 2907 C C . MET A 1 368 ? 0.122 -25.127 6.777 1.00 81.81 368 MET A C 1
ATOM 2909 O O . MET A 1 368 ? 1.289 -25.281 6.431 1.00 81.81 368 MET A O 1
ATOM 2913 N N . GLY A 1 369 ? -0.733 -26.150 6.889 1.00 86.38 369 GLY A N 1
ATOM 2914 C CA . GLY A 1 369 ? -0.351 -27.553 6.718 1.00 86.38 369 GLY A CA 1
ATOM 2915 C C . GLY A 1 369 ? 0.515 -28.100 7.858 1.00 86.38 369 GLY A C 1
ATOM 2916 O O . GLY A 1 369 ? 1.139 -29.143 7.695 1.00 86.38 369 GLY A O 1
ATOM 2917 N N . LEU A 1 370 ? 0.568 -27.402 8.997 1.00 86.19 370 LEU A N 1
ATOM 2918 C CA . LEU A 1 370 ? 1.341 -27.792 10.183 1.00 86.19 370 LEU A CA 1
ATOM 2919 C C . LEU A 1 370 ? 0.553 -28.721 11.115 1.00 86.19 370 LEU A C 1
ATOM 2921 O O . LEU A 1 370 ? 1.129 -29.358 11.991 1.00 86.19 370 LEU A O 1
ATOM 2925 N N . GLN A 1 371 ? -0.765 -28.794 10.932 1.00 87.38 371 GLN A N 1
ATOM 2926 C CA . GLN A 1 371 ? -1.667 -29.636 11.708 1.00 87.38 371 GLN A CA 1
ATOM 2927 C C . GLN A 1 371 ? -2.722 -30.253 10.783 1.00 87.38 371 GLN A C 1
ATOM 2929 O O . GLN A 1 371 ? -3.168 -29.613 9.835 1.00 87.38 371 GLN A O 1
ATOM 2934 N N . ALA A 1 372 ? -3.120 -31.500 11.049 1.00 84.19 372 ALA A N 1
ATOM 2935 C CA . ALA A 1 372 ? -4.072 -32.220 10.200 1.00 84.19 372 ALA A CA 1
ATOM 2936 C C . ALA A 1 372 ? -5.521 -31.730 10.375 1.00 84.19 372 ALA A C 1
ATOM 2938 O O . ALA A 1 372 ? -6.252 -31.592 9.400 1.00 84.19 372 ALA A O 1
ATOM 2939 N N . THR A 1 373 ? -5.934 -31.456 11.615 1.00 87.00 373 THR A N 1
ATOM 2940 C CA . THR A 1 373 ? -7.318 -31.097 11.961 1.00 87.00 373 THR A CA 1
ATOM 2941 C C . THR A 1 373 ? -7.352 -29.968 12.980 1.00 87.00 373 THR A C 1
ATOM 2943 O O . THR A 1 373 ? -6.529 -29.928 13.893 1.00 87.00 373 THR A O 1
ATOM 2946 N N . GLN A 1 374 ? -8.322 -29.064 12.854 1.00 90.19 374 GLN A N 1
ATOM 2947 C CA . GLN A 1 374 ? -8.495 -27.949 13.790 1.00 90.19 374 GLN A CA 1
ATOM 2948 C C . GLN A 1 374 ? -9.296 -28.393 15.013 1.00 90.19 374 GLN A C 1
ATOM 2950 O O . GLN A 1 374 ? -10.128 -29.276 14.886 1.00 90.19 374 GLN A O 1
ATOM 2955 N N . VAL A 1 375 ? -9.124 -27.767 16.174 1.00 92.62 375 VAL A N 1
ATOM 2956 C CA . VAL A 1 375 ? -10.000 -28.044 17.322 1.00 92.62 375 VAL A CA 1
ATOM 2957 C C . VAL A 1 375 ? -11.288 -27.233 17.224 1.00 92.62 375 VAL A C 1
ATOM 2959 O O . VAL A 1 375 ? -11.256 -26.033 16.942 1.00 92.62 375 VAL A O 1
ATOM 2962 N N . ALA A 1 376 ? -12.413 -27.913 17.445 1.00 93.06 376 ALA A N 1
ATOM 2963 C CA . ALA A 1 376 ? -13.767 -27.419 17.236 1.00 93.06 376 ALA A CA 1
ATOM 2964 C C . ALA A 1 376 ? -14.597 -27.463 18.527 1.00 93.06 376 ALA A C 1
ATOM 2966 O O . ALA A 1 376 ? -14.444 -28.356 19.360 1.00 93.06 376 ALA A O 1
ATOM 2967 N N . TYR A 1 377 ? -15.540 -26.534 18.652 1.00 93.56 377 TYR A N 1
ATOM 2968 C CA . TYR A 1 377 ? -16.477 -26.419 19.762 1.00 93.56 377 TYR A CA 1
ATOM 2969 C C . TYR A 1 377 ? -17.891 -26.232 19.208 1.00 93.56 377 TYR A C 1
ATOM 2971 O O . TYR A 1 377 ? -18.123 -25.424 18.312 1.00 93.56 377 TYR A O 1
ATOM 2979 N N . CYS A 1 378 ? -18.858 -26.973 19.755 1.00 92.88 378 CYS A N 1
ATOM 2980 C CA . CYS A 1 378 ? -20.250 -26.921 19.293 1.00 92.88 378 CYS A CA 1
ATOM 2981 C C . CYS A 1 378 ? -21.048 -25.723 19.832 1.00 92.88 378 CYS A C 1
ATOM 2983 O O . CYS A 1 378 ? -22.209 -25.554 19.479 1.00 92.88 378 CYS A O 1
ATOM 2985 N N . SER A 1 379 ? -20.492 -24.967 20.780 1.00 92.62 379 SER A N 1
ATOM 2986 C CA . SER A 1 379 ? -21.152 -23.828 21.428 1.00 92.62 379 SER A CA 1
ATOM 2987 C C . SER A 1 379 ? -20.136 -22.986 22.195 1.00 92.62 379 SER A C 1
ATOM 2989 O O . SER A 1 379 ? -19.075 -23.494 22.569 1.00 92.62 379 SER A O 1
ATOM 2991 N N . MET A 1 380 ? -20.492 -21.734 22.500 1.00 90.50 380 MET A N 1
ATOM 2992 C CA . MET A 1 380 ? -19.646 -20.843 23.303 1.00 90.50 380 MET A CA 1
ATOM 2993 C C . MET A 1 380 ? -19.379 -21.403 24.709 1.00 90.50 380 MET A C 1
ATOM 2995 O O . MET A 1 380 ? -18.256 -21.358 25.183 1.00 90.50 380 MET A O 1
ATOM 2999 N N . GLN A 1 381 ? -20.364 -22.058 25.333 1.00 92.06 381 GLN A N 1
ATOM 3000 C CA . GLN A 1 381 ? -20.178 -22.709 26.639 1.00 92.06 381 GLN A CA 1
ATOM 3001 C C . GLN A 1 381 ? -19.126 -23.828 26.595 1.00 92.06 381 GLN A C 1
ATOM 3003 O O . GLN A 1 381 ? -18.350 -24.011 27.530 1.00 92.06 381 GLN A O 1
ATOM 3008 N N . CYS A 1 382 ? -19.101 -24.606 25.507 1.00 93.88 382 CYS A N 1
ATOM 3009 C CA . CYS A 1 382 ? -18.079 -25.633 25.305 1.00 93.88 382 CYS A CA 1
ATOM 3010 C C . CYS A 1 382 ? -16.701 -25.014 25.056 1.00 93.88 382 CYS A C 1
ATOM 3012 O O . CYS A 1 382 ? -15.709 -25.550 25.543 1.00 93.88 382 CYS A O 1
ATOM 3014 N N . PHE A 1 383 ? -16.650 -23.896 24.328 1.00 92.25 383 PHE A N 1
ATOM 3015 C CA . PHE A 1 383 ? -15.430 -23.122 24.125 1.00 92.25 383 PHE A CA 1
ATOM 3016 C C . PHE A 1 383 ? -14.880 -22.618 25.463 1.00 92.25 383 PHE A C 1
ATOM 3018 O O . PHE A 1 383 ? -13.785 -23.008 25.843 1.00 92.25 383 PHE A O 1
ATOM 3025 N N . GLU A 1 384 ? -15.658 -21.870 26.242 1.00 89.69 384 GLU A N 1
ATOM 3026 C CA . GLU A 1 384 ? -15.235 -21.334 27.546 1.00 89.69 384 GLU A CA 1
ATOM 3027 C C . GLU A 1 384 ? -14.764 -22.432 28.512 1.00 89.69 384 GLU A C 1
ATOM 3029 O O . GLU A 1 384 ? -13.768 -22.267 29.208 1.00 89.69 384 GLU A O 1
ATOM 3034 N N . LYS A 1 385 ? -15.436 -23.590 28.518 1.00 92.69 385 LYS A N 1
ATOM 3035 C CA . LYS A 1 385 ? -15.108 -24.700 29.422 1.00 92.69 385 LYS A CA 1
ATOM 3036 C C . LYS A 1 385 ? -13.803 -25.427 29.077 1.00 92.69 385 LYS A C 1
ATOM 3038 O O . LYS A 1 385 ? -13.158 -25.960 29.979 1.00 92.69 385 LYS A O 1
ATOM 3043 N N . ALA A 1 386 ? -13.465 -25.552 27.794 1.00 92.50 386 ALA A N 1
ATOM 3044 C CA . ALA A 1 386 ? -12.385 -26.437 27.341 1.00 92.50 386 ALA A CA 1
ATOM 3045 C C . ALA A 1 386 ? -11.230 -25.715 26.635 1.00 92.50 386 ALA A C 1
ATOM 3047 O O . ALA A 1 386 ? -10.141 -26.280 26.548 1.00 92.50 386 ALA A O 1
ATOM 3048 N N . HIS A 1 387 ? -11.431 -24.485 26.158 1.00 91.06 387 HIS A N 1
ATOM 3049 C CA . HIS A 1 387 ? -10.451 -23.780 25.337 1.00 91.06 387 HIS A CA 1
ATOM 3050 C C . HIS A 1 387 ? -9.156 -23.480 26.092 1.00 91.06 387 HIS A C 1
ATOM 3052 O O . HIS A 1 387 ? -8.088 -23.762 25.561 1.00 91.06 387 HIS A O 1
ATOM 3058 N N . GLU A 1 388 ? -9.220 -22.986 27.333 1.00 87.38 388 GLU A N 1
ATOM 3059 C CA . GLU A 1 388 ? -8.009 -22.679 28.111 1.00 87.38 388 GLU A CA 1
ATOM 3060 C C . GLU A 1 388 ? -7.158 -23.934 28.347 1.00 87.38 388 GLU A C 1
ATOM 3062 O O . GLU A 1 388 ? -5.978 -23.958 28.005 1.00 87.38 388 GLU A O 1
ATOM 3067 N N . ARG A 1 389 ? -7.785 -25.035 28.777 1.00 89.56 389 ARG A N 1
ATOM 3068 C CA . ARG A 1 389 ? -7.113 -26.335 28.918 1.00 89.56 389 ARG A CA 1
ATOM 3069 C C . ARG A 1 389 ? -6.509 -26.825 27.597 1.00 89.56 389 ARG A C 1
ATOM 3071 O O . ARG A 1 389 ? -5.420 -27.394 27.588 1.00 89.56 389 ARG A O 1
ATOM 3078 N N . HIS A 1 390 ? -7.210 -26.637 26.480 1.00 92.75 390 HIS A N 1
ATOM 3079 C CA . HIS A 1 390 ? -6.695 -26.995 25.161 1.00 92.75 390 HIS A CA 1
ATOM 3080 C C . HIS A 1 390 ? -5.447 -26.174 24.796 1.00 92.75 390 HIS A C 1
ATOM 3082 O O . HIS A 1 390 ? -4.463 -26.760 24.334 1.00 92.75 390 HIS A O 1
ATOM 3088 N N . LEU A 1 391 ? -5.460 -24.857 25.043 1.00 88.88 391 LEU A N 1
ATOM 3089 C CA . LEU A 1 391 ? -4.305 -23.984 24.823 1.00 88.88 391 LEU A CA 1
ATOM 3090 C C . LEU A 1 391 ? -3.106 -24.424 25.673 1.00 88.88 391 LEU A C 1
ATOM 3092 O O . LEU A 1 391 ? -2.000 -24.526 25.152 1.00 88.88 391 LEU A O 1
ATOM 3096 N N . GLU A 1 392 ? -3.323 -24.740 26.950 1.00 85.19 392 GLU A N 1
ATOM 3097 C CA . GLU A 1 392 ? -2.262 -25.171 27.868 1.00 85.19 392 GLU A CA 1
ATOM 3098 C C . GLU A 1 392 ? -1.590 -26.481 27.445 1.00 85.19 392 GLU A C 1
ATOM 3100 O O . GLU A 1 392 ? -0.383 -26.633 27.609 1.00 85.19 392 GLU A O 1
ATOM 3105 N N . ILE A 1 393 ? -2.356 -27.427 26.897 1.00 86.69 393 ILE A N 1
ATOM 3106 C CA . ILE A 1 393 ? -1.840 -28.744 26.497 1.00 86.69 393 ILE A CA 1
ATOM 3107 C C . ILE A 1 393 ? -1.224 -28.702 25.093 1.00 86.69 393 ILE A C 1
ATOM 3109 O O . ILE A 1 393 ? -0.208 -29.347 24.843 1.00 86.69 393 ILE A O 1
ATOM 3113 N N . THR A 1 394 ? -1.850 -27.971 24.168 1.00 88.31 394 THR A N 1
ATOM 3114 C CA . THR A 1 394 ? -1.568 -28.080 22.723 1.00 88.31 394 THR A CA 1
ATOM 3115 C C . THR A 1 394 ? -0.750 -26.909 22.187 1.00 88.31 394 THR A C 1
ATOM 3117 O O . THR A 1 394 ? -0.052 -27.042 21.184 1.00 88.31 394 THR A O 1
ATOM 3120 N N . HIS A 1 395 ? -0.828 -25.748 22.837 1.00 90.25 395 HIS A N 1
ATOM 3121 C CA . HIS A 1 395 ? -0.229 -24.497 22.377 1.00 90.25 395 HIS A CA 1
ATOM 3122 C C . HIS A 1 395 ? 0.647 -23.874 23.468 1.00 90.25 395 HIS A C 1
ATOM 3124 O O . HIS A 1 395 ? 0.509 -22.703 23.827 1.00 90.25 395 HIS A O 1
ATOM 3130 N N . THR A 1 396 ? 1.578 -24.669 23.996 1.00 89.75 396 THR A N 1
ATOM 3131 C CA . THR A 1 396 ? 2.538 -24.217 25.005 1.00 89.75 396 THR A CA 1
ATOM 3132 C C . THR A 1 396 ? 3.483 -23.161 24.440 1.00 89.75 396 THR A C 1
ATOM 3134 O O . THR A 1 396 ? 4.028 -23.318 23.348 1.00 89.75 396 THR A O 1
ATOM 3137 N N . CYS A 1 397 ? 3.725 -22.104 25.216 1.00 91.50 397 CYS A N 1
ATOM 3138 C CA . CYS A 1 397 ? 4.730 -21.100 24.883 1.00 91.50 397 CYS A CA 1
ATOM 3139 C C . CYS A 1 397 ? 6.133 -21.723 24.912 1.00 91.50 397 CYS A C 1
ATOM 3141 O O . CYS A 1 397 ? 6.535 -22.283 25.932 1.00 91.50 397 CYS A O 1
ATOM 3143 N N . GLU A 1 398 ? 6.899 -21.544 23.837 1.00 93.69 398 GLU A N 1
ATOM 3144 C CA . GLU A 1 398 ? 8.267 -22.060 23.686 1.00 93.69 398 GLU A CA 1
ATOM 3145 C C . GLU A 1 398 ? 9.204 -21.563 24.791 1.00 93.69 398 GLU A C 1
ATOM 3147 O O . GLU A 1 398 ? 10.120 -22.257 25.220 1.00 93.69 398 GLU A O 1
ATOM 3152 N N . ALA A 1 399 ? 8.951 -20.361 25.317 1.00 89.44 399 ALA A N 1
ATOM 3153 C CA . ALA A 1 399 ? 9.738 -19.823 26.420 1.00 89.44 399 ALA A CA 1
ATOM 3154 C C . ALA A 1 399 ? 9.620 -20.666 27.708 1.00 89.44 399 ALA A C 1
ATOM 3156 O O . ALA A 1 399 ? 10.435 -20.500 28.616 1.00 89.44 399 ALA A O 1
ATOM 3157 N N . GLY A 1 400 ? 8.620 -21.549 27.828 1.00 88.75 400 GLY A N 1
ATOM 3158 C CA . GLY A 1 400 ? 8.432 -22.439 28.973 1.00 88.75 400 GLY A CA 1
ATOM 3159 C C . GLY A 1 400 ? 8.467 -21.681 30.303 1.00 88.75 400 GLY A C 1
ATOM 3160 O O . GLY A 1 400 ? 7.719 -20.727 30.515 1.00 88.75 400 GLY A O 1
ATOM 3161 N N . LYS A 1 401 ? 9.400 -22.050 31.189 1.00 86.62 401 LYS A N 1
ATOM 3162 C CA . LYS A 1 401 ? 9.624 -21.382 32.490 1.00 86.62 401 LYS A CA 1
ATOM 3163 C C . LYS A 1 401 ? 10.144 -19.938 32.392 1.00 86.62 401 LYS A C 1
ATOM 3165 O O . LYS A 1 401 ? 10.109 -19.203 33.374 1.00 86.62 401 LYS A O 1
ATOM 3170 N N . TYR A 1 402 ? 10.647 -19.533 31.228 1.00 87.31 402 TYR A N 1
ATOM 3171 C CA . TYR A 1 402 ? 11.108 -18.173 30.936 1.00 87.31 402 TYR A CA 1
ATOM 3172 C C . TYR A 1 402 ? 10.011 -17.297 30.316 1.00 87.31 402 TYR A C 1
ATOM 3174 O O . TYR A 1 402 ? 10.253 -16.120 30.030 1.00 87.31 402 TYR A O 1
ATOM 3182 N N . CYS A 1 403 ? 8.806 -17.848 30.128 1.00 87.50 403 CYS A N 1
ATOM 3183 C CA . CYS A 1 403 ? 7.647 -17.114 29.645 1.00 87.50 403 CYS A CA 1
ATOM 3184 C C . CYS A 1 403 ? 7.362 -15.899 30.538 1.00 87.50 403 CYS A C 1
ATOM 3186 O O . CYS A 1 403 ? 7.304 -16.006 31.765 1.00 87.50 403 CYS A O 1
ATOM 3188 N N . ILE A 1 404 ? 7.163 -14.735 29.912 1.00 83.56 404 ILE A N 1
ATOM 3189 C CA . ILE A 1 404 ? 6.927 -13.472 30.627 1.00 83.56 404 ILE A CA 1
ATOM 3190 C C . ILE A 1 404 ? 5.651 -13.552 31.473 1.00 83.56 404 ILE A C 1
ATOM 3192 O O . ILE A 1 404 ? 5.639 -13.075 32.603 1.00 83.56 404 ILE A O 1
ATOM 3196 N N . GLN A 1 405 ? 4.604 -14.218 30.976 1.00 79.81 405 GLN A N 1
ATOM 3197 C CA . GLN A 1 405 ? 3.362 -14.400 31.733 1.00 79.81 405 GLN A CA 1
ATOM 3198 C C . GLN A 1 405 ? 3.584 -15.248 32.996 1.00 79.81 405 GLN A C 1
ATOM 3200 O O . GLN A 1 405 ? 3.118 -14.866 34.063 1.00 79.81 405 GLN A O 1
ATOM 3205 N N . VAL A 1 406 ? 4.368 -16.330 32.908 1.00 78.19 406 VAL A N 1
ATOM 3206 C CA . VAL A 1 406 ? 4.692 -17.199 34.058 1.00 78.19 406 VAL A CA 1
ATOM 3207 C C . VAL A 1 406 ? 5.546 -16.452 35.092 1.00 78.19 406 VAL A C 1
ATOM 3209 O O . VAL A 1 406 ? 5.289 -16.520 36.296 1.00 78.19 406 VAL A O 1
ATOM 3212 N N . ARG A 1 407 ? 6.537 -15.676 34.633 1.00 73.00 407 ARG A N 1
ATOM 3213 C CA . ARG A 1 407 ? 7.396 -14.857 35.504 1.00 73.00 407 ARG A CA 1
ATOM 3214 C C . ARG A 1 407 ? 6.598 -13.801 36.269 1.00 73.00 407 ARG A C 1
ATOM 3216 O O . ARG A 1 407 ? 6.764 -13.693 37.486 1.00 73.00 407 ARG A O 1
ATOM 3223 N N . ASN A 1 408 ? 5.687 -13.108 35.591 1.00 63.59 408 ASN A N 1
ATOM 3224 C CA . ASN A 1 408 ? 4.851 -12.071 36.197 1.00 63.59 408 ASN A CA 1
ATOM 3225 C C . ASN A 1 408 ? 3.845 -12.641 37.211 1.00 63.59 408 ASN A C 1
ATOM 3227 O O . ASN A 1 408 ? 3.565 -11.992 38.210 1.00 63.59 408 ASN A O 1
ATOM 3231 N N . THR A 1 409 ? 3.351 -13.870 37.022 1.00 58.28 409 THR A N 1
ATOM 3232 C CA . THR A 1 409 ? 2.460 -14.520 38.007 1.00 58.28 409 THR A CA 1
ATOM 3233 C C . THR A 1 409 ? 3.172 -14.984 39.282 1.00 58.28 409 THR A C 1
ATOM 3235 O O . THR A 1 409 ? 2.532 -15.167 40.312 1.00 58.28 409 THR A O 1
ATOM 3238 N N . SER A 1 410 ? 4.495 -15.173 39.236 1.00 52.94 410 SER A N 1
ATOM 3239 C CA . SER A 1 410 ? 5.293 -15.686 40.364 1.00 52.94 410 SER A CA 1
ATOM 3240 C C . SER A 1 410 ? 5.876 -14.601 41.278 1.00 52.94 410 SER A C 1
ATOM 3242 O O . SER A 1 410 ? 6.372 -14.899 42.364 1.00 52.94 410 SER A O 1
ATOM 3244 N N . SER A 1 411 ? 5.823 -13.336 40.856 1.00 52.28 411 SER A N 1
ATOM 3245 C CA . SER A 1 411 ? 6.301 -12.196 41.636 1.00 52.28 411 SER A CA 1
ATOM 3246 C C . SER A 1 411 ? 5.109 -11.545 42.343 1.00 52.28 411 SER A C 1
ATOM 3248 O O . SER A 1 411 ? 4.146 -11.135 41.710 1.00 52.28 411 SER A O 1
ATOM 3250 N N . SER A 1 412 ? 5.158 -11.447 43.673 1.00 43.94 412 SER A N 1
ATOM 3251 C CA . SER A 1 412 ? 4.071 -10.990 44.563 1.00 43.94 412 SER A CA 1
ATOM 3252 C C . SER A 1 412 ? 3.652 -9.513 44.417 1.00 43.94 412 SER A C 1
ATOM 3254 O O . SER A 1 412 ? 3.006 -8.956 45.303 1.00 43.94 412 SER A O 1
ATOM 3256 N N . LYS A 1 413 ? 4.000 -8.863 43.305 1.00 44.97 413 LYS A N 1
ATOM 3257 C CA . LYS A 1 413 ? 3.564 -7.516 42.937 1.00 44.97 413 LYS A CA 1
ATOM 3258 C C . LYS A 1 413 ? 2.858 -7.597 41.588 1.00 44.97 413 LYS A C 1
ATOM 3260 O O . LYS A 1 413 ? 3.482 -7.436 40.545 1.00 44.97 413 LYS A O 1
ATOM 3265 N N . GLN A 1 414 ? 1.555 -7.868 41.620 1.00 41.50 414 GLN A N 1
ATOM 3266 C CA . GLN A 1 414 ? 0.683 -7.648 40.469 1.00 41.50 414 GLN A CA 1
ATOM 3267 C C . GLN A 1 414 ? 0.596 -6.138 40.215 1.00 41.50 414 GLN A C 1
ATOM 3269 O O . GLN A 1 414 ? -0.253 -5.449 40.775 1.00 41.50 414 GLN A O 1
ATOM 3274 N N . GLU A 1 415 ? 1.478 -5.603 39.377 1.00 43.47 415 GLU A N 1
ATOM 3275 C CA . GLU A 1 415 ? 1.115 -4.412 38.617 1.00 43.47 415 GLU A CA 1
ATOM 3276 C C . GLU A 1 415 ? 0.163 -4.884 37.520 1.00 43.47 415 GLU A C 1
ATOM 3278 O O . GLU A 1 415 ? 0.538 -5.666 36.643 1.00 43.47 415 GLU A O 1
ATOM 3283 N N . ALA A 1 416 ? -1.105 -4.484 37.630 1.00 45.22 416 ALA A N 1
ATOM 3284 C CA . ALA A 1 416 ? -2.096 -4.778 36.610 1.00 45.22 416 ALA A CA 1
ATOM 3285 C C . ALA A 1 416 ? -1.566 -4.273 35.256 1.00 45.22 416 ALA A C 1
ATOM 3287 O O . ALA A 1 416 ? -1.071 -3.141 35.192 1.00 45.22 416 ALA A O 1
ATOM 3288 N N . PRO A 1 417 ? -1.644 -5.076 34.180 1.00 46.19 417 PRO A N 1
ATOM 3289 C CA . PRO A 1 417 ? -1.233 -4.614 32.866 1.00 46.19 417 PRO A CA 1
ATOM 3290 C C . PRO A 1 417 ? -1.997 -3.322 32.532 1.00 46.19 417 PRO A C 1
ATOM 3292 O O . PRO A 1 417 ? -3.189 -3.219 32.849 1.00 46.19 417 PRO A O 1
ATOM 3295 N N . PRO A 1 418 ? -1.342 -2.313 31.929 1.00 45.72 418 PRO A N 1
ATOM 3296 C CA . PRO A 1 418 ? -2.031 -1.100 31.519 1.00 45.72 418 PRO A CA 1
ATOM 3297 C C . PRO A 1 418 ? -3.220 -1.491 30.637 1.00 45.72 418 PRO A C 1
ATOM 3299 O O . PRO A 1 418 ? -3.063 -2.240 29.676 1.00 45.72 418 PRO A O 1
ATOM 3302 N N . LYS A 1 419 ? -4.415 -0.992 30.976 1.00 48.91 419 LYS A N 1
ATOM 3303 C CA . LYS A 1 419 ? -5.697 -1.351 30.331 1.00 48.91 419 LYS A CA 1
ATOM 3304 C C . LYS A 1 419 ? -5.780 -1.002 28.834 1.00 48.91 419 LYS A C 1
ATOM 3306 O O . LYS A 1 419 ? -6.781 -1.314 28.202 1.00 48.91 419 LYS A O 1
ATOM 3311 N N . ASP A 1 420 ? -4.735 -0.376 28.297 1.00 43.94 420 ASP A N 1
ATOM 3312 C CA . ASP A 1 420 ? -4.591 0.033 26.902 1.00 43.94 420 ASP A CA 1
ATOM 3313 C C . ASP A 1 420 ? -3.462 -0.749 26.176 1.00 43.94 420 ASP A C 1
ATOM 3315 O O . ASP A 1 420 ? -3.090 -0.394 25.060 1.00 43.94 420 ASP A O 1
ATOM 3319 N N . ALA A 1 421 ? -2.886 -1.799 26.784 1.00 45.94 421 ALA A N 1
ATOM 3320 C CA . ALA A 1 421 ? -1.969 -2.697 26.081 1.00 45.94 421 ALA A CA 1
ATOM 3321 C C . ALA A 1 421 ? -2.760 -3.540 25.073 1.00 45.94 421 ALA A C 1
ATOM 3323 O O . ALA A 1 421 ? -3.659 -4.285 25.466 1.00 45.94 421 ALA A O 1
ATOM 3324 N N . GLU A 1 422 ? -2.425 -3.417 23.786 1.00 53.69 422 GLU A N 1
ATOM 3325 C CA . GLU A 1 422 ? -2.933 -4.290 22.725 1.00 53.69 422 GLU A CA 1
ATOM 3326 C C . GLU A 1 422 ? -2.915 -5.749 23.197 1.00 53.69 422 GLU A C 1
ATOM 3328 O O . GLU A 1 422 ? -1.923 -6.208 23.776 1.00 53.69 422 GLU A O 1
ATOM 3333 N N . SER A 1 423 ? -4.032 -6.460 22.991 1.00 55.16 423 SER A N 1
ATOM 3334 C CA . SER A 1 423 ? -4.186 -7.868 23.361 1.00 55.16 423 SER A CA 1
ATOM 3335 C C . SER A 1 423 ? -2.918 -8.643 22.992 1.00 55.16 423 SER A C 1
ATOM 3337 O O . SER A 1 423 ? -2.423 -8.457 21.878 1.00 55.16 423 SER A O 1
ATOM 3339 N N . PRO A 1 424 ? -2.365 -9.485 23.888 1.00 59.56 424 PRO A N 1
ATOM 3340 C CA . PRO A 1 424 ? -1.089 -10.144 23.651 1.00 59.56 424 PRO A CA 1
ATOM 3341 C C . PRO A 1 424 ? -1.157 -10.939 22.347 1.00 59.56 424 PRO A C 1
ATOM 3343 O O . PRO A 1 424 ? -1.811 -11.977 22.264 1.00 59.56 424 PRO A O 1
ATOM 3346 N N . GLN A 1 425 ? -0.505 -10.412 21.311 1.00 77.69 425 GLN A N 1
ATOM 3347 C CA . GLN A 1 425 ? -0.491 -11.037 20.001 1.00 77.69 425 GLN A CA 1
ATOM 3348 C C . GLN A 1 425 ? 0.421 -12.253 20.067 1.00 77.69 425 GLN A C 1
ATOM 3350 O O . GLN A 1 425 ? 1.636 -12.120 20.220 1.00 77.69 425 GLN A O 1
ATOM 3355 N N . VAL A 1 426 ? -0.171 -13.440 19.964 1.00 88.12 426 VAL A N 1
ATOM 3356 C CA . VAL A 1 426 ? 0.576 -14.691 19.850 1.00 88.12 426 VAL A CA 1
ATOM 3357 C C . VAL A 1 426 ? 1.466 -14.611 18.608 1.00 88.12 426 VAL A C 1
ATOM 3359 O O . VAL A 1 426 ? 1.009 -14.193 17.545 1.00 88.12 426 VAL A O 1
ATOM 3362 N N . CYS A 1 427 ? 2.736 -14.989 18.732 1.00 90.94 427 CYS A N 1
ATOM 3363 C CA . CYS A 1 427 ? 3.705 -14.931 17.638 1.00 90.94 427 CYS A CA 1
ATOM 3364 C C . CYS A 1 427 ? 4.238 -16.321 17.296 1.00 90.94 427 CYS A C 1
ATOM 3366 O O . CYS A 1 427 ? 4.416 -17.151 18.186 1.00 90.94 427 CYS A O 1
ATOM 3368 N N . LEU A 1 428 ? 4.563 -16.547 16.023 1.00 92.81 428 LEU A N 1
ATOM 3369 C CA . LEU A 1 428 ? 5.242 -17.754 15.555 1.00 92.81 428 LEU A CA 1
ATOM 3370 C C . LEU A 1 428 ? 6.615 -17.432 14.967 1.00 92.81 428 LEU A C 1
ATOM 3372 O O . LEU A 1 428 ? 6.788 -16.400 14.321 1.00 92.81 428 LEU A O 1
ATOM 3376 N N . CYS A 1 429 ? 7.585 -18.330 15.146 1.00 93.81 429 CYS A N 1
ATOM 3377 C CA . CYS A 1 429 ? 8.874 -18.244 14.452 1.00 93.81 429 CYS A CA 1
ATOM 3378 C C . CYS A 1 429 ? 8.699 -18.551 12.953 1.00 93.81 429 CYS A C 1
ATOM 3380 O O . CYS A 1 429 ? 8.331 -19.669 12.579 1.00 93.81 429 CYS A O 1
ATOM 3382 N N . LYS A 1 430 ? 8.995 -17.569 12.089 1.00 91.88 430 LYS A N 1
ATOM 3383 C CA . LYS A 1 430 ? 8.857 -17.662 10.624 1.00 91.88 430 LYS A CA 1
ATOM 3384 C C . LYS A 1 430 ? 9.691 -18.802 10.047 1.00 91.88 430 LYS A C 1
ATOM 3386 O O . LYS A 1 430 ? 9.229 -19.528 9.171 1.00 91.88 430 LYS A O 1
ATOM 3391 N N . GLU A 1 431 ? 10.904 -18.985 10.556 1.00 89.44 431 GLU A N 1
ATOM 3392 C CA . GLU A 1 431 ? 11.829 -19.991 10.034 1.00 89.44 431 GLU A CA 1
ATOM 3393 C C . GLU A 1 431 ? 11.449 -21.409 10.458 1.00 89.44 431 GLU A C 1
ATOM 3395 O O . GLU A 1 431 ? 11.475 -22.319 9.634 1.00 89.44 431 GLU A O 1
ATOM 3400 N N . CYS A 1 432 ? 11.003 -21.615 11.700 1.00 91.25 432 CYS A N 1
ATOM 3401 C CA . CYS A 1 432 ? 10.478 -22.917 12.120 1.00 91.25 432 CYS A CA 1
ATOM 3402 C C . CYS A 1 432 ? 9.262 -23.337 11.295 1.00 91.25 432 CYS A C 1
ATOM 3404 O O . CYS A 1 432 ? 9.163 -24.488 10.868 1.00 91.25 432 CYS A O 1
ATOM 3406 N N . VAL A 1 433 ? 8.370 -22.387 11.027 1.00 88.81 433 VAL A N 1
ATOM 3407 C CA . VAL A 1 433 ? 7.203 -22.607 10.178 1.00 88.81 433 VAL A CA 1
ATOM 3408 C C . VAL A 1 433 ? 7.622 -22.986 8.757 1.00 88.81 433 VAL A C 1
ATOM 3410 O O . VAL A 1 433 ? 7.144 -23.983 8.224 1.00 88.81 433 VAL A O 1
ATOM 3413 N N . ASN A 1 434 ? 8.493 -22.187 8.135 1.00 84.88 434 ASN A N 1
ATOM 3414 C CA . ASN A 1 434 ? 8.784 -22.309 6.707 1.00 84.88 434 ASN A CA 1
ATOM 3415 C C . ASN A 1 434 ? 9.800 -23.417 6.394 1.00 84.88 434 ASN A C 1
ATOM 3417 O O . ASN A 1 434 ? 9.671 -24.078 5.368 1.00 84.88 434 ASN A O 1
ATOM 3421 N N . GLN A 1 435 ? 10.808 -23.614 7.248 1.00 83.75 435 GLN A N 1
ATOM 3422 C CA . GLN A 1 435 ? 11.898 -24.564 7.005 1.00 83.75 435 GLN A CA 1
ATOM 3423 C C . GLN A 1 435 ? 11.692 -25.899 7.717 1.00 83.75 435 GLN A C 1
ATOM 3425 O O . GLN A 1 435 ? 11.985 -26.948 7.150 1.00 83.75 435 GLN A O 1
ATOM 3430 N N . LEU A 1 436 ? 11.216 -25.871 8.967 1.00 84.56 436 LEU A N 1
ATOM 3431 C CA . LEU A 1 436 ? 11.134 -27.073 9.804 1.00 84.56 436 LEU A CA 1
ATOM 3432 C C . LEU A 1 436 ? 9.741 -27.704 9.815 1.00 84.56 436 LEU A C 1
ATOM 3434 O O . LEU A 1 436 ? 9.592 -28.811 10.329 1.00 84.56 436 LEU A O 1
ATOM 3438 N N . GLY A 1 437 ? 8.727 -27.008 9.292 1.00 85.88 437 GLY A N 1
ATOM 3439 C CA . GLY A 1 437 ? 7.338 -27.449 9.383 1.00 85.88 437 GLY A CA 1
ATOM 3440 C C . GLY A 1 437 ? 6.872 -27.593 10.835 1.00 85.88 437 GLY A C 1
ATOM 3441 O O . GLY A 1 437 ? 6.082 -28.484 11.139 1.00 85.88 437 GLY A O 1
ATOM 3442 N N . LYS A 1 438 ? 7.382 -26.753 11.747 1.00 89.50 438 LYS A N 1
ATOM 3443 C CA . LYS A 1 438 ? 7.043 -26.773 13.178 1.00 89.50 438 LYS A CA 1
ATOM 3444 C C . LYS A 1 438 ? 6.454 -25.440 13.624 1.00 89.50 438 LYS A C 1
ATOM 3446 O O . LYS A 1 438 ? 6.952 -24.375 13.266 1.00 89.50 438 LYS A O 1
ATOM 3451 N N . ALA A 1 439 ? 5.424 -25.508 14.460 1.00 90.69 439 ALA A N 1
ATOM 3452 C CA . ALA A 1 439 ? 4.807 -24.342 15.078 1.00 90.69 439 ALA A CA 1
ATOM 3453 C C . ALA A 1 439 ? 5.496 -24.019 16.409 1.00 90.69 439 ALA A C 1
ATOM 3455 O O . ALA A 1 439 ? 5.140 -24.574 17.444 1.00 90.69 439 ALA A O 1
ATOM 3456 N N . ILE A 1 440 ? 6.483 -23.125 16.379 1.00 93.31 440 ILE A N 1
ATOM 3457 C CA . ILE A 1 440 ? 7.096 -22.588 17.599 1.00 93.31 440 ILE A CA 1
ATOM 3458 C C . ILE A 1 440 ? 6.367 -21.309 17.986 1.00 93.31 440 ILE A C 1
ATOM 3460 O O . ILE A 1 440 ? 6.393 -20.338 17.228 1.00 93.31 440 ILE A O 1
ATOM 3464 N N . ILE A 1 441 ? 5.697 -21.338 19.140 1.00 92.81 441 ILE A N 1
ATOM 3465 C CA . ILE A 1 441 ? 4.709 -20.339 19.559 1.00 92.81 441 ILE A CA 1
ATOM 3466 C C . ILE A 1 441 ? 5.240 -19.532 20.747 1.00 92.81 441 ILE A C 1
ATOM 3468 O O . ILE A 1 441 ? 5.717 -20.090 21.731 1.00 92.81 441 ILE A O 1
ATOM 3472 N N . TYR A 1 442 ? 5.078 -18.213 20.698 1.00 93.38 442 TYR A N 1
ATOM 3473 C CA . TYR A 1 442 ? 5.295 -17.307 21.823 1.00 93.38 442 TYR A CA 1
ATOM 3474 C C . TYR A 1 442 ? 3.983 -16.630 22.203 1.00 93.38 442 TYR A C 1
ATOM 3476 O O . TYR A 1 442 ? 3.256 -16.152 21.337 1.00 93.38 442 TYR A O 1
ATOM 3484 N N . CYS A 1 443 ? 3.695 -16.533 23.502 1.00 89.69 443 CYS A N 1
ATOM 3485 C CA . CYS A 1 443 ? 2.436 -15.957 23.989 1.00 89.69 443 CYS A CA 1
ATOM 3486 C C . CYS A 1 443 ? 2.265 -14.462 23.666 1.00 89.69 443 CYS A C 1
ATOM 3488 O O . CYS A 1 443 ? 1.157 -13.946 23.747 1.00 89.69 443 CYS A O 1
ATOM 3490 N N . SER A 1 444 ? 3.356 -13.750 23.373 1.00 89.12 444 SER A N 1
ATOM 3491 C CA . SER A 1 444 ? 3.344 -12.329 23.030 1.00 89.12 444 SER A CA 1
ATOM 3492 C C . SER A 1 444 ? 4.633 -11.916 22.317 1.00 89.12 444 SER A C 1
ATOM 3494 O O . SER A 1 444 ? 5.671 -12.568 22.484 1.00 89.12 444 SER A O 1
ATOM 3496 N N . LEU A 1 445 ? 4.602 -10.790 21.597 1.00 87.75 445 LEU A N 1
ATOM 3497 C CA . LEU A 1 445 ? 5.800 -10.209 20.982 1.00 87.75 445 LEU A CA 1
ATOM 3498 C C . LEU A 1 445 ? 6.913 -9.916 22.009 1.00 87.75 445 LEU A C 1
ATOM 3500 O O . LEU A 1 445 ? 8.040 -10.333 21.758 1.00 87.75 445 LEU A O 1
ATOM 3504 N N . PRO A 1 446 ? 6.654 -9.316 23.192 1.00 88.50 446 PRO A N 1
ATOM 3505 C CA . PRO A 1 446 ? 7.679 -9.191 24.229 1.00 88.50 446 PRO A CA 1
ATOM 3506 C C . PRO A 1 446 ? 8.279 -10.538 24.654 1.00 88.50 446 PRO A C 1
ATOM 3508 O O . PRO A 1 446 ? 9.490 -10.642 24.842 1.00 88.50 446 PRO A O 1
ATOM 3511 N N . CYS A 1 447 ? 7.456 -11.591 24.765 1.00 90.00 447 CYS A N 1
ATOM 3512 C CA . CYS A 1 447 ? 7.938 -12.923 25.130 1.00 90.00 447 CYS A CA 1
ATOM 3513 C C . CYS A 1 447 ? 8.842 -13.513 24.046 1.00 90.00 447 CYS A C 1
ATOM 3515 O O . CYS A 1 447 ? 9.860 -14.122 24.380 1.00 90.00 447 CYS A O 1
ATO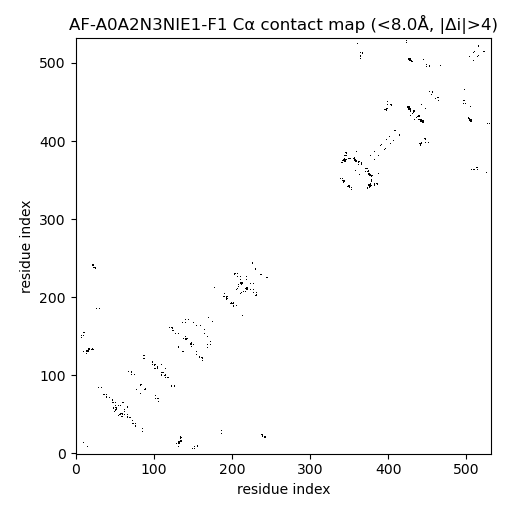M 3517 N N . ALA A 1 448 ? 8.501 -13.302 22.773 1.00 90.88 448 ALA A N 1
ATOM 3518 C CA . ALA A 1 448 ? 9.374 -13.634 21.657 1.00 90.88 448 ALA A CA 1
ATOM 3519 C C . ALA A 1 448 ? 10.680 -12.839 21.751 1.00 90.88 448 ALA A C 1
ATOM 3521 O O . ALA A 1 448 ? 11.749 -13.435 21.767 1.00 90.88 448 ALA A O 1
ATOM 3522 N N . SER A 1 449 ? 10.621 -11.519 21.930 1.00 88.25 449 SER A N 1
ATOM 3523 C CA . SER A 1 449 ? 11.805 -10.656 22.003 1.00 88.25 449 SER A CA 1
ATOM 3524 C C . SER A 1 449 ? 12.817 -11.090 23.059 1.00 88.25 449 SER A C 1
ATOM 3526 O O . SER A 1 449 ? 14.015 -11.122 22.789 1.00 88.25 449 SER A O 1
ATOM 3528 N N . SER A 1 450 ? 12.349 -11.460 24.252 1.00 87.75 450 SER A N 1
ATOM 3529 C CA . SER A 1 450 ? 13.232 -11.871 25.348 1.00 87.75 450 SER A CA 1
ATOM 3530 C C . SER A 1 450 ? 13.808 -13.280 25.195 1.00 87.75 450 SER A C 1
ATOM 3532 O O . SER A 1 450 ? 14.831 -13.571 25.809 1.00 87.75 450 SER A O 1
ATOM 3534 N N . ASN A 1 451 ? 13.171 -14.161 24.416 1.00 91.19 451 ASN A N 1
ATOM 3535 C CA . ASN A 1 451 ? 13.526 -15.587 24.360 1.00 91.19 451 ASN A CA 1
ATOM 3536 C C . ASN A 1 451 ? 13.968 -16.065 22.966 1.00 91.19 451 ASN A C 1
ATOM 3538 O O . ASN A 1 451 ? 14.482 -17.174 22.833 1.00 91.19 451 ASN A O 1
ATOM 3542 N N . LEU A 1 452 ? 13.823 -15.232 21.932 1.00 89.00 452 LEU A N 1
ATOM 3543 C CA . LEU A 1 452 ? 14.159 -15.572 20.550 1.00 89.00 452 LEU A CA 1
ATOM 3544 C C . LEU A 1 452 ? 15.643 -15.901 20.391 1.00 89.00 452 LEU A C 1
ATOM 3546 O O . LEU A 1 452 ? 15.975 -16.813 19.648 1.00 89.00 452 LEU A O 1
ATOM 3550 N N . LYS A 1 453 ? 16.535 -15.201 21.103 1.00 89.44 453 LYS A N 1
ATOM 3551 C CA . LYS A 1 453 ? 17.978 -15.480 21.057 1.00 89.44 453 LYS A CA 1
ATOM 3552 C C . LYS A 1 453 ? 18.284 -16.942 21.396 1.00 89.44 453 LYS A C 1
ATOM 3554 O O . LYS A 1 453 ? 18.943 -17.616 20.615 1.00 89.44 453 LYS A O 1
ATOM 3559 N N . MET A 1 454 ? 17.765 -17.423 22.525 1.00 88.44 454 MET A N 1
ATOM 3560 C CA . MET A 1 454 ? 17.961 -18.804 22.978 1.00 88.44 454 MET A CA 1
ATOM 3561 C C . MET A 1 454 ? 17.406 -19.796 21.950 1.00 88.44 454 MET A C 1
ATOM 3563 O O . MET A 1 454 ? 18.085 -20.742 21.566 1.00 88.44 454 MET A O 1
ATOM 3567 N N . HIS A 1 455 ? 16.214 -19.518 21.417 1.00 91.19 455 HIS A N 1
ATOM 3568 C CA . HIS A 1 455 ? 15.624 -20.340 20.365 1.00 91.19 455 HIS A CA 1
ATOM 3569 C C . HIS A 1 455 ? 16.471 -20.366 19.081 1.00 91.19 455 HIS A C 1
ATOM 3571 O O . HIS A 1 455 ? 16.668 -21.430 18.502 1.00 91.19 455 HIS A O 1
ATOM 3577 N N . LEU A 1 456 ? 17.005 -19.226 18.630 1.00 88.56 456 LEU A N 1
ATOM 3578 C CA . LEU A 1 456 ? 17.868 -19.168 17.446 1.00 88.56 456 LEU A CA 1
ATOM 3579 C C . LEU A 1 456 ? 19.188 -19.921 17.669 1.00 88.56 456 LEU A C 1
ATOM 3581 O O . LEU A 1 456 ? 19.638 -20.622 16.768 1.00 88.56 456 LEU A O 1
ATOM 3585 N N . GLU A 1 457 ? 19.786 -19.827 18.857 1.00 86.75 457 GLU A N 1
ATOM 3586 C CA . GLU A 1 457 ? 21.010 -20.560 19.217 1.00 86.75 457 GLU A CA 1
ATOM 3587 C C . GLU A 1 457 ? 20.812 -22.089 19.184 1.00 86.75 457 GLU A C 1
ATOM 3589 O O . GLU A 1 457 ? 21.709 -22.830 18.759 1.00 86.75 457 GLU A O 1
ATOM 3594 N N . GLU A 1 458 ? 19.630 -22.558 19.589 1.00 86.81 458 GLU A N 1
ATOM 3595 C CA . GLU A 1 458 ? 19.287 -23.981 19.674 1.00 86.81 458 GLU A CA 1
ATOM 3596 C C . GLU A 1 458 ? 18.743 -24.555 18.355 1.00 86.81 458 GLU A C 1
ATOM 3598 O O . GLU A 1 458 ? 19.189 -25.617 17.917 1.00 86.81 458 GLU A O 1
ATOM 3603 N N . ALA A 1 459 ? 17.809 -23.859 17.701 1.00 85.75 459 ALA A N 1
ATOM 3604 C CA . ALA A 1 459 ? 17.062 -24.358 16.543 1.00 85.75 459 ALA A CA 1
ATOM 3605 C C . ALA A 1 459 ? 17.544 -23.800 15.190 1.00 85.75 459 ALA A C 1
ATOM 3607 O O . ALA A 1 459 ? 17.350 -24.448 14.161 1.00 85.75 459 ALA A O 1
ATOM 3608 N N . HIS A 1 460 ? 18.192 -22.628 15.171 1.00 84.19 460 HIS A N 1
ATOM 3609 C CA . HIS A 1 460 ? 18.588 -21.911 13.949 1.00 84.19 460 HIS A CA 1
ATOM 3610 C C . HIS A 1 460 ? 20.039 -21.396 13.999 1.00 84.19 460 HIS A C 1
ATOM 3612 O O . HIS A 1 460 ? 20.325 -20.256 13.629 1.00 84.19 460 HIS A O 1
ATOM 3618 N N . ARG A 1 461 ? 20.981 -22.244 14.439 1.00 82.94 461 ARG A N 1
ATOM 3619 C CA . ARG A 1 461 ? 22.380 -21.854 14.702 1.00 82.94 461 ARG A CA 1
ATOM 3620 C C . ARG A 1 461 ? 23.064 -21.126 13.538 1.00 82.94 461 ARG A C 1
ATOM 3622 O O . ARG A 1 461 ? 23.796 -20.174 13.773 1.00 82.94 461 ARG A O 1
ATOM 3629 N N . SER A 1 462 ? 22.828 -21.543 12.294 1.00 79.38 462 SER A N 1
ATOM 3630 C CA . SER A 1 462 ? 23.403 -20.885 11.109 1.00 79.38 462 SER A CA 1
ATOM 3631 C C . SER A 1 462 ? 22.943 -19.432 10.962 1.00 79.38 462 SER A C 1
ATOM 3633 O O . SER A 1 462 ? 23.757 -18.554 10.694 1.00 79.38 462 SER A O 1
ATOM 3635 N N . ILE A 1 463 ? 21.655 -19.177 11.199 1.00 80.12 463 ILE A N 1
ATOM 3636 C CA . ILE A 1 463 ? 21.058 -17.837 11.169 1.00 80.12 463 ILE A CA 1
ATOM 3637 C C . ILE A 1 463 ? 21.612 -16.996 12.323 1.00 80.12 463 ILE A C 1
ATOM 3639 O O . ILE A 1 463 ? 21.924 -15.822 12.143 1.00 80.12 463 ILE A O 1
ATOM 3643 N N . TRP A 1 464 ? 21.778 -17.596 13.505 1.00 81.44 464 TRP A N 1
ATOM 3644 C CA . TRP A 1 464 ? 22.370 -16.909 14.651 1.00 81.44 464 TRP A CA 1
ATOM 3645 C C . TRP A 1 464 ? 23.818 -16.467 14.395 1.00 81.44 464 TRP A C 1
ATOM 3647 O O . TRP A 1 464 ? 24.162 -15.321 14.682 1.00 81.44 464 TRP A O 1
ATOM 3657 N N . GLU A 1 465 ? 24.655 -17.327 13.809 1.00 80.88 465 GLU A N 1
ATOM 3658 C CA . GLU A 1 465 ? 26.037 -16.963 13.462 1.00 80.88 465 GLU A CA 1
ATOM 3659 C C . GLU A 1 465 ? 26.096 -15.860 12.391 1.00 80.88 465 GLU A C 1
ATOM 3661 O O . GLU A 1 465 ? 26.943 -14.970 12.474 1.00 80.88 465 GLU A O 1
ATOM 3666 N N . GLU A 1 466 ? 25.164 -15.842 11.432 1.00 81.19 466 GLU A N 1
ATOM 3667 C CA . GLU A 1 466 ? 25.047 -14.752 10.455 1.00 81.19 466 GLU A CA 1
ATOM 3668 C C . GLU A 1 466 ? 24.677 -13.419 11.129 1.00 81.19 466 GLU A C 1
ATOM 3670 O O . GLU A 1 466 ? 25.333 -12.400 10.901 1.00 81.19 466 GLU A O 1
ATOM 3675 N N . VAL A 1 467 ? 23.675 -13.426 12.017 1.00 79.75 467 VAL A N 1
ATOM 3676 C CA . VAL A 1 467 ? 23.275 -12.246 12.803 1.00 79.75 467 VAL A CA 1
ATOM 3677 C C . VAL A 1 467 ? 24.444 -11.737 13.647 1.00 79.75 467 VAL A C 1
ATOM 3679 O O . VAL A 1 467 ? 24.699 -10.534 13.690 1.00 79.75 467 VAL A O 1
ATOM 3682 N N . LYS A 1 468 ? 25.198 -12.644 14.269 1.00 77.62 468 LYS A N 1
ATOM 3683 C CA . LYS A 1 468 ? 26.382 -12.318 15.068 1.00 77.62 468 LYS A CA 1
ATOM 3684 C C . LYS A 1 468 ? 27.512 -11.731 14.218 1.00 77.62 468 LYS A C 1
ATOM 3686 O O . LYS A 1 468 ? 28.156 -10.776 14.647 1.00 77.62 468 LYS A O 1
ATOM 3691 N N . SER A 1 469 ? 27.727 -12.248 13.006 1.00 75.31 469 SER A N 1
ATOM 3692 C CA . SER A 1 469 ? 28.707 -11.708 12.055 1.00 75.31 469 SER A CA 1
ATOM 3693 C C . SER A 1 469 ? 28.339 -10.304 11.573 1.00 75.31 469 SER A C 1
ATOM 3695 O O . SER A 1 469 ? 29.231 -9.493 11.348 1.00 75.31 469 SER A O 1
ATOM 3697 N N . GLN A 1 470 ? 27.046 -9.999 11.429 1.00 69.44 470 GLN A N 1
ATOM 3698 C CA . GLN A 1 470 ? 26.564 -8.662 11.055 1.00 69.44 470 GLN A CA 1
ATOM 3699 C C . GLN A 1 470 ? 26.649 -7.650 12.213 1.00 69.44 470 GLN A C 1
ATOM 3701 O O . GLN A 1 470 ? 26.607 -6.446 11.974 1.00 69.44 470 GLN A O 1
ATOM 3706 N N . GLN A 1 471 ? 26.776 -8.123 13.457 1.00 65.94 471 GLN A N 1
ATOM 3707 C CA . GLN A 1 471 ? 26.902 -7.295 14.661 1.00 65.94 471 GLN A CA 1
ATOM 3708 C C . GLN A 1 471 ? 28.358 -7.034 15.091 1.00 65.94 471 GLN A C 1
ATOM 3710 O O . GLN A 1 471 ? 28.573 -6.311 16.065 1.00 65.94 471 GLN A O 1
ATOM 3715 N N . GLN A 1 472 ? 29.368 -7.582 14.401 1.00 47.34 472 GLN A N 1
ATOM 3716 C CA . GLN A 1 472 ? 30.759 -7.247 14.719 1.00 47.34 472 GLN A CA 1
ATOM 3717 C C . GLN A 1 472 ? 31.053 -5.782 14.354 1.00 47.34 472 GLN A C 1
ATOM 3719 O O . GLN A 1 472 ? 30.806 -5.376 13.217 1.00 47.34 472 GLN A O 1
ATOM 3724 N N . PRO A 1 473 ? 31.586 -4.969 15.287 1.00 46.34 473 PRO A N 1
ATOM 3725 C CA . PRO A 1 473 ? 31.951 -3.598 14.976 1.00 46.34 473 PRO A CA 1
ATOM 3726 C C . PRO A 1 473 ? 33.094 -3.597 13.961 1.00 46.34 473 PRO A C 1
ATOM 3728 O O . PRO A 1 473 ? 34.097 -4.290 14.145 1.00 46.34 473 PRO A O 1
ATOM 3731 N N . ALA A 1 474 ? 32.938 -2.793 12.907 1.00 41.72 474 ALA A N 1
ATOM 3732 C CA . ALA A 1 474 ? 34.015 -2.471 11.984 1.00 41.72 474 ALA A CA 1
ATOM 3733 C C . ALA A 1 474 ? 35.268 -2.073 12.782 1.00 41.72 474 ALA A C 1
ATOM 3735 O O . ALA A 1 474 ? 35.202 -1.303 13.744 1.00 41.72 474 ALA A O 1
ATOM 3736 N N . SER A 1 475 ? 36.389 -2.678 12.407 1.00 45.53 475 SER A N 1
ATOM 3737 C CA . SER A 1 475 ? 37.697 -2.552 13.035 1.00 45.53 475 SER A CA 1
ATOM 3738 C C . SER A 1 475 ? 38.064 -1.103 13.363 1.00 45.53 475 SER A C 1
ATOM 3740 O O . SER A 1 475 ? 37.998 -0.216 12.515 1.00 45.53 475 SER A O 1
ATOM 3742 N N . LYS A 1 476 ? 38.490 -0.903 14.615 1.00 47.25 476 LYS A N 1
ATOM 3743 C CA . LYS A 1 476 ? 39.197 0.285 15.093 1.00 47.25 476 LYS A CA 1
ATOM 3744 C C . LYS A 1 476 ? 40.503 0.451 14.311 1.00 47.25 476 LYS A C 1
ATOM 3746 O O . LYS A 1 476 ? 41.481 -0.209 14.644 1.00 47.25 476 LYS A O 1
ATOM 3751 N N . ASP A 1 477 ? 40.528 1.389 13.377 1.00 46.53 477 ASP A N 1
ATOM 3752 C CA . ASP A 1 477 ? 41.735 2.146 13.055 1.00 46.53 477 ASP A CA 1
ATOM 3753 C C . ASP A 1 477 ? 41.543 3.553 13.628 1.00 46.53 477 ASP A C 1
ATOM 3755 O O . ASP A 1 477 ? 40.652 4.287 13.204 1.00 46.53 477 ASP A O 1
ATOM 3759 N N . GLY A 1 478 ? 42.331 3.912 14.644 1.00 40.84 478 GLY A N 1
ATOM 3760 C CA . GLY A 1 478 ? 42.302 5.253 15.235 1.00 40.84 478 GLY A CA 1
ATOM 3761 C C . GLY A 1 478 ? 42.396 5.259 16.754 1.00 40.84 478 GLY A C 1
ATOM 3762 O O . GLY A 1 478 ? 41.397 5.268 17.464 1.00 40.84 478 GLY A O 1
ATOM 3763 N N . ASN A 1 479 ? 43.633 5.253 17.227 1.00 48.00 479 ASN A N 1
ATOM 3764 C CA . ASN A 1 479 ? 44.064 5.550 18.584 1.00 48.00 479 ASN A CA 1
ATOM 3765 C C . ASN A 1 479 ? 43.562 6.930 19.068 1.00 48.00 479 ASN A C 1
ATOM 3767 O O . ASN A 1 479 ? 43.915 7.925 18.448 1.00 48.00 479 ASN A O 1
ATOM 3771 N N . ASP A 1 480 ? 42.801 6.993 20.168 1.00 42.78 480 ASP A N 1
ATOM 3772 C CA . ASP A 1 480 ? 43.177 7.802 21.341 1.00 42.78 480 ASP A CA 1
ATOM 3773 C C . ASP A 1 480 ? 42.252 7.588 22.551 1.00 42.78 480 ASP A C 1
ATOM 3775 O O . ASP A 1 480 ? 41.084 7.208 22.446 1.00 42.78 480 ASP A O 1
ATOM 3779 N N . GLY A 1 481 ? 42.860 7.750 23.725 1.00 50.41 481 GLY A N 1
ATOM 3780 C CA . GLY A 1 481 ? 42.408 7.260 25.021 1.00 50.41 481 GLY A CA 1
ATOM 3781 C C . GLY A 1 481 ? 41.164 7.941 25.590 1.00 50.41 481 GLY A C 1
ATOM 3782 O O . GLY A 1 481 ? 41.155 9.131 25.887 1.00 50.41 481 GLY A O 1
ATOM 3783 N N . GLY A 1 482 ? 40.151 7.127 25.869 1.00 44.47 482 GLY A N 1
ATOM 3784 C CA . GLY A 1 482 ? 39.025 7.451 26.737 1.00 44.47 482 GLY A CA 1
ATOM 3785 C C . GLY A 1 482 ? 38.563 6.159 27.398 1.00 44.47 482 GLY A C 1
ATOM 3786 O O . GLY A 1 482 ? 38.158 5.227 26.703 1.00 44.47 482 GLY A O 1
ATOM 3787 N N . GLY A 1 483 ? 38.707 6.059 28.721 1.00 47.03 483 GLY A N 1
ATOM 3788 C CA . GLY A 1 483 ? 38.326 4.870 29.482 1.00 47.03 483 GLY A CA 1
ATOM 3789 C C . GLY A 1 483 ? 36.842 4.562 29.299 1.00 47.03 483 GLY A C 1
ATOM 3790 O O . GLY A 1 483 ? 35.997 5.329 29.749 1.00 47.03 483 GLY A O 1
ATOM 3791 N N . ARG A 1 484 ? 36.537 3.444 28.633 1.00 43.97 484 ARG A N 1
ATOM 3792 C CA . ARG A 1 484 ? 35.185 2.879 28.587 1.00 43.97 484 ARG A CA 1
ATOM 3793 C C . ARG A 1 484 ? 34.849 2.328 29.964 1.00 43.97 484 ARG A C 1
ATOM 3795 O O . ARG A 1 484 ? 35.631 1.564 30.529 1.00 43.97 484 ARG A O 1
ATOM 3802 N N . THR A 1 485 ? 33.711 2.732 30.508 1.00 51.47 485 THR A N 1
ATOM 3803 C CA . THR A 1 485 ? 33.198 2.159 31.750 1.00 51.47 485 THR A CA 1
ATOM 3804 C C . THR A 1 485 ? 32.646 0.759 31.465 1.00 51.47 485 THR A C 1
ATOM 3806 O O . THR A 1 485 ? 32.237 0.442 30.348 1.00 51.47 485 THR A O 1
ATOM 3809 N N . HIS A 1 486 ? 32.612 -0.096 32.487 1.00 46.00 486 HIS A N 1
ATOM 3810 C CA . HIS A 1 486 ? 32.021 -1.439 32.408 1.00 46.00 486 HIS A CA 1
ATOM 3811 C C . HIS A 1 486 ? 30.517 -1.401 32.039 1.00 46.00 486 HIS A C 1
ATOM 3813 O O . HIS A 1 486 ? 29.943 -2.409 31.639 1.00 46.00 486 HIS A O 1
ATOM 3819 N N . GLU A 1 487 ? 29.866 -0.240 32.146 1.00 48.06 487 GLU A N 1
ATOM 3820 C CA . GLU A 1 487 ? 28.468 -0.036 31.752 1.00 48.06 487 GLU A CA 1
ATOM 3821 C C . GLU A 1 487 ? 28.310 0.116 30.226 1.00 48.06 487 GLU A C 1
ATOM 3823 O O . GLU A 1 487 ? 27.343 -0.395 29.658 1.00 48.06 487 GLU A O 1
ATOM 3828 N N . ASP A 1 488 ? 29.304 0.694 29.540 1.00 43.19 488 ASP A N 1
ATOM 3829 C CA . ASP A 1 488 ? 29.292 0.868 28.080 1.00 43.19 488 ASP A CA 1
ATOM 3830 C C . ASP A 1 488 ? 29.507 -0.458 27.323 1.00 43.19 488 ASP A C 1
ATOM 3832 O O . ASP A 1 488 ? 28.954 -0.662 26.239 1.00 43.19 488 ASP A O 1
ATOM 3836 N N . GLU A 1 489 ? 30.267 -1.403 27.893 1.00 45.09 489 GLU A N 1
ATOM 3837 C CA . GLU A 1 489 ? 30.424 -2.754 27.325 1.00 45.09 489 GLU A CA 1
ATOM 3838 C C . GLU A 1 489 ? 29.179 -3.632 27.530 1.00 45.09 489 GLU A C 1
ATOM 3840 O O . GLU A 1 489 ? 28.851 -4.449 26.666 1.00 45.09 489 GLU A O 1
ATOM 3845 N N . VAL A 1 490 ? 28.430 -3.429 28.620 1.00 47.94 490 VAL A N 1
ATOM 3846 C CA . VAL A 1 490 ? 27.167 -4.144 28.872 1.00 47.94 490 VAL A CA 1
ATOM 3847 C C . VAL A 1 490 ? 26.037 -3.608 27.982 1.00 47.94 490 VAL A C 1
ATOM 3849 O O . VAL A 1 490 ? 25.220 -4.393 27.498 1.00 47.94 490 VAL A O 1
ATOM 3852 N N . ALA A 1 491 ? 26.020 -2.305 27.680 1.00 42.75 491 ALA A N 1
ATOM 3853 C CA . ALA A 1 491 ? 25.062 -1.710 26.744 1.00 42.75 491 ALA A CA 1
ATOM 3854 C C . ALA A 1 491 ? 25.299 -2.149 25.283 1.00 42.75 491 ALA A C 1
ATOM 3856 O O . ALA A 1 491 ? 24.340 -2.412 24.553 1.00 42.75 491 ALA A O 1
ATOM 3857 N N . ALA A 1 492 ? 26.560 -2.307 24.862 1.00 42.72 492 ALA A N 1
ATOM 3858 C CA . ALA A 1 492 ? 26.907 -2.765 23.512 1.00 42.72 492 ALA A CA 1
ATOM 3859 C C . ALA A 1 492 ? 26.577 -4.254 23.262 1.00 42.72 492 ALA A C 1
ATOM 3861 O O . ALA A 1 492 ? 26.317 -4.647 22.125 1.00 42.72 492 ALA A O 1
ATOM 3862 N N . ALA A 1 493 ? 26.524 -5.084 24.311 1.00 43.72 493 ALA A N 1
ATOM 3863 C CA . ALA A 1 493 ? 26.173 -6.506 24.222 1.00 43.72 493 ALA A CA 1
ATOM 3864 C C . ALA A 1 493 ? 24.652 -6.786 24.152 1.00 43.72 493 ALA A C 1
ATOM 3866 O O . ALA A 1 493 ? 24.243 -7.938 23.987 1.00 43.72 493 ALA A O 1
ATOM 3867 N N . ALA A 1 494 ? 23.805 -5.755 24.274 1.00 45.72 494 ALA A N 1
ATOM 3868 C CA . ALA A 1 494 ? 22.353 -5.886 24.435 1.00 45.72 494 ALA A CA 1
ATOM 3869 C C . ALA A 1 494 ? 21.520 -5.475 23.203 1.00 45.72 494 ALA A C 1
ATOM 3871 O O . ALA A 1 494 ? 20.298 -5.349 23.304 1.00 45.72 494 ALA A O 1
ATOM 3872 N N . HIS A 1 495 ? 22.127 -5.276 22.028 1.00 52.56 495 HIS A N 1
ATOM 3873 C CA . HIS A 1 495 ? 21.360 -5.078 20.793 1.00 52.56 495 HIS A CA 1
ATOM 3874 C C . HIS A 1 495 ? 20.739 -6.399 20.317 1.00 52.56 495 HIS A C 1
ATOM 3876 O O . HIS A 1 495 ? 21.289 -7.140 19.500 1.00 52.56 495 HIS A O 1
ATOM 3882 N N . LEU A 1 496 ? 19.560 -6.691 20.873 1.00 56.72 496 LEU A N 1
ATOM 3883 C CA . LEU A 1 496 ? 18.697 -7.786 20.450 1.00 56.72 496 LEU A CA 1
ATOM 3884 C C . LEU A 1 496 ? 18.402 -7.673 18.941 1.00 56.72 496 LEU A C 1
ATOM 3886 O O . LEU A 1 496 ? 18.165 -6.568 18.442 1.00 56.72 496 LEU A O 1
ATOM 3890 N N . PRO A 1 497 ? 18.400 -8.796 18.198 1.00 61.06 497 PRO A N 1
ATOM 3891 C CA . PRO A 1 497 ? 18.006 -8.799 16.794 1.00 61.06 497 PRO A CA 1
ATOM 3892 C C . PRO A 1 497 ? 16.603 -8.204 16.631 1.00 61.06 497 PRO A C 1
ATOM 3894 O O . PRO A 1 497 ? 15.751 -8.378 17.498 1.00 61.06 497 PRO A O 1
ATOM 3897 N N . ASN A 1 498 ? 16.343 -7.523 15.508 1.00 76.75 498 ASN A N 1
ATOM 3898 C CA . ASN A 1 498 ? 15.004 -7.022 15.194 1.00 76.75 498 ASN A CA 1
ATOM 3899 C C . ASN A 1 498 ? 14.023 -8.205 15.112 1.00 76.75 498 ASN A C 1
ATOM 3901 O O . ASN A 1 498 ? 13.990 -8.939 14.123 1.00 76.75 498 ASN A O 1
ATOM 3905 N N . VAL A 1 499 ? 13.242 -8.380 16.174 1.00 79.38 499 VAL A N 1
ATOM 3906 C CA . VAL A 1 499 ? 12.402 -9.555 16.434 1.00 79.38 499 VAL A CA 1
ATOM 3907 C C . VAL A 1 499 ? 11.361 -9.746 15.333 1.00 79.38 499 VAL A C 1
ATOM 3909 O O . VAL A 1 499 ? 11.140 -10.873 14.897 1.00 79.38 499 VAL A O 1
ATOM 3912 N N . GLY A 1 500 ? 10.820 -8.653 14.781 1.00 80.50 500 GLY A N 1
ATOM 3913 C CA . GLY A 1 500 ? 9.835 -8.689 13.692 1.00 80.50 500 GLY A CA 1
ATOM 3914 C C . GLY A 1 500 ? 10.353 -9.306 12.384 1.00 80.50 500 GLY A C 1
ATOM 3915 O O . GLY A 1 500 ? 9.561 -9.751 11.548 1.00 80.50 500 GLY A O 1
ATOM 3916 N N . LYS A 1 501 ? 11.679 -9.405 12.199 1.00 84.44 501 LYS A N 1
ATOM 3917 C CA . LYS A 1 501 ? 12.257 -10.153 11.069 1.00 84.44 501 LYS A CA 1
ATOM 3918 C C . LYS A 1 501 ? 12.056 -11.662 11.210 1.00 84.44 501 LYS A C 1
ATOM 3920 O O . LYS A 1 501 ? 11.868 -12.329 10.200 1.00 84.44 501 LYS A O 1
ATOM 3925 N N . PHE A 1 502 ? 12.064 -12.180 12.435 1.00 86.31 502 PHE A N 1
ATOM 3926 C CA . PHE A 1 502 ? 12.105 -13.617 12.718 1.00 86.31 502 PHE A CA 1
ATOM 3927 C C . PHE A 1 502 ? 10.773 -14.186 13.188 1.00 86.31 502 PHE A C 1
ATOM 3929 O O . PHE A 1 502 ? 10.533 -15.380 13.023 1.00 86.31 502 PHE A O 1
ATOM 3936 N N . VAL A 1 503 ? 9.899 -13.351 13.750 1.00 90.44 503 VAL A N 1
ATOM 3937 C CA . VAL A 1 503 ? 8.563 -13.772 14.176 1.00 90.44 503 VAL A CA 1
ATOM 3938 C C . VAL A 1 503 ? 7.472 -13.062 13.387 1.00 90.44 503 VAL A C 1
ATOM 3940 O O . VAL A 1 503 ? 7.674 -11.970 12.854 1.00 90.44 503 VAL A O 1
ATOM 3943 N N . GLU A 1 504 ? 6.322 -13.712 13.273 1.00 89.31 504 GLU A N 1
ATOM 3944 C CA . GLU A 1 504 ? 5.102 -13.181 12.664 1.00 89.31 504 GLU A CA 1
ATOM 3945 C C . GLU A 1 504 ? 3.962 -13.288 13.676 1.00 89.31 504 GLU A C 1
ATOM 3947 O O . GLU A 1 504 ? 3.899 -14.274 14.419 1.00 89.31 504 GLU A O 1
ATOM 3952 N N . SER A 1 505 ? 3.084 -12.285 13.741 1.00 89.69 505 SER A N 1
ATOM 3953 C CA . SER A 1 505 ? 1.915 -12.364 14.616 1.00 89.69 505 SER A CA 1
ATOM 3954 C C . SER A 1 505 ? 0.874 -13.322 14.031 1.00 89.69 505 SER A C 1
ATOM 3956 O O . SER A 1 505 ? 0.782 -13.510 12.816 1.00 89.69 505 SER A O 1
ATOM 3958 N N . LEU A 1 506 ? 0.071 -13.940 14.897 1.00 84.38 506 LEU A N 1
ATOM 3959 C CA . LEU A 1 506 ? -1.012 -14.824 14.471 1.00 84.38 506 LEU A CA 1
ATOM 3960 C C . LEU A 1 506 ? -2.026 -14.087 13.585 1.00 84.38 506 LEU A C 1
ATOM 3962 O O . LEU A 1 506 ? -2.532 -14.671 12.628 1.00 84.38 506 LEU A O 1
ATOM 3966 N N . GLU A 1 507 ? -2.282 -12.811 13.882 1.00 81.94 507 GLU A N 1
ATOM 3967 C CA . GLU A 1 507 ? -3.173 -11.955 13.099 1.00 81.94 507 GLU A CA 1
ATOM 3968 C C . GLU A 1 507 ? -2.625 -11.727 11.689 1.00 81.94 507 GLU A C 1
ATOM 3970 O O . GLU A 1 507 ? -3.342 -11.943 10.715 1.00 81.94 507 GLU A O 1
ATOM 3975 N N . ASP A 1 508 ? -1.341 -11.382 11.562 1.00 83.62 508 ASP A N 1
ATOM 3976 C CA . ASP A 1 508 ? -0.706 -11.173 10.256 1.00 83.62 508 ASP A CA 1
ATOM 3977 C C . ASP A 1 508 ? -0.774 -12.445 9.402 1.00 83.62 508 ASP A C 1
ATOM 3979 O O . ASP A 1 508 ? -1.134 -12.392 8.223 1.00 83.62 508 ASP A O 1
ATOM 3983 N N . ILE A 1 509 ? -0.512 -13.609 10.008 1.00 82.00 509 ILE A N 1
ATOM 3984 C CA . ILE A 1 509 ? -0.605 -14.902 9.319 1.00 82.00 509 ILE A CA 1
ATOM 3985 C C . ILE A 1 509 ? -2.047 -15.175 8.882 1.00 82.00 509 ILE A C 1
ATOM 3987 O O . ILE A 1 509 ? -2.279 -15.610 7.747 1.00 82.00 509 ILE A O 1
ATOM 3991 N N . PHE A 1 510 ? -3.018 -14.931 9.766 1.00 77.50 510 PHE A N 1
ATOM 3992 C CA . PHE A 1 510 ? -4.434 -15.126 9.478 1.00 77.50 510 PHE A CA 1
ATOM 3993 C C . PHE A 1 510 ? -4.880 -14.234 8.311 1.00 77.50 510 PHE A C 1
ATOM 3995 O O . PHE A 1 510 ? -5.434 -14.733 7.327 1.00 77.50 510 PHE A O 1
ATOM 4002 N N . GLN A 1 511 ? -4.566 -12.939 8.354 1.00 76.81 511 GLN A N 1
ATOM 4003 C CA . GLN A 1 511 ? -4.921 -11.990 7.299 1.00 76.81 511 GLN A CA 1
ATOM 4004 C C . GLN A 1 511 ? -4.235 -12.330 5.969 1.00 76.81 511 GLN A C 1
ATOM 4006 O O . GLN A 1 511 ? -4.894 -12.399 4.927 1.00 76.81 511 GLN A O 1
ATOM 4011 N N . ALA A 1 512 ? -2.935 -12.632 5.991 1.00 75.19 512 ALA A N 1
ATOM 4012 C CA . ALA A 1 512 ? -2.177 -12.940 4.783 1.00 75.19 512 ALA A CA 1
ATOM 4013 C C . ALA A 1 512 ? -2.639 -14.245 4.108 1.00 75.19 512 ALA A C 1
ATOM 4015 O O . ALA A 1 512 ? -2.773 -14.307 2.880 1.00 75.19 512 ALA A O 1
ATOM 4016 N N . ARG A 1 513 ? -2.884 -15.308 4.889 1.00 70.69 513 ARG A N 1
ATOM 4017 C CA . ARG A 1 513 ? -3.074 -16.671 4.352 1.00 70.69 513 ARG A CA 1
ATOM 4018 C C . ARG A 1 513 ? -4.526 -17.141 4.298 1.00 70.69 513 ARG A C 1
ATOM 4020 O O . ARG A 1 513 ? -4.853 -17.963 3.439 1.00 70.69 513 ARG A O 1
ATOM 4027 N N . ILE A 1 514 ? -5.381 -16.655 5.196 1.00 66.25 514 ILE A N 1
ATOM 4028 C CA . ILE A 1 514 ? -6.796 -17.050 5.294 1.00 66.25 514 ILE A CA 1
ATOM 4029 C C . ILE A 1 514 ? -7.692 -15.943 4.733 1.00 66.25 514 ILE A C 1
ATOM 4031 O O . ILE A 1 514 ? -8.564 -16.232 3.911 1.00 66.25 514 ILE A O 1
ATOM 4035 N N . GLY A 1 515 ? -7.428 -14.679 5.082 1.00 57.16 515 GLY A N 1
ATOM 4036 C CA . GLY A 1 515 ? -8.177 -13.520 4.577 1.00 57.16 515 GLY A CA 1
ATOM 4037 C C . GLY A 1 515 ? -8.202 -13.437 3.045 1.00 57.16 515 GLY A C 1
ATOM 4038 O O . GLY A 1 515 ? -9.251 -13.204 2.445 1.00 57.16 515 GLY A O 1
ATOM 4039 N N . SER A 1 516 ? -7.084 -13.766 2.393 1.00 50.53 516 SER A N 1
ATOM 4040 C CA . SER A 1 516 ? -6.969 -13.821 0.927 1.00 50.53 516 SER A CA 1
ATOM 4041 C C . SER A 1 516 ? -7.851 -14.889 0.257 1.00 50.53 516 SER A C 1
ATOM 4043 O O . SER A 1 516 ? -8.225 -14.731 -0.906 1.00 50.53 516 SER A O 1
ATOM 4045 N N . LYS A 1 517 ? -8.244 -15.954 0.974 1.00 50.62 517 LYS A N 1
ATOM 4046 C CA . LYS A 1 517 ? -9.140 -17.014 0.469 1.00 50.62 517 LYS A CA 1
ATOM 4047 C C . LYS A 1 517 ? -10.626 -16.745 0.739 1.00 50.62 517 LYS A C 1
ATOM 4049 O O . LYS A 1 517 ? -11.472 -17.399 0.132 1.00 50.62 517 LYS A O 1
ATOM 4054 N N . LEU A 1 518 ? -10.955 -15.788 1.610 1.00 47.09 518 LEU A N 1
ATOM 4055 C CA . LEU A 1 518 ? -12.326 -15.450 2.026 1.00 47.09 518 LEU A CA 1
ATOM 4056 C C . LEU A 1 518 ? -12.879 -14.174 1.360 1.00 47.09 518 LEU A C 1
ATOM 4058 O O . LEU A 1 518 ? -13.804 -13.560 1.892 1.00 47.09 518 LEU A O 1
ATOM 4062 N N . ALA A 1 519 ? -12.331 -13.788 0.201 1.00 37.94 519 ALA A N 1
ATOM 4063 C CA . ALA A 1 519 ? -12.644 -12.558 -0.533 1.00 37.94 519 ALA A CA 1
ATOM 4064 C C . ALA A 1 519 ? -14.123 -12.116 -0.415 1.00 37.94 519 ALA A C 1
ATOM 4066 O O . ALA A 1 519 ? -15.026 -12.748 -0.966 1.00 37.94 519 ALA A O 1
ATOM 4067 N N . GLY A 1 520 ? -14.350 -11.013 0.314 1.00 43.41 520 GLY A N 1
ATOM 4068 C CA . GLY A 1 520 ? -15.652 -10.350 0.456 1.00 43.41 520 GLY A CA 1
ATOM 4069 C C . GLY A 1 520 ? -16.216 -10.221 1.878 1.00 43.41 520 GLY A C 1
ATOM 4070 O O . GLY A 1 520 ? -17.291 -9.639 2.025 1.00 43.41 520 GLY A O 1
ATOM 4071 N N . LYS A 1 521 ? -15.546 -10.725 2.925 1.00 37.19 521 LYS A N 1
ATOM 4072 C CA . LYS A 1 521 ? -15.955 -10.507 4.326 1.00 37.19 521 LYS A CA 1
ATOM 4073 C C . LYS A 1 521 ? -14.745 -10.219 5.217 1.00 37.19 521 LYS A C 1
ATOM 4075 O O . LYS A 1 521 ? -13.832 -11.036 5.270 1.00 37.19 521 LYS A O 1
ATOM 4080 N N . GLU A 1 522 ? -14.762 -9.095 5.935 1.00 36.28 522 GLU A N 1
ATOM 4081 C CA . GLU A 1 522 ? -13.881 -8.896 7.092 1.00 36.28 522 GLU A CA 1
ATOM 4082 C C . GLU A 1 522 ? -14.203 -9.983 8.124 1.00 36.28 522 GLU A C 1
ATOM 4084 O O . GLU A 1 522 ? -15.306 -10.027 8.672 1.00 36.28 522 GLU A O 1
ATOM 4089 N N . VAL A 1 523 ? -13.257 -10.889 8.363 1.00 38.22 523 VAL A N 1
ATOM 4090 C CA . VAL A 1 523 ? -13.312 -11.807 9.501 1.00 38.22 523 VAL A CA 1
ATOM 4091 C C . VAL A 1 523 ? -12.435 -11.193 10.576 1.00 38.22 523 VAL A C 1
ATOM 4093 O O . VAL A 1 523 ? -11.211 -11.204 10.471 1.00 38.22 523 VAL A O 1
ATOM 4096 N N . LYS A 1 524 ? -13.078 -10.591 11.574 1.00 36.28 524 LYS A N 1
ATOM 4097 C CA . LYS A 1 524 ? -12.402 -10.033 12.740 1.00 36.28 524 LYS A CA 1
ATOM 4098 C C . LYS A 1 524 ? -12.042 -11.189 13.672 1.00 36.28 524 LYS A C 1
ATOM 4100 O O . LYS A 1 524 ? -12.935 -11.915 14.106 1.00 36.28 524 LYS A O 1
ATOM 4105 N N . VAL A 1 525 ? -10.758 -11.372 13.967 1.00 39.69 525 VAL A N 1
ATOM 4106 C CA . VAL A 1 525 ? -10.326 -12.283 15.031 1.00 39.69 525 VAL A CA 1
ATOM 4107 C C . VAL A 1 525 ? -10.563 -11.557 16.353 1.00 39.69 525 VAL A C 1
ATOM 4109 O O . VAL A 1 525 ? -9.804 -10.676 16.753 1.00 39.69 525 VAL A O 1
ATOM 4112 N N . GLU A 1 526 ? -11.684 -11.845 17.009 1.00 34.91 526 GLU A N 1
ATOM 4113 C CA . GLU A 1 526 ? -11.950 -11.299 18.338 1.00 34.91 526 GLU A CA 1
ATOM 4114 C C . GLU A 1 526 ? -11.154 -12.086 19.382 1.00 34.91 526 GLU A C 1
ATOM 4116 O O . GLU A 1 526 ? -11.521 -13.191 19.778 1.00 34.91 526 GLU A O 1
ATOM 4121 N N . TYR A 1 527 ? -10.051 -11.498 19.847 1.00 39.28 527 TYR A N 1
ATOM 4122 C CA . TYR A 1 527 ? -9.411 -11.913 21.090 1.00 39.28 527 TYR A CA 1
ATOM 4123 C C . TYR A 1 527 ? -10.229 -11.338 22.244 1.00 39.28 527 TYR A C 1
ATOM 4125 O O . TYR A 1 527 ? -10.188 -10.134 22.503 1.00 39.28 527 TYR A O 1
ATOM 4133 N N . LEU A 1 528 ? -11.004 -12.190 22.916 1.00 30.33 528 LEU A N 1
ATOM 4134 C CA . LEU A 1 528 ? -11.719 -11.784 24.120 1.00 30.33 528 LEU A CA 1
ATOM 4135 C C . LEU A 1 528 ? -10.698 -11.415 25.212 1.00 30.33 528 LEU A C 1
ATOM 4137 O O . LEU A 1 528 ? -9.739 -12.165 25.423 1.00 30.33 528 LEU A O 1
ATOM 4141 N N . PRO A 1 529 ? -10.865 -10.269 25.898 1.00 28.11 529 PRO A N 1
ATOM 4142 C CA . PRO A 1 529 ? -9.989 -9.898 26.999 1.00 28.11 529 PRO A CA 1
ATOM 4143 C C . PRO A 1 529 ? -10.068 -10.955 28.104 1.00 28.11 529 PRO A C 1
ATOM 4145 O O . PRO A 1 529 ? -11.138 -11.489 28.399 1.00 28.11 529 PRO A O 1
ATOM 4148 N N . ARG A 1 530 ? -8.920 -11.252 28.720 1.00 29.81 530 ARG A N 1
ATOM 4149 C CA . ARG A 1 530 ? -8.849 -12.065 29.936 1.00 29.81 530 ARG A CA 1
ATOM 4150 C C . ARG A 1 530 ? -9.539 -11.265 31.046 1.00 29.81 530 ARG A C 1
ATOM 4152 O O . ARG A 1 530 ? -9.050 -10.201 31.413 1.00 29.81 530 ARG A O 1
ATOM 4159 N N . TRP A 1 531 ? -10.699 -11.726 31.502 1.00 25.12 531 TRP A N 1
ATOM 4160 C CA . TRP A 1 531 ? -11.416 -11.117 32.619 1.00 25.12 531 TRP A CA 1
ATOM 4161 C C . TRP A 1 531 ? -10.810 -11.626 33.925 1.00 25.12 531 TRP A C 1
ATOM 4163 O O . TRP A 1 531 ? -11.198 -12.696 34.373 1.00 25.12 531 TRP A O 1
ATOM 4173 N N . GLU A 1 532 ? -9.880 -10.860 34.499 1.00 29.08 532 GLU A N 1
ATOM 4174 C CA . GLU A 1 532 ? -9.712 -10.687 35.954 1.00 29.08 532 GLU A CA 1
ATOM 4175 C C . GLU A 1 532 ? -9.312 -9.238 36.255 1.00 29.08 532 GLU A C 1
ATOM 4177 O O . GLU A 1 532 ? -8.314 -8.755 35.667 1.00 29.08 532 GLU A O 1
#

Nearest PDB structures (foldseek):
  5i6r-assembly1_A-2  TM=1.234E-01  e=4.184E+00  Homo sapiens

Solvent-accessible surface area (backbone atoms only — not comparable to full-atom values): 31763 Å² total; per-residue (Å²): 136,88,79,83,76,75,76,81,77,69,60,94,89,43,62,54,43,86,85,54,72,76,54,74,73,51,64,69,46,54,48,52,53,49,52,50,52,48,55,40,50,56,51,41,52,53,43,47,53,49,32,44,73,73,66,73,44,94,46,49,80,83,34,69,69,48,34,37,49,42,46,49,45,57,45,47,70,77,69,46,94,84,38,86,75,43,92,64,52,91,43,61,70,59,52,54,53,49,51,50,45,49,54,33,32,57,70,69,75,38,56,70,65,57,51,50,52,53,51,52,52,50,49,34,53,46,52,40,48,50,51,37,29,34,48,56,59,51,55,39,16,58,75,24,93,76,25,36,64,56,48,52,49,50,63,69,39,83,86,58,51,56,66,60,48,51,48,53,52,48,60,33,73,47,81,74,87,63,64,83,84,54,65,68,61,50,54,51,52,37,51,55,25,53,75,70,68,35,64,67,57,27,45,48,51,50,36,50,66,75,39,30,44,64,76,69,85,40,66,38,90,94,42,54,73,52,49,49,52,50,68,72,35,90,87,55,52,68,38,61,49,53,47,49,54,50,52,53,51,47,54,70,70,54,77,70,84,79,84,86,81,78,81,85,84,92,80,90,84,85,91,82,84,87,90,60,71,68,65,52,49,54,52,51,56,53,51,50,52,52,51,54,53,52,51,53,53,51,50,54,54,52,52,52,53,49,53,52,51,55,50,51,50,54,52,51,54,53,51,50,52,54,48,51,63,53,48,61,70,53,68,77,55,76,77,81,86,80,60,88,66,48,44,10,75,60,75,63,44,83,42,59,86,88,65,62,45,60,43,67,66,38,48,48,34,31,76,69,70,64,35,95,67,45,52,30,20,64,42,69,71,36,35,72,74,33,45,65,63,47,40,64,74,75,59,54,45,69,46,55,90,71,24,54,69,60,49,53,73,72,42,99,67,80,72,74,75,66,94,81,61,73,76,68,46,38,23,34,37,49,58,39,44,73,74,67,59,36,91,48,35,24,65,18,59,69,42,35,59,77,37,44,63,64,49,28,60,73,77,34,45,72,60,41,52,51,55,52,62,73,63,57,75,80,77,89,82,78,92,77,94,71,90,78,53,80,63,59,59,56,59,68,74,61,76,70,75,71,48,73,81,49,36,42,43,54,63,58,52,39,51,67,68,49,46,69,75,48,78,90,61,93,77,79,85,79,79,77,78,83,89,124

pLDDT: mean 75.0, std 18.52, range [25.12, 97.06]

Organism: NCBI:txid41688

Foldseek 3Di:
DDDPPPFDDADVPLAADPVDQLDDPCLVLVLVLVVLVVQLVVQLVVLQVVCCVPVVDPDLVVPLVSQLSNLVSVLCSCPPPPCCSPLCPPVVVLNVVLVVLSVCVSVVNHDVVVSVVSVQLVVQLSLLSVCSHNVNLCVLQVPADVRNNVLSVLSVDSLDGPVVNVVSSDVSNPDDPADDQDVVVLSVQLVVCVVVVNLLSNLVSVCCRPFDHHSPPDGDPPCVVLSVVSNPDSPDDVSNSVSVVVVVVCVVVVPPDDDDPDDDDDDDDDDDDDDCVVVVVVVVVVVVVVVVVVVVVVVVVVVVVVVVVVVVVVVVVVVVVVVVVVVVVVVVDDPPPPDPPFAAPQPRHGADPVQWDWDLVQVLLVLLVLDVYTHTHNDVVSCVVCVVVCCVVPVDALCHCPAPVNVQVPDPDPPDPPPPPDQFFKKFFPCCSPPVSDTRIHSHLVRCQVCVLVVCVPPVVVVNVVVVVVLDDDDDDDDDDDDDDPVNVVVSVPPGPPSCVGMDTSVRSCCVRVVVVVRPDDDDPDDDDDDD

Sequence (532 aa):
MSVDAAAPALPPGLQPDYTLPLIKDWTPTLRQLRDSRRRCGERVSSIEDACRSSCNKKHVIECKEHYGSVIDAIRDRYFSKDTAAEWFYGRQDFLKELSHLLDEAKELRARLSDVESRVQKEKAAWYREVLARYPYFVDVAENSSGGAAEFSRALADEAQSTEDLARVVRKGIGRVRGRPINVDDYLAAVTSAQATGDTKKMKEEVIQFLFEVNGSGKILEGSEKYAEMYRESEDLSIEKVINAIDADRRAAVGGGAIDKQSGPPLGAAAMAAENQTSSEHTRRVEQVKRAQKAQRQRRVVVEEKRRHMDELQRAKTAHKKIQHAKSEKKHRQLPKEFYDTPPCEACSKPVDHKDLIACALCQVLVHMGLQATQVAYCSMQCFEKAHERHLEITHTCEAGKYCIQVRNTSSSKQEAPPKDAESPQVCLCKECVNQLGKAIIYCSLPCASSNLKMHLEEAHRSIWEEVKSQQQPASKDGNDGGGRTHEDEVAAAAHLPNVGKFVESLEDIFQARIGSKLAGKEVKVEYLPRWE

Mean predicted aligned error: 20.54 Å

Secondary structure (DSSP, 8-state):
-----PPPPPPTT----TTS-SS---HHHHHHHHHHHHHHHHHHHHHHHHHHHHH--SSGGG-HHHHHHHHHHHHHHHHSS--TTSTTTT-HHHHHHHHHHHHHHHTTSS-HHHHHHHHHHHHHHHHHHHHHH-HHHHHHHHTSTTHHHHHHHHHH-TTS-HHHHHHHHHHHH---SSS---HHHHHHHHHHHHHTT-HHHHHHHHHHHHTBSTTSSPBPTT-HHHHHHHHH-TT--HHHHHHHHHHHHHHHHTTS-----PPPPP-------SS-HHHHHHHHHHHHHHHHHHHHHHHHHHHHHHHHHHHHHHHHHHHHHHHHHHHHHHTTS--GGG---PPBTTT-PPPPTTS-EE-HHHHHHHHTTS-SS--EESSHHHHHHHHHHHHHHHS--TTGGG-HHHHHHHSS---PPPTTS-----EEEHHIIIII----EESSHHHHHHHHHHHHHHH-HHHHHHHHHHTSPP-----------HHHHHHHTT----GGGTEEEHHHHHHHHTGGGSTT------------

Radius of gyration: 32.82 Å; Cα contacts (8 Å, |Δi|>4): 409; chains: 1; bounding box: 71×62×118 Å